Protein AF-A0A9W7D3I7-F1 (afdb_monomer)

Structure (mmCIF, N/CA/C/O backbone):
data_AF-A0A9W7D3I7-F1
#
_entry.id   AF-A0A9W7D3I7-F1
#
loop_
_atom_site.group_PDB
_atom_site.id
_atom_site.type_symbol
_atom_site.label_atom_id
_atom_site.label_alt_id
_atom_site.label_comp_id
_atom_site.label_asym_id
_atom_site.label_entity_id
_atom_site.label_seq_id
_atom_site.pdbx_PDB_ins_code
_atom_site.Cartn_x
_atom_site.Cartn_y
_atom_site.Cartn_z
_atom_site.occupancy
_atom_site.B_iso_or_equiv
_atom_site.auth_seq_id
_atom_site.auth_comp_id
_atom_site.auth_asym_id
_atom_site.auth_atom_id
_atom_site.pdbx_PDB_model_num
ATOM 1 N N . MET A 1 1 ? -36.047 2.254 27.953 1.00 42.09 1 MET A N 1
ATOM 2 C CA . MET A 1 1 ? -36.835 1.547 26.919 1.00 42.09 1 MET A CA 1
ATOM 3 C C . MET A 1 1 ? -38.228 2.148 26.919 1.00 42.09 1 MET A C 1
ATOM 5 O O . MET A 1 1 ? -38.812 2.231 27.993 1.00 42.09 1 MET A O 1
ATOM 9 N N . ALA A 1 2 ? -38.714 2.646 25.781 1.00 47.28 2 ALA A N 1
ATOM 10 C CA . ALA A 1 2 ? -40.079 3.163 25.689 1.00 47.28 2 ALA A CA 1
ATOM 11 C C . ALA A 1 2 ? -41.080 2.031 25.985 1.00 47.28 2 ALA A C 1
ATOM 13 O O . ALA A 1 2 ? -40.887 0.897 25.547 1.00 47.28 2 ALA A O 1
ATOM 14 N N . THR A 1 3 ? -42.111 2.318 26.771 1.00 56.88 3 THR A N 1
ATOM 15 C CA . THR A 1 3 ? -43.180 1.370 27.088 1.00 56.88 3 THR A CA 1
ATOM 16 C C . THR A 1 3 ? -44.027 1.119 25.840 1.00 56.88 3 THR A C 1
ATOM 18 O O . THR A 1 3 ? -44.603 2.051 25.289 1.00 56.88 3 THR A O 1
ATOM 21 N N . VAL A 1 4 ? -44.100 -0.140 25.391 1.00 73.62 4 VAL A N 1
ATOM 22 C CA . VAL A 1 4 ? -44.945 -0.551 24.256 1.00 73.62 4 VAL A CA 1
ATOM 23 C C . VAL A 1 4 ? -46.400 -0.210 24.565 1.00 73.62 4 VAL A C 1
ATOM 25 O O . VAL A 1 4 ? -46.956 -0.707 25.547 1.00 73.62 4 VAL A O 1
ATOM 28 N N . THR A 1 5 ? -47.026 0.632 23.743 1.00 82.56 5 THR A N 1
ATOM 29 C CA . THR A 1 5 ? -48.424 1.019 23.942 1.00 82.56 5 THR A CA 1
ATOM 30 C C . THR A 1 5 ? -49.363 0.100 23.159 1.00 82.56 5 THR A C 1
ATOM 32 O O . THR A 1 5 ? -48.998 -0.483 22.138 1.00 82.56 5 THR A O 1
ATOM 35 N N . ASN A 1 6 ? -50.625 -0.001 23.592 1.00 84.00 6 ASN A N 1
ATOM 36 C CA . ASN A 1 6 ? -51.648 -0.757 22.852 1.00 84.00 6 ASN A CA 1
ATOM 37 C C . ASN A 1 6 ? -51.842 -0.233 21.418 1.00 84.00 6 ASN A C 1
ATOM 39 O O . ASN A 1 6 ? -52.234 -0.990 20.534 1.00 84.00 6 ASN A O 1
ATOM 43 N N . ARG A 1 7 ? -51.552 1.052 21.178 1.00 81.25 7 ARG A N 1
ATOM 44 C CA . ARG A 1 7 ? -51.599 1.663 19.847 1.00 81.25 7 ARG A CA 1
ATOM 45 C C . ARG A 1 7 ? -50.541 1.073 18.914 1.00 81.25 7 ARG A C 1
ATOM 47 O O . ARG A 1 7 ? -50.847 0.833 17.749 1.00 81.25 7 ARG A O 1
ATOM 54 N N . ASP A 1 8 ? -49.337 0.830 19.422 1.00 79.06 8 ASP A N 1
ATOM 55 C CA . ASP A 1 8 ? -48.207 0.325 18.631 1.00 79.06 8 ASP A CA 1
ATOM 56 C C . ASP A 1 8 ? -48.459 -1.122 18.200 1.00 79.06 8 ASP A C 1
ATOM 58 O O . ASP A 1 8 ? -48.308 -1.478 17.033 1.00 79.06 8 ASP A O 1
ATOM 62 N N . LEU A 1 9 ? -48.979 -1.929 19.128 1.00 82.69 9 LEU A N 1
ATOM 63 C CA . LEU A 1 9 ? -49.402 -3.302 18.859 1.00 82.69 9 LEU A CA 1
ATOM 64 C C . LEU A 1 9 ? -50.532 -3.343 17.822 1.00 82.69 9 LEU A C 1
ATOM 66 O O . LEU A 1 9 ? -50.482 -4.131 16.880 1.00 82.69 9 LEU A O 1
ATOM 70 N N . CYS A 1 10 ? -51.528 -2.460 17.941 1.00 85.12 10 CYS A N 1
ATOM 71 C CA . CYS A 1 10 ? -52.631 -2.424 16.982 1.00 85.12 10 CYS A CA 1
ATOM 72 C C . CYS A 1 10 ? -52.186 -2.000 15.576 1.00 85.12 10 CYS A C 1
ATOM 74 O O . CYS A 1 10 ? -52.692 -2.546 14.603 1.00 85.12 10 CYS A O 1
ATOM 76 N N . ARG A 1 11 ? -51.223 -1.077 15.451 1.00 81.25 11 ARG A N 1
ATOM 77 C CA . ARG A 1 11 ? -50.653 -0.691 14.147 1.00 81.25 11 ARG A CA 1
ATOM 78 C C . ARG A 1 11 ? -49.903 -1.826 13.463 1.00 81.25 11 ARG A C 1
ATOM 80 O O . ARG A 1 11 ? -49.938 -1.918 12.244 1.00 81.25 11 ARG A O 1
ATOM 87 N N . TYR A 1 12 ? -49.206 -2.652 14.235 1.00 83.12 12 TYR A N 1
ATOM 88 C CA . TYR A 1 12 ? -48.421 -3.748 13.683 1.00 83.12 12 TYR A CA 1
ATOM 89 C C . TYR A 1 12 ? -49.298 -4.935 13.263 1.00 83.12 12 TYR A C 1
ATOM 91 O O . TYR A 1 12 ? -49.154 -5.471 12.164 1.00 83.12 12 TYR A O 1
ATOM 99 N N . PHE A 1 13 ? -50.239 -5.333 14.122 1.00 84.88 13 PHE A N 1
ATOM 100 C CA . PHE A 1 13 ? -51.017 -6.555 13.911 1.00 84.88 13 PHE A CA 1
ATOM 101 C C . PHE A 1 13 ? -52.305 -6.368 13.104 1.00 84.88 13 PHE A C 1
ATOM 103 O O . PHE A 1 13 ? -52.930 -7.370 12.746 1.00 84.88 13 PHE A O 1
ATOM 110 N N . PHE A 1 14 ? -52.721 -5.132 12.814 1.00 85.75 14 PHE A N 1
ATOM 111 C CA . PHE A 1 14 ? -53.963 -4.871 12.089 1.00 85.75 14 PHE A CA 1
ATOM 112 C C . PHE A 1 14 ? -53.795 -3.864 10.954 1.00 85.75 14 PHE A C 1
ATOM 114 O O . PHE A 1 14 ? -53.172 -2.816 11.117 1.00 85.75 14 PHE A O 1
ATOM 121 N N . ALA A 1 15 ? -54.440 -4.146 9.825 1.00 85.50 15 ALA A N 1
ATOM 122 C CA . ALA A 1 15 ? -54.633 -3.200 8.735 1.00 85.50 15 ALA A CA 1
ATOM 123 C C . ALA A 1 15 ? -55.970 -2.462 8.903 1.00 85.50 15 ALA A C 1
ATOM 125 O O . ALA A 1 15 ? -56.985 -3.076 9.239 1.00 85.50 15 ALA A O 1
ATOM 126 N N . ALA A 1 16 ? -55.976 -1.147 8.674 1.00 85.56 16 ALA A N 1
ATOM 127 C CA . ALA A 1 16 ? -57.212 -0.369 8.642 1.00 85.56 16 ALA A CA 1
ATOM 128 C C . ALA A 1 16 ? -58.012 -0.690 7.370 1.00 85.56 16 ALA A C 1
ATOM 130 O O . ALA A 1 16 ? -57.449 -0.784 6.282 1.00 85.56 16 ALA A O 1
ATOM 131 N N . ASP A 1 17 ? -59.323 -0.822 7.525 1.00 81.50 17 ASP A N 1
ATOM 132 C CA . ASP A 1 17 ? -60.299 -1.080 6.472 1.00 81.50 17 ASP A CA 1
ATOM 133 C C . ASP A 1 17 ? -61.415 -0.013 6.526 1.00 81.50 17 ASP A C 1
ATOM 135 O O . ASP A 1 17 ? -61.519 0.782 7.466 1.00 81.50 17 ASP A O 1
ATOM 139 N N . SER A 1 18 ? -62.240 0.027 5.486 1.00 81.31 18 SER A N 1
ATOM 140 C CA . SER A 1 18 ? -63.425 0.876 5.354 1.00 81.31 18 SER A CA 1
ATOM 141 C C . SER A 1 18 ? -64.378 0.783 6.559 1.00 81.31 18 SER A C 1
ATOM 143 O O . SER A 1 18 ? -64.451 -0.232 7.254 1.00 81.31 18 SER A O 1
ATOM 145 N N . ASP A 1 19 ? -65.115 1.868 6.815 1.00 80.69 19 ASP A N 1
ATOM 146 C CA . ASP A 1 19 ? -66.178 1.957 7.830 1.00 80.69 19 ASP A CA 1
ATOM 147 C C . ASP A 1 19 ? -65.754 1.647 9.274 1.00 80.69 19 ASP A C 1
ATOM 149 O O . ASP A 1 19 ? -66.508 1.071 10.066 1.00 80.69 19 ASP A O 1
ATOM 153 N N . HIS A 1 20 ? -64.544 2.075 9.638 1.00 81.88 20 HIS A N 1
ATOM 154 C CA . HIS A 1 20 ? -63.974 1.896 10.973 1.00 81.88 20 HIS A CA 1
ATOM 155 C C . HIS A 1 20 ? -63.773 0.425 11.368 1.00 81.88 20 HIS A C 1
ATOM 157 O O . HIS A 1 20 ? -63.978 0.030 12.521 1.00 81.88 20 HIS A O 1
ATOM 163 N N . TYR A 1 21 ? -63.370 -0.401 10.406 1.00 84.25 21 TYR A N 1
ATOM 164 C CA . TYR A 1 21 ? -62.956 -1.773 10.655 1.00 84.25 21 TYR A CA 1
ATOM 165 C C . TYR A 1 21 ? -61.436 -1.918 10.598 1.00 84.25 21 TYR A C 1
ATOM 167 O O . TYR A 1 21 ? -60.734 -1.173 9.924 1.00 84.25 21 TYR A O 1
ATOM 175 N N . TYR A 1 22 ? -60.938 -2.906 11.329 1.00 88.56 22 TYR A N 1
ATOM 176 C CA . TYR A 1 22 ? -59.546 -3.324 11.341 1.00 88.56 22 TYR A CA 1
ATOM 177 C C . TYR A 1 22 ? -59.484 -4.824 11.089 1.00 88.56 22 TYR A C 1
ATOM 179 O O . TYR A 1 22 ? -60.244 -5.591 11.684 1.00 88.56 22 TYR A O 1
ATOM 187 N N . VAL A 1 23 ? -58.588 -5.246 10.207 1.00 87.25 23 VAL A N 1
ATOM 188 C CA . VAL A 1 23 ? -58.399 -6.649 9.831 1.00 87.25 23 VAL A CA 1
ATOM 189 C C . VAL A 1 23 ? -57.108 -7.146 10.460 1.00 87.25 23 VAL A C 1
ATOM 191 O O . VAL A 1 23 ? -56.065 -6.522 10.290 1.00 87.25 23 VAL A O 1
ATOM 194 N N . CYS A 1 24 ? -57.169 -8.250 11.205 1.00 87.12 24 CYS A N 1
ATOM 195 C CA . CYS A 1 24 ? -55.966 -8.867 11.759 1.00 87.12 24 CYS A CA 1
A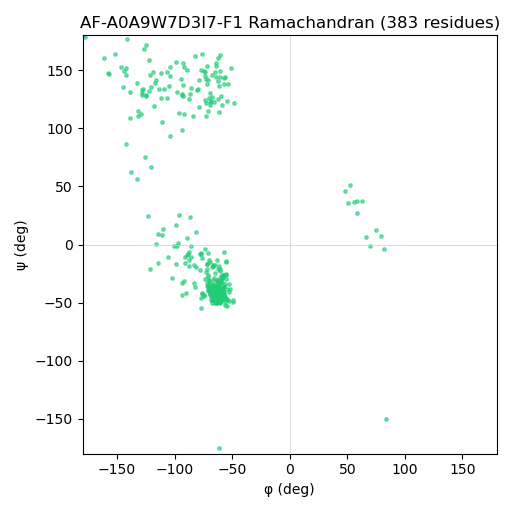TOM 196 C C . CYS A 1 24 ? -55.096 -9.442 10.636 1.00 87.12 24 CYS A C 1
ATOM 198 O O . CYS A 1 24 ? -55.561 -10.270 9.853 1.00 87.12 24 CYS A O 1
ATOM 200 N N . ASN A 1 25 ? -53.820 -9.063 10.613 1.00 81.44 25 ASN A N 1
ATOM 201 C CA . ASN A 1 25 ? -52.865 -9.471 9.583 1.00 81.44 25 ASN A CA 1
ATOM 202 C C . ASN A 1 25 ? -52.541 -10.977 9.613 1.00 81.44 25 ASN A C 1
ATOM 204 O O . ASN A 1 25 ? -52.067 -11.508 8.615 1.00 81.44 25 ASN A O 1
ATOM 208 N N . TYR A 1 26 ? -52.813 -11.678 10.721 1.00 78.12 26 TYR A N 1
ATOM 209 C CA . TYR A 1 26 ? -52.530 -13.113 10.848 1.00 78.12 26 TYR A CA 1
ATOM 210 C C . TYR A 1 26 ? -53.698 -14.021 10.498 1.00 78.12 26 TYR A C 1
ATOM 212 O O . TYR A 1 26 ? -53.509 -15.046 9.853 1.00 78.12 26 TYR A O 1
ATOM 220 N N . CYS A 1 27 ? -54.899 -13.683 10.962 1.00 83.38 27 CYS A N 1
ATOM 221 C CA . CYS A 1 27 ? -56.063 -14.557 10.809 1.00 83.38 27 CYS A CA 1
ATOM 222 C C . CYS A 1 27 ? -57.165 -13.958 9.932 1.00 83.38 27 CYS A C 1
ATOM 224 O O . CYS A 1 27 ? -58.223 -14.566 9.796 1.00 83.38 27 CYS A O 1
ATOM 226 N N . GLY A 1 28 ? -56.971 -12.749 9.393 1.00 82.56 28 GLY A N 1
ATOM 227 C CA . GLY A 1 28 ? -57.956 -12.062 8.555 1.00 82.56 28 GLY A CA 1
ATOM 228 C C . GLY A 1 28 ? -59.239 -11.659 9.289 1.00 82.56 28 GLY A C 1
ATOM 229 O O . GLY A 1 28 ? -60.188 -11.191 8.663 1.00 82.56 28 GLY A O 1
ATOM 230 N N . THR A 1 29 ? -59.305 -11.827 10.615 1.00 87.50 29 THR A N 1
ATOM 231 C CA . THR A 1 29 ? -60.515 -11.515 11.385 1.00 87.50 29 THR A CA 1
ATOM 232 C C . THR A 1 29 ? -60.756 -10.009 11.389 1.00 87.50 29 THR A C 1
ATOM 234 O O . THR A 1 29 ? -59.910 -9.231 11.833 1.00 87.50 29 THR A O 1
ATOM 237 N N . ARG A 1 30 ? -61.943 -9.605 10.933 1.00 88.75 30 ARG A N 1
ATOM 238 C CA . ARG A 1 30 ? -62.380 -8.208 10.865 1.00 88.75 30 ARG A CA 1
ATOM 239 C C . ARG A 1 30 ? -63.014 -7.776 12.193 1.00 88.75 30 ARG A C 1
ATOM 241 O O . ARG A 1 30 ? -63.900 -8.449 12.720 1.00 88.75 30 ARG A O 1
ATOM 248 N N . ARG A 1 31 ? -62.583 -6.643 12.750 1.00 87.12 31 ARG A N 1
ATOM 249 C CA . ARG A 1 31 ? -63.066 -6.075 14.019 1.00 87.12 31 ARG A CA 1
ATOM 250 C C . ARG A 1 31 ? -63.476 -4.621 13.833 1.00 87.12 31 ARG A C 1
ATOM 252 O O . ARG A 1 31 ? -62.712 -3.830 13.298 1.00 87.12 31 ARG A O 1
ATOM 259 N N . LYS A 1 32 ? -64.673 -4.261 14.296 1.00 85.75 32 LYS A N 1
ATOM 260 C CA . LYS A 1 32 ? -65.156 -2.873 14.274 1.00 85.75 32 LYS A CA 1
ATOM 261 C C . LYS A 1 32 ? -64.542 -2.085 15.430 1.00 85.75 32 LYS A C 1
ATOM 263 O O . LYS A 1 32 ? -64.581 -2.568 16.562 1.00 85.75 32 LYS A O 1
ATOM 268 N N . GLN A 1 33 ? -64.037 -0.884 15.171 1.00 81.88 33 GLN A N 1
ATOM 269 C CA . GLN A 1 33 ? -63.507 0.036 16.179 1.00 81.88 33 GLN A CA 1
ATOM 270 C C . GLN A 1 33 ? -64.136 1.420 16.007 1.00 81.88 33 GLN A C 1
ATOM 272 O O . GLN A 1 33 ? -63.872 2.102 15.033 1.00 81.88 33 GLN A O 1
ATOM 277 N N . LEU A 1 34 ? -64.953 1.871 16.956 1.00 75.69 34 LEU A N 1
ATOM 278 C CA . LEU A 1 34 ? -65.577 3.195 16.875 1.00 75.69 34 LEU A CA 1
ATOM 279 C C . LEU A 1 34 ? -64.549 4.316 17.154 1.00 75.69 34 LEU A C 1
ATOM 281 O O . LEU A 1 34 ? -63.659 4.110 17.984 1.00 75.69 34 LEU A O 1
ATOM 285 N N . PRO A 1 35 ? -64.689 5.516 16.554 1.00 66.25 35 PRO A N 1
ATOM 286 C CA . PRO A 1 35 ? -63.722 6.618 16.688 1.00 66.25 35 PRO A CA 1
ATOM 287 C C . PRO A 1 35 ? -63.396 7.059 18.126 1.00 66.25 35 PRO A C 1
ATOM 289 O O . PRO A 1 35 ? -62.317 7.587 18.374 1.00 66.25 35 PRO A O 1
ATOM 292 N N . SER A 1 36 ? -64.310 6.840 19.076 1.00 69.12 36 SER A N 1
ATOM 293 C CA . SER A 1 36 ? -64.157 7.182 20.499 1.00 69.12 36 SER A CA 1
ATOM 294 C C . SER A 1 36 ? -63.783 5.994 21.394 1.00 69.12 36 SER A C 1
ATOM 296 O O . SER A 1 36 ? -63.615 6.155 22.601 1.00 69.12 36 SER A O 1
ATOM 298 N N . SER A 1 37 ? -63.652 4.792 20.827 1.00 65.38 37 SER A N 1
ATOM 299 C CA . SER A 1 37 ? -63.306 3.583 21.575 1.00 65.38 37 SER A CA 1
ATOM 300 C C . SER A 1 37 ? -61.797 3.338 21.544 1.00 65.38 37 SER A C 1
ATOM 302 O O . SER A 1 37 ? -61.172 3.342 20.485 1.00 65.38 37 SER A O 1
ATOM 304 N N . GLY A 1 38 ? -61.190 3.135 22.717 1.00 77.75 38 GLY A N 1
ATOM 305 C CA . GLY A 1 38 ? -59.779 2.751 22.820 1.00 77.75 38 GLY A CA 1
ATOM 306 C C . GLY A 1 38 ? -59.479 1.396 22.154 1.00 77.75 38 GLY A C 1
ATOM 307 O O . GLY A 1 38 ? -60.342 0.753 21.569 1.00 77.75 38 GLY A O 1
ATOM 308 N N . TYR A 1 39 ? -58.245 0.910 22.282 1.00 85.19 39 TYR A N 1
ATOM 309 C CA . TYR A 1 39 ? -57.761 -0.299 21.589 1.00 85.19 39 TYR A CA 1
ATOM 310 C C . TYR A 1 39 ? -58.142 -1.636 22.259 1.00 85.19 39 TYR A C 1
ATOM 312 O O . TYR A 1 39 ? -57.603 -2.686 21.915 1.00 85.19 39 TYR A O 1
ATOM 320 N N . ALA A 1 40 ? -59.032 -1.626 23.254 1.00 84.25 40 ALA A N 1
ATOM 321 C CA . ALA A 1 40 ? -59.297 -2.791 24.104 1.00 84.25 40 ALA A CA 1
ATOM 322 C C . ALA A 1 40 ? -59.861 -3.999 23.330 1.00 84.25 40 ALA A C 1
ATOM 324 O O . ALA A 1 40 ? -59.483 -5.134 23.606 1.00 84.25 40 ALA A O 1
ATOM 325 N N . ASN A 1 41 ? -60.714 -3.760 22.331 1.00 86.50 41 ASN A N 1
ATOM 326 C CA . ASN A 1 41 ? -61.306 -4.798 21.480 1.00 86.50 41 ASN A CA 1
ATOM 327 C C . ASN A 1 41 ? -60.258 -5.529 20.614 1.00 86.50 41 ASN A C 1
ATOM 329 O O . ASN A 1 41 ? -60.280 -6.756 20.522 1.00 86.50 41 ASN A O 1
ATOM 333 N N . LEU A 1 42 ? -59.329 -4.786 20.008 1.00 88.06 42 LEU A N 1
ATOM 334 C CA . LEU A 1 42 ? -58.238 -5.320 19.191 1.00 88.06 42 LEU A CA 1
ATOM 335 C C . LEU A 1 42 ? -57.225 -6.063 20.068 1.00 88.06 42 LEU A C 1
ATOM 337 O O . LEU A 1 42 ? -56.800 -7.166 19.735 1.00 88.06 42 LEU A O 1
ATOM 341 N N . MET A 1 43 ? -56.916 -5.512 21.243 1.00 90.44 43 MET A N 1
ATOM 342 C CA . MET A 1 43 ? -56.026 -6.156 22.209 1.00 90.44 43 MET A CA 1
ATOM 343 C C . MET A 1 43 ? -56.612 -7.441 22.800 1.00 90.44 43 MET A C 1
ATOM 345 O O . MET A 1 43 ? -55.867 -8.397 22.999 1.00 90.44 43 MET A O 1
ATOM 349 N N . SER A 1 44 ? -57.924 -7.493 23.057 1.00 88.38 44 SER A N 1
ATOM 350 C CA . SER A 1 44 ? -58.594 -8.738 23.462 1.00 88.38 44 SER A CA 1
ATOM 351 C C . SER A 1 44 ? -58.446 -9.795 22.375 1.00 88.38 44 SER A C 1
ATOM 353 O O . SER A 1 44 ? -58.038 -10.911 22.660 1.00 88.38 44 SER A O 1
ATOM 355 N N . HIS A 1 45 ? -58.671 -9.425 21.109 1.00 90.62 45 HIS A N 1
ATOM 356 C CA . HIS A 1 45 ? -58.498 -10.359 20.000 1.00 90.62 45 HIS A CA 1
ATOM 357 C C . HIS A 1 45 ? -57.078 -10.938 19.923 1.00 90.62 45 HIS A C 1
ATOM 359 O O . HIS A 1 45 ? -56.943 -12.146 19.738 1.00 90.62 45 HIS A O 1
ATOM 365 N N . LEU A 1 46 ? -56.040 -10.109 20.097 1.00 88.31 46 LEU A N 1
ATOM 366 C CA . LEU A 1 46 ? -54.653 -10.584 20.123 1.00 88.31 46 LEU A CA 1
ATOM 367 C C . LEU A 1 46 ? -54.398 -11.545 21.285 1.00 88.31 46 LEU A C 1
ATOM 369 O O . LEU A 1 46 ? -53.822 -12.604 21.072 1.00 88.31 46 LEU A O 1
ATOM 373 N N . LYS A 1 47 ? -54.875 -11.223 22.491 1.00 88.31 47 LYS A N 1
ATOM 374 C CA . LYS A 1 47 ? -54.725 -12.105 23.659 1.00 88.31 47 LYS A CA 1
ATOM 375 C C . LYS A 1 47 ? -55.421 -13.452 23.468 1.00 88.31 47 LYS A C 1
ATOM 377 O O . LYS A 1 47 ? -54.865 -14.473 23.853 1.00 88.31 47 LYS A O 1
ATOM 382 N N . ASP A 1 48 ? -56.596 -13.451 22.844 1.00 87.56 48 ASP A N 1
ATOM 383 C CA . ASP A 1 48 ? -57.426 -14.651 22.717 1.00 87.56 48 ASP A CA 1
ATOM 384 C C . ASP A 1 48 ? -57.008 -15.554 21.546 1.00 87.56 48 ASP A C 1
ATOM 386 O O . ASP A 1 48 ? -57.198 -16.768 21.601 1.00 87.56 48 ASP A O 1
ATOM 390 N N . LYS A 1 49 ? -56.505 -14.974 20.446 1.00 87.44 49 LYS A N 1
ATOM 391 C CA . LYS A 1 49 ? -56.221 -15.705 19.194 1.00 87.44 49 LYS A CA 1
ATOM 392 C C . LYS A 1 49 ? -54.741 -15.777 18.825 1.00 87.44 49 LYS A C 1
ATOM 394 O O . LYS A 1 49 ? -54.384 -16.616 18.004 1.00 87.44 49 LYS A O 1
ATOM 399 N N . HIS A 1 50 ? -53.898 -14.941 19.425 1.00 85.81 50 HIS A N 1
ATOM 400 C CA . HIS A 1 50 ? -52.474 -14.824 19.109 1.00 85.81 50 HIS A CA 1
ATOM 401 C C . HIS A 1 50 ? -51.637 -14.707 20.395 1.00 85.81 50 HIS A C 1
ATOM 403 O O . HIS A 1 50 ? -51.000 -13.681 20.591 1.00 85.81 50 HIS A O 1
ATOM 409 N N . PRO A 1 51 ? -51.620 -15.713 21.290 1.00 83.44 51 PRO A N 1
ATOM 410 C CA . PRO A 1 51 ? -51.021 -15.603 22.630 1.00 83.44 51 PRO A CA 1
ATOM 411 C C . PRO A 1 51 ? -49.543 -15.163 22.636 1.00 83.44 51 PRO A C 1
ATOM 413 O O . PRO A 1 51 ? -49.111 -14.495 23.576 1.00 83.44 51 PRO A O 1
ATOM 416 N N . ASP A 1 52 ? -48.804 -15.431 21.556 1.00 82.69 52 ASP A N 1
ATOM 417 C CA . ASP A 1 52 ? -47.390 -15.067 21.399 1.00 82.69 52 ASP A CA 1
ATOM 418 C C . ASP A 1 52 ? -47.147 -13.678 20.777 1.00 82.69 52 ASP A C 1
ATOM 420 O O . ASP A 1 52 ? -45.995 -13.290 20.555 1.00 82.69 52 ASP A O 1
ATOM 424 N N . TYR A 1 53 ? -48.197 -12.876 20.546 1.00 82.62 53 TYR A N 1
ATOM 425 C CA . TYR A 1 53 ? -48.098 -11.563 19.887 1.00 82.62 53 TYR A CA 1
ATOM 426 C C . TYR A 1 53 ? -47.050 -10.640 20.542 1.00 82.62 53 TYR A C 1
ATOM 428 O O . TYR A 1 53 ? -46.377 -9.855 19.875 1.00 82.62 53 TYR A O 1
ATOM 436 N N . GLY A 1 54 ? -46.874 -10.730 21.865 1.00 81.44 54 GLY A N 1
ATOM 437 C CA . GLY A 1 54 ? -45.894 -9.924 22.595 1.00 81.44 54 GLY A CA 1
ATOM 438 C C . GLY A 1 54 ? -44.439 -10.308 22.302 1.00 81.44 54 GLY A C 1
ATOM 439 O O . GLY A 1 54 ? -43.569 -9.436 22.295 1.00 81.44 54 GLY A O 1
ATOM 440 N N . LEU A 1 55 ? -44.164 -11.593 22.057 1.00 77.00 55 LEU A N 1
ATOM 441 C CA . LEU A 1 55 ? -42.830 -12.085 21.709 1.00 77.00 55 LEU A CA 1
ATOM 442 C C . LEU A 1 55 ? -42.495 -11.742 20.256 1.00 77.00 55 LEU A C 1
ATOM 444 O O . LEU A 1 55 ? -41.404 -11.249 19.980 1.00 77.00 55 LEU A O 1
ATOM 448 N N . GLU A 1 56 ? -43.450 -11.919 19.346 1.00 74.88 56 GLU A N 1
ATOM 449 C CA . GLU A 1 56 ? -43.283 -11.561 17.936 1.00 74.88 56 GLU A CA 1
ATOM 450 C C . GLU A 1 56 ? -43.045 -10.067 17.740 1.00 74.88 56 GLU A C 1
ATOM 452 O O . GLU A 1 56 ? -42.154 -9.681 16.988 1.00 74.88 56 GLU A O 1
ATOM 457 N N . PHE A 1 57 ? -43.768 -9.217 18.473 1.00 78.69 57 PHE A N 1
ATOM 458 C CA . PHE A 1 57 ? -43.548 -7.775 18.412 1.00 78.69 57 PHE A CA 1
ATOM 459 C C . PHE A 1 57 ? -42.142 -7.392 18.901 1.00 78.69 57 PHE A C 1
ATOM 461 O O . PHE A 1 57 ? -41.478 -6.552 18.295 1.00 78.69 57 PHE A O 1
ATOM 468 N N . LYS A 1 58 ? -41.630 -8.059 19.945 1.00 75.31 58 LYS A N 1
ATOM 469 C CA . LYS A 1 58 ? -40.244 -7.877 20.412 1.00 75.31 58 LYS A CA 1
ATOM 470 C C . LYS A 1 58 ? -39.213 -8.381 19.399 1.00 75.31 58 LYS A C 1
ATOM 472 O O . LYS A 1 58 ? -38.198 -7.720 19.201 1.00 75.31 58 LYS A O 1
ATOM 477 N N . LEU A 1 59 ? -39.467 -9.515 18.743 1.00 70.25 59 LEU A N 1
ATOM 478 C CA . LEU A 1 59 ? -38.610 -10.051 17.678 1.00 70.25 59 LEU A CA 1
ATOM 479 C C . LEU A 1 59 ? -38.615 -9.155 16.433 1.00 70.25 59 LEU A C 1
ATOM 481 O O . LEU A 1 59 ? -37.595 -8.998 15.767 1.00 70.25 59 LEU A O 1
ATOM 485 N N . HIS A 1 60 ? -39.750 -8.536 16.119 1.00 68.25 60 HIS A N 1
ATOM 486 C CA . HIS A 1 60 ? -39.842 -7.538 15.063 1.00 68.25 60 HIS A CA 1
ATOM 487 C C . HIS A 1 60 ? -39.009 -6.295 15.402 1.00 68.25 60 HIS A C 1
ATOM 489 O O . HIS A 1 60 ? -38.215 -5.849 14.574 1.00 68.25 60 HIS A O 1
ATOM 495 N N . GLN A 1 61 ? -39.108 -5.795 16.638 1.00 63.91 61 GLN A N 1
ATOM 496 C CA . GLN A 1 61 ? -38.278 -4.686 17.115 1.00 63.91 61 GLN A CA 1
ATOM 497 C C . GLN A 1 61 ? -36.779 -5.021 17.098 1.00 63.91 61 GLN A C 1
ATOM 499 O O . GLN A 1 61 ? -35.973 -4.184 16.695 1.00 63.91 61 GLN A O 1
ATOM 504 N N . SER A 1 62 ? -36.386 -6.242 17.479 1.00 60.22 62 SER A N 1
ATOM 505 C CA . SER A 1 62 ? -34.975 -6.647 17.477 1.00 60.22 62 SER A CA 1
ATOM 506 C C . SER A 1 62 ? -34.408 -6.810 16.065 1.00 60.22 62 SER A C 1
ATOM 508 O O . SER A 1 62 ? -33.280 -6.394 15.815 1.00 60.22 62 SER A O 1
ATOM 510 N N . ARG A 1 63 ? -35.194 -7.335 15.113 1.00 59.38 63 ARG A N 1
ATOM 511 C CA . ARG A 1 63 ? -34.805 -7.439 13.692 1.00 59.38 63 ARG A CA 1
ATOM 512 C C . ARG A 1 63 ? -34.656 -6.082 13.018 1.00 59.38 63 ARG A C 1
ATOM 514 O O . ARG A 1 63 ? -33.853 -5.933 12.103 1.00 59.38 63 ARG A O 1
ATOM 521 N N . GLN A 1 64 ? -35.421 -5.092 13.462 1.00 53.00 64 GLN A N 1
ATOM 522 C CA . GLN A 1 64 ? -35.327 -3.744 12.933 1.00 53.00 64 GLN A CA 1
ATOM 523 C C . GLN A 1 64 ? -34.115 -2.968 13.494 1.00 53.00 64 GLN A C 1
ATOM 525 O O . GLN A 1 64 ? -33.606 -2.090 12.806 1.00 53.00 64 GLN A O 1
ATOM 530 N N . ALA A 1 65 ? -33.547 -3.334 14.649 1.00 50.72 65 ALA A N 1
ATOM 531 C CA . ALA A 1 65 ? -32.439 -2.608 15.294 1.00 50.72 65 ALA A CA 1
ATOM 532 C C . ALA A 1 65 ? -31.170 -2.376 14.428 1.00 50.72 65 ALA A C 1
ATOM 534 O O . ALA A 1 65 ? -30.352 -1.529 14.780 1.00 50.72 65 ALA A O 1
ATOM 535 N N . GLY A 1 66 ? -31.013 -3.073 13.292 1.00 48.31 66 GLY A N 1
ATOM 536 C CA . GLY A 1 66 ? -29.915 -2.886 12.331 1.00 48.31 66 GLY A CA 1
ATOM 537 C C . GLY A 1 66 ? -30.136 -1.843 11.219 1.00 48.31 66 GLY A C 1
ATOM 538 O O . GLY A 1 66 ? -29.193 -1.530 10.500 1.00 48.31 66 GLY A O 1
ATOM 539 N N . SER A 1 67 ? -31.340 -1.280 11.057 1.00 44.56 67 SER A N 1
ATOM 540 C CA . SER A 1 67 ? -31.623 -0.225 10.069 1.00 44.56 67 SER A CA 1
ATOM 541 C C . SER A 1 67 ? -31.962 1.093 10.767 1.00 44.56 67 SER A C 1
ATOM 543 O O . SER A 1 67 ? -32.815 1.134 11.650 1.00 44.56 67 SER A O 1
ATOM 545 N N . LEU A 1 68 ? -31.382 2.211 10.318 1.00 48.25 68 LEU A N 1
ATOM 546 C CA . LEU A 1 68 ? -31.768 3.568 10.750 1.00 48.25 68 LEU A CA 1
ATOM 547 C C . LEU A 1 68 ? -33.269 3.873 10.535 1.00 48.25 68 LEU A C 1
ATOM 549 O O . LEU A 1 68 ? -33.780 4.833 11.105 1.00 48.25 68 LEU A O 1
ATOM 553 N N . SER A 1 69 ? -33.993 3.061 9.753 1.00 42.31 69 SER A N 1
ATOM 554 C CA . SER A 1 69 ? -35.450 3.161 9.568 1.00 42.31 69 SER A CA 1
ATOM 555 C C . SER A 1 69 ? -36.285 2.585 10.722 1.00 42.31 69 SER A C 1
ATOM 557 O O . SER A 1 69 ? -37.501 2.733 10.715 1.00 42.31 69 SER A O 1
ATOM 559 N N . ALA A 1 70 ? -35.661 1.906 11.685 1.00 41.50 70 ALA A N 1
ATOM 560 C CA . ALA A 1 70 ? -36.322 1.172 12.768 1.00 41.50 70 ALA A CA 1
ATOM 561 C C . ALA A 1 70 ? -36.643 1.979 14.020 1.00 41.50 70 ALA A C 1
ATOM 563 O O . ALA A 1 70 ? -37.330 1.517 14.928 1.00 41.50 70 ALA A O 1
ATOM 564 N N . HIS A 1 71 ? -36.062 3.165 14.118 1.00 43.75 71 HIS A N 1
ATOM 565 C CA . HIS A 1 71 ? -36.282 4.042 15.247 1.00 43.75 71 HIS A CA 1
ATOM 566 C C . HIS A 1 71 ? -37.424 4.959 14.823 1.00 43.75 71 HIS A C 1
ATOM 568 O O . HIS A 1 71 ? -37.198 5.914 14.081 1.00 43.75 71 HIS A O 1
ATOM 574 N N . GLU A 1 72 ? -38.656 4.654 15.246 1.00 42.59 72 GLU A N 1
ATOM 575 C CA . GLU A 1 72 ? -39.878 5.359 14.807 1.00 42.59 72 GLU A CA 1
ATOM 576 C C . GLU A 1 72 ? -39.867 6.880 15.061 1.00 42.59 72 GLU A C 1
ATOM 578 O O . GLU A 1 72 ? -40.727 7.585 14.546 1.00 42.59 72 GLU A O 1
ATOM 583 N N . PHE A 1 73 ? -38.855 7.418 15.749 1.00 46.34 73 PHE A N 1
ATOM 584 C CA . PHE A 1 73 ? -38.461 8.821 15.646 1.00 46.34 73 PHE A CA 1
ATOM 585 C C . PHE A 1 73 ? -36.931 8.968 15.704 1.00 46.34 73 PHE A C 1
ATOM 587 O O . PHE A 1 73 ? -36.366 9.227 16.768 1.00 46.34 73 PHE A O 1
ATOM 594 N N . VAL A 1 74 ? -36.226 8.864 14.569 1.00 54.88 74 VAL A N 1
ATOM 595 C CA . VAL A 1 74 ? -34.875 9.450 14.495 1.00 54.88 74 VAL A CA 1
ATOM 596 C C . VAL A 1 74 ? -35.043 10.962 14.434 1.00 54.88 74 VAL A C 1
ATOM 598 O O . VAL A 1 74 ? -35.708 11.488 13.541 1.00 54.88 74 VAL A O 1
ATOM 601 N N . ASN A 1 75 ? -34.446 11.671 15.394 1.00 76.25 75 ASN A N 1
ATOM 602 C CA . ASN A 1 75 ? -34.446 13.129 15.422 1.00 76.25 75 ASN A CA 1
ATOM 603 C C . ASN A 1 75 ? -34.047 13.669 14.028 1.00 76.25 75 ASN A C 1
ATOM 605 O O . ASN A 1 75 ? -32.946 13.358 13.565 1.00 76.25 75 ASN A O 1
ATOM 609 N N . PRO A 1 76 ? -34.883 14.489 13.357 1.00 79.25 76 PRO A N 1
ATOM 610 C CA . PRO A 1 76 ? -34.569 15.013 12.029 1.00 79.25 76 PRO A CA 1
ATOM 611 C C . PRO A 1 76 ? -33.226 15.750 11.965 1.00 79.25 76 PRO A C 1
ATOM 613 O O . PRO A 1 76 ? -32.568 15.751 10.927 1.00 79.25 76 PRO A O 1
ATOM 616 N N . ALA A 1 77 ? -32.790 16.359 13.072 1.00 83.69 77 ALA A N 1
ATOM 617 C CA . ALA A 1 77 ? -31.470 16.970 13.176 1.00 83.69 77 ALA A CA 1
ATOM 618 C C . ALA A 1 77 ? -30.340 15.926 13.174 1.00 83.69 77 ALA A C 1
ATOM 620 O O . ALA A 1 77 ? -29.320 16.145 12.522 1.00 83.69 77 ALA A O 1
ATOM 621 N N . ALA A 1 78 ? -30.535 14.782 13.837 1.00 84.31 78 ALA A N 1
ATOM 622 C CA . ALA A 1 78 ? -29.579 13.676 13.834 1.00 84.31 78 ALA A CA 1
ATOM 623 C C . ALA A 1 78 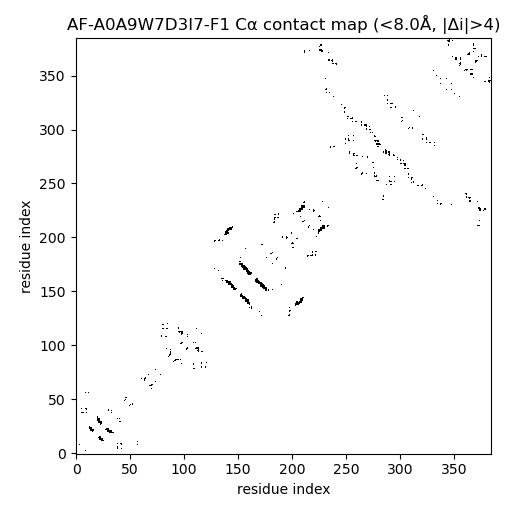? -29.476 13.031 12.445 1.00 84.31 78 ALA A C 1
ATOM 625 O O . ALA A 1 78 ? -28.367 12.842 11.958 1.00 84.31 78 ALA A O 1
ATOM 626 N N . VAL A 1 79 ? -30.605 12.796 11.758 1.00 86.25 79 VAL A N 1
ATOM 627 C CA . VAL A 1 79 ? -30.600 12.315 10.359 1.00 86.25 79 VAL A CA 1
ATOM 628 C C . VAL A 1 79 ? -29.868 13.300 9.454 1.00 86.25 79 VAL A C 1
ATOM 630 O O . VAL A 1 79 ? -29.021 12.904 8.656 1.00 86.25 79 VAL A O 1
ATOM 633 N N . ASN A 1 80 ? -30.166 14.595 9.592 1.00 89.88 80 ASN A N 1
ATOM 634 C CA . ASN A 1 80 ? -29.509 15.630 8.805 1.00 89.88 80 ASN A CA 1
ATOM 635 C C . ASN A 1 80 ? -27.991 15.616 9.010 1.00 89.88 80 ASN A C 1
ATOM 637 O O . ASN A 1 80 ? -27.245 15.705 8.040 1.00 89.88 80 ASN A O 1
ATOM 641 N N . MET A 1 81 ? -27.536 15.497 10.259 1.00 92.44 81 MET A N 1
ATOM 642 C CA . MET A 1 81 ? -26.111 15.461 10.570 1.00 92.44 81 MET A CA 1
ATOM 643 C C . MET A 1 81 ? -25.444 14.172 10.092 1.00 92.44 81 MET A C 1
ATOM 645 O O . MET A 1 81 ? -24.383 14.242 9.484 1.00 92.44 81 MET A O 1
ATOM 649 N N . TYR A 1 82 ? -26.086 13.019 10.282 1.00 91.38 82 TYR A N 1
ATOM 650 C CA . TYR A 1 82 ? -25.601 11.740 9.766 1.00 91.38 82 TYR A CA 1
ATOM 651 C C . TYR A 1 82 ? -25.361 11.806 8.254 1.00 91.38 82 TYR A C 1
ATOM 653 O O . TYR A 1 82 ? -24.270 11.491 7.798 1.00 91.38 82 TYR A O 1
ATOM 661 N N . ARG A 1 83 ? -26.320 12.336 7.480 1.00 92.56 83 ARG A N 1
ATOM 662 C CA . ARG A 1 83 ? -26.160 12.518 6.026 1.00 92.56 83 ARG A CA 1
ATOM 663 C C . ARG A 1 83 ? -25.043 13.494 5.654 1.00 92.56 83 ARG A C 1
ATOM 665 O O . ARG A 1 83 ? -24.422 13.340 4.607 1.00 92.56 83 ARG A O 1
ATOM 672 N N . ARG A 1 84 ? -24.771 14.507 6.485 1.00 92.75 84 ARG A N 1
ATOM 673 C CA . ARG A 1 84 ? -23.622 15.409 6.286 1.00 92.75 84 ARG A CA 1
ATOM 674 C C . ARG A 1 84 ? -22.297 14.698 6.565 1.00 92.75 84 ARG A C 1
ATOM 676 O O . ARG A 1 84 ? -21.352 14.923 5.820 1.00 92.75 84 ARG A O 1
ATOM 683 N N . ILE A 1 85 ? -22.233 13.863 7.602 1.00 93.50 85 ILE A N 1
ATOM 684 C CA . ILE A 1 85 ? -21.052 13.051 7.922 1.00 93.50 85 ILE A CA 1
ATOM 685 C C . ILE A 1 85 ? -20.795 12.036 6.808 1.00 93.50 85 ILE A C 1
ATOM 687 O O . ILE A 1 85 ? -19.693 12.024 6.282 1.00 93.50 85 ILE A O 1
ATOM 691 N N . GLU A 1 86 ? -21.812 11.277 6.397 1.00 92.25 86 GLU A N 1
ATOM 692 C CA . GLU A 1 86 ? -21.760 10.331 5.270 1.00 92.25 86 GLU A CA 1
ATOM 693 C C . GLU A 1 86 ? -21.244 11.026 4.002 1.00 92.25 86 GLU A C 1
ATOM 695 O O . GLU A 1 86 ? -20.279 10.585 3.390 1.00 92.25 86 GLU A O 1
ATOM 700 N N . TRP A 1 87 ? -21.797 12.198 3.661 1.00 91.00 87 TRP A N 1
ATOM 701 C CA . TRP A 1 87 ? -21.309 12.997 2.535 1.00 91.00 87 TRP A CA 1
ATOM 702 C C . TRP A 1 87 ? -19.831 13.370 2.658 1.00 91.00 87 TRP A C 1
ATOM 704 O O . TRP A 1 87 ? -19.106 13.306 1.675 1.00 91.00 87 TRP A O 1
ATOM 714 N N . VAL A 1 88 ? -19.379 13.810 3.829 1.00 93.69 88 VAL A N 1
ATOM 715 C CA . VAL A 1 88 ? -18.006 14.295 3.996 1.00 93.69 88 VAL A CA 1
ATOM 716 C C . VAL A 1 88 ? -17.001 13.148 4.063 1.00 93.69 88 VAL A C 1
ATOM 718 O O . VAL A 1 88 ? -15.945 13.236 3.440 1.00 93.69 88 VAL A O 1
ATOM 721 N N . VAL A 1 89 ? -17.334 12.077 4.778 1.00 91.25 89 VAL A N 1
ATOM 722 C CA . VAL A 1 89 ? -16.461 10.924 5.007 1.00 91.25 89 VAL A CA 1
ATOM 723 C C . VAL A 1 89 ? -16.418 10.028 3.771 1.00 91.25 89 VAL A C 1
ATOM 725 O O . VAL A 1 89 ? -15.344 9.829 3.209 1.00 91.25 89 VAL A O 1
ATOM 728 N N . ASP A 1 90 ? -17.566 9.570 3.270 1.00 91.56 90 ASP A N 1
ATOM 729 C CA . ASP A 1 90 ? -17.617 8.539 2.221 1.00 91.56 90 ASP A CA 1
ATOM 730 C C . ASP A 1 90 ? -17.195 9.078 0.849 1.00 91.56 90 ASP A C 1
ATOM 732 O O . ASP A 1 90 ? -16.749 8.333 -0.023 1.00 91.56 90 ASP A O 1
ATOM 736 N N . ARG A 1 91 ? -17.319 10.394 0.639 1.00 91.75 91 ARG A N 1
ATOM 737 C CA . ARG A 1 91 ? -16.849 11.073 -0.581 1.00 91.75 91 ARG A CA 1
ATOM 738 C C . ARG A 1 91 ? -15.488 11.735 -0.415 1.00 91.75 91 ARG A C 1
ATOM 740 O O . ARG A 1 91 ? -15.009 12.319 -1.385 1.00 91.75 91 ARG A O 1
ATOM 747 N N . ASN A 1 92 ? -14.888 11.668 0.774 1.00 92.75 92 ASN A N 1
ATOM 748 C CA . ASN A 1 92 ? -13.627 12.332 1.095 1.00 92.75 92 ASN A CA 1
ATOM 749 C C . ASN A 1 92 ? -13.638 13.839 0.746 1.00 92.75 92 ASN A C 1
ATOM 751 O O . ASN A 1 92 ? -12.770 14.345 0.031 1.00 92.75 92 ASN A O 1
ATOM 755 N N . MET A 1 93 ? -14.666 14.558 1.205 1.00 94.38 93 MET A N 1
ATOM 756 C CA . MET A 1 93 ? -14.805 15.999 0.968 1.00 94.38 93 MET A CA 1
ATOM 757 C C . MET A 1 93 ? -14.109 16.811 2.071 1.00 94.38 93 MET A C 1
ATOM 759 O O . MET A 1 93 ? -14.087 16.392 3.230 1.00 94.38 93 MET A O 1
ATOM 763 N N . PRO A 1 94 ? -13.606 18.024 1.774 1.00 94.38 94 PRO A N 1
ATOM 764 C CA . PRO A 1 94 ? -13.118 18.927 2.810 1.00 94.38 94 PRO A CA 1
ATOM 765 C C . PRO A 1 94 ? -14.201 19.223 3.854 1.00 94.38 94 PRO A C 1
ATOM 767 O O . PRO A 1 94 ? -15.360 19.441 3.510 1.00 94.38 94 PRO A O 1
ATOM 770 N N . LEU A 1 95 ? -13.834 19.345 5.134 1.00 93.31 95 LEU A N 1
ATOM 771 C CA . LEU A 1 95 ? -14.804 19.693 6.187 1.00 93.31 95 LEU A CA 1
ATOM 772 C C . LEU A 1 95 ? -15.505 21.039 5.931 1.00 93.31 95 LEU A C 1
ATOM 774 O O . LEU A 1 95 ? -16.636 21.228 6.364 1.00 93.31 95 LEU A O 1
ATOM 778 N N . GLY A 1 96 ? -14.842 21.969 5.233 1.00 94.56 96 GLY A N 1
ATOM 779 C CA . GLY A 1 96 ? -15.410 23.261 4.831 1.00 94.56 96 GLY A CA 1
ATOM 780 C C . GLY A 1 96 ? -16.472 23.163 3.730 1.00 94.56 96 GLY A C 1
ATOM 781 O O . GLY A 1 96 ? -17.147 24.145 3.442 1.00 94.56 96 GLY A O 1
ATOM 782 N N . GLU A 1 97 ? -16.679 21.988 3.136 1.00 94.00 97 GLU A N 1
ATOM 783 C CA . GLU A 1 97 ? -17.676 21.778 2.085 1.00 94.00 97 GLU A CA 1
ATOM 784 C C . GLU A 1 97 ? -19.103 22.060 2.576 1.00 94.00 97 GLU A C 1
ATOM 786 O O . GLU A 1 97 ? -19.942 22.567 1.835 1.00 94.00 97 GLU A O 1
ATOM 791 N N . VAL A 1 98 ? -19.384 21.816 3.860 1.00 93.81 98 VAL A N 1
ATOM 792 C CA . VAL A 1 98 ? -20.685 22.162 4.459 1.00 93.81 98 VAL A CA 1
ATOM 793 C C . VAL A 1 98 ? -20.880 23.672 4.645 1.00 93.81 98 VAL A C 1
ATOM 795 O O . VAL A 1 98 ? -22.013 24.131 4.826 1.00 93.81 98 VAL A O 1
ATOM 798 N N . ASP A 1 99 ? -19.794 24.448 4.587 1.00 94.56 99 ASP A N 1
ATOM 799 C CA . ASP A 1 99 ? -19.813 25.911 4.623 1.00 94.56 99 ASP A CA 1
ATOM 800 C C . ASP A 1 99 ? -19.984 26.533 3.231 1.00 94.56 99 ASP A C 1
ATOM 802 O O . ASP A 1 99 ? -20.400 27.690 3.131 1.00 94.56 99 ASP A O 1
ATOM 806 N N . ASN A 1 100 ? -19.721 25.772 2.162 1.00 94.75 100 ASN A N 1
ATOM 807 C CA . ASN A 1 100 ? -19.748 26.261 0.789 1.00 94.75 100 ASN A CA 1
ATOM 808 C C . ASN A 1 100 ? -21.161 26.757 0.386 1.00 94.75 100 ASN A C 1
ATOM 810 O O . ASN A 1 100 ? -22.133 25.996 0.485 1.00 94.75 100 ASN A O 1
ATOM 814 N N . PRO A 1 101 ? -21.308 28.009 -0.099 1.00 94.81 101 PRO A N 1
ATOM 815 C CA . PRO A 1 101 ? -22.607 28.561 -0.488 1.00 94.81 101 PRO A CA 1
ATOM 816 C C . PRO A 1 101 ? -23.326 27.780 -1.594 1.00 94.81 101 PRO A C 1
ATOM 818 O O . PRO A 1 101 ? -24.543 27.617 -1.520 1.00 94.81 101 PRO A O 1
ATOM 821 N N . LEU A 1 102 ? -22.594 27.268 -2.590 1.00 94.81 102 LEU A N 1
ATOM 822 C CA . LEU A 1 102 ? -23.162 26.469 -3.679 1.00 94.81 102 LEU A CA 1
ATOM 823 C C . LEU A 1 102 ? -23.647 25.116 -3.154 1.00 94.81 102 LEU A C 1
ATOM 825 O O . LEU A 1 102 ? -24.765 24.701 -3.439 1.00 94.81 102 LEU A O 1
ATOM 829 N N . THR A 1 103 ? -22.856 24.458 -2.311 1.00 92.38 103 THR A N 1
ATOM 830 C CA . THR A 1 103 ? -23.240 23.181 -1.690 1.00 92.38 103 THR A CA 1
ATOM 831 C C . THR A 1 103 ? -24.472 23.340 -0.806 1.00 92.38 103 THR A C 1
ATOM 833 O O . THR A 1 103 ? -25.329 22.457 -0.755 1.00 92.38 103 THR A O 1
ATOM 836 N N . ARG A 1 104 ? -24.614 24.486 -0.133 1.00 92.62 104 ARG A N 1
ATOM 837 C CA . ARG A 1 104 ? -25.823 24.829 0.626 1.00 92.62 104 ARG A CA 1
ATOM 838 C C . ARG A 1 104 ? -27.026 25.099 -0.273 1.00 92.62 104 ARG A C 1
ATOM 840 O O . ARG A 1 104 ? -28.115 24.668 0.089 1.00 92.62 104 ARG A O 1
ATOM 847 N N . SER A 1 105 ? -26.852 25.774 -1.410 1.00 93.56 105 SER A N 1
ATOM 848 C CA . SER A 1 105 ? -27.969 26.118 -2.299 1.00 93.56 105 SER A CA 1
ATOM 849 C C . SER A 1 105 ? -28.540 24.907 -3.039 1.00 93.56 105 SER A C 1
ATOM 851 O O . SER A 1 105 ? -29.746 24.848 -3.264 1.00 93.56 105 SER A O 1
ATOM 853 N N . ILE A 1 106 ? -27.702 23.922 -3.376 1.00 93.44 106 ILE A N 1
ATOM 854 C CA . ILE A 1 106 ? -28.129 22.717 -4.106 1.00 93.44 106 ILE A CA 1
ATOM 855 C C . ILE A 1 106 ? -28.551 21.560 -3.186 1.00 93.44 106 ILE A C 1
ATOM 857 O O . ILE A 1 106 ? -29.182 20.604 -3.638 1.00 93.44 106 ILE A O 1
ATOM 861 N N . SER A 1 107 ? -28.198 21.604 -1.898 1.00 89.88 107 SER A N 1
ATOM 862 C CA . SER A 1 107 ? -28.499 20.530 -0.949 1.00 89.88 107 SER A CA 1
ATOM 863 C C . SER A 1 107 ? -29.889 20.680 -0.333 1.00 89.88 107 SER A C 1
ATOM 865 O O . SER A 1 107 ? -30.254 21.735 0.172 1.00 89.88 107 SER A O 1
ATOM 867 N N . LYS A 1 108 ? -30.639 19.574 -0.267 1.00 90.44 108 LYS A N 1
ATOM 868 C CA . LYS A 1 108 ? -31.906 19.494 0.486 1.00 90.44 108 LYS A CA 1
ATOM 869 C C . LYS A 1 108 ? -31.704 19.362 2.004 1.00 90.44 108 LYS A C 1
ATOM 871 O O . LYS A 1 108 ? -32.675 19.379 2.755 1.00 90.44 108 LYS A O 1
ATOM 876 N N . LEU A 1 109 ? -30.463 19.181 2.462 1.00 91.25 109 LEU A N 1
ATOM 877 C CA . LEU A 1 109 ? -30.137 19.055 3.881 1.00 91.25 109 LEU A CA 1
ATOM 878 C C . LEU A 1 109 ? -30.122 20.437 4.537 1.00 91.25 109 LEU A C 1
ATOM 880 O O . LEU A 1 109 ? -29.585 21.395 3.979 1.00 91.25 109 LEU A O 1
ATOM 884 N N . LYS A 1 110 ? -30.619 20.527 5.773 1.00 91.00 110 LYS A N 1
ATOM 885 C CA . LYS A 1 110 ? -30.557 21.757 6.567 1.00 91.00 110 LYS A CA 1
ATOM 886 C C . LYS A 1 110 ? -29.106 22.260 6.653 1.00 91.00 110 LYS A C 1
ATOM 888 O O . LYS A 1 110 ? -28.192 21.432 6.814 1.00 91.00 110 LYS A O 1
ATOM 893 N N . PRO A 1 111 ? -28.878 23.582 6.533 1.00 91.19 111 PRO A N 1
ATOM 894 C CA . PRO A 1 111 ? -27.547 24.159 6.655 1.00 91.19 111 PRO A CA 1
ATOM 895 C C . PRO A 1 111 ? -26.892 23.810 7.994 1.00 91.19 111 PRO A C 1
ATOM 897 O O . PRO A 1 111 ? -27.550 23.740 9.031 1.00 91.19 111 PRO A O 1
ATOM 900 N N . THR A 1 112 ? -25.581 23.598 7.964 1.00 93.06 112 THR A N 1
ATOM 901 C CA . THR A 1 112 ? -24.733 23.437 9.149 1.00 93.06 112 THR A CA 1
ATOM 902 C C . THR A 1 112 ? -23.401 24.139 8.897 1.00 93.06 112 THR A C 1
ATOM 904 O O . THR A 1 112 ? -23.191 24.674 7.806 1.00 93.06 112 THR A O 1
ATOM 907 N N . CYS A 1 113 ? -22.511 24.156 9.885 1.00 93.12 113 CYS A N 1
ATOM 908 C CA . CYS A 1 113 ? -21.160 24.666 9.709 1.00 93.12 113 CYS A CA 1
ATOM 909 C C . CYS A 1 113 ? -20.101 23.622 10.049 1.00 93.12 113 CYS A C 1
ATOM 911 O O . CYS A 1 113 ? -20.362 22.678 10.803 1.00 93.12 113 CYS A O 1
ATOM 913 N N . SER A 1 114 ? -18.891 23.808 9.523 1.00 95.69 114 SER A N 1
ATOM 914 C CA . SER A 1 114 ? -17.771 22.893 9.774 1.00 95.69 114 SER A CA 1
ATOM 915 C C . SER A 1 114 ? -17.466 22.723 11.264 1.00 95.69 114 SER A C 1
ATOM 917 O O . SER A 1 114 ? -17.132 21.622 11.694 1.00 95.69 114 SER A O 1
ATOM 919 N N . LYS A 1 115 ? -17.637 23.771 12.085 1.00 95.62 115 LYS A N 1
ATOM 920 C CA . LYS A 1 115 ? -17.466 23.690 13.548 1.00 95.62 115 LYS A CA 1
ATOM 921 C C . LYS A 1 115 ? -18.453 22.709 14.184 1.00 95.62 115 LYS A C 1
ATOM 923 O O . LYS A 1 115 ? -18.048 21.876 14.992 1.00 95.62 115 LYS A O 1
ATOM 928 N N . THR A 1 116 ? -19.731 22.785 13.814 1.00 94.25 116 THR A N 1
ATOM 929 C CA . THR A 1 116 ? -20.751 21.854 14.310 1.00 94.25 116 THR A CA 1
ATOM 930 C C . THR A 1 116 ? -20.489 20.446 13.790 1.00 94.25 116 THR A C 1
ATOM 932 O O . THR A 1 116 ? -20.503 19.509 14.580 1.00 94.25 116 THR A O 1
ATOM 935 N N . LEU A 1 117 ? -20.176 20.292 12.500 1.00 94.88 117 LEU A N 1
ATOM 936 C CA . LEU A 1 117 ? -19.834 18.993 11.919 1.00 94.88 117 LEU A CA 1
ATOM 937 C C . LEU A 1 117 ? -18.664 18.328 12.664 1.00 94.88 117 LEU A C 1
ATOM 939 O O . LEU A 1 117 ? -18.768 17.166 13.038 1.00 94.88 117 LEU A O 1
ATOM 943 N N . LYS A 1 118 ? -17.589 19.075 12.949 1.00 95.38 118 LYS A N 1
ATOM 944 C CA . LYS A 1 118 ? -16.433 18.591 13.726 1.00 95.38 118 LYS A CA 1
ATOM 945 C C . LYS A 1 118 ? -16.827 18.078 15.111 1.00 95.38 118 LYS A C 1
ATOM 947 O O . LYS A 1 118 ? -16.344 17.029 15.520 1.00 95.38 118 LYS A O 1
ATOM 952 N N . ALA A 1 119 ? -17.711 18.784 15.817 1.00 94.75 119 ALA A N 1
ATOM 953 C CA . ALA A 1 119 ? -18.184 18.343 17.130 1.00 94.75 119 ALA A CA 1
ATOM 954 C C . ALA A 1 119 ? -18.948 17.009 17.047 1.00 94.75 119 ALA A C 1
ATOM 956 O O . ALA A 1 119 ? -18.742 16.128 17.878 1.00 94.75 119 ALA A O 1
ATOM 957 N N . TYR A 1 120 ? -19.782 16.832 16.018 1.00 94.00 120 TYR A N 1
ATOM 958 C CA . TYR A 1 120 ? -20.484 15.568 15.796 1.00 94.00 120 TYR A CA 1
ATOM 959 C C . TYR A 1 120 ? -19.555 14.443 15.331 1.00 94.00 120 TYR A C 1
ATOM 961 O O . TYR A 1 120 ? -19.746 13.308 15.757 1.00 94.00 120 TYR A O 1
ATOM 969 N N . LEU A 1 121 ? -18.537 14.733 14.515 1.00 94.38 121 LEU A N 1
ATOM 970 C CA . LEU A 1 121 ? -17.498 13.759 14.163 1.00 94.38 121 LEU A CA 1
ATOM 971 C C . LEU A 1 121 ? -16.761 13.274 15.417 1.00 94.38 121 LEU A C 1
ATOM 973 O O . LEU A 1 121 ? -16.642 12.071 15.615 1.00 94.38 121 LEU A O 1
ATOM 977 N N . ALA A 1 122 ? -16.357 14.185 16.309 1.00 93.50 122 ALA A N 1
ATOM 978 C CA . ALA A 1 122 ? -15.716 13.825 17.575 1.00 93.50 122 ALA A CA 1
ATOM 979 C C . ALA A 1 122 ? -16.630 12.969 18.471 1.00 93.50 122 ALA A C 1
ATOM 981 O O . ALA A 1 122 ? -16.193 11.957 19.010 1.00 93.50 122 ALA A O 1
ATOM 982 N N . ALA A 1 123 ? -17.916 13.320 18.584 1.00 93.69 123 ALA A N 1
ATOM 983 C CA . ALA A 1 123 ? -18.886 12.502 19.314 1.00 93.69 123 ALA A CA 1
ATOM 984 C C . ALA A 1 123 ? -19.088 11.118 18.668 1.00 93.69 123 ALA A C 1
ATOM 986 O O . ALA A 1 123 ? -19.221 10.121 19.370 1.00 93.69 123 ALA A O 1
ATOM 987 N N . THR A 1 124 ? -19.069 11.047 17.334 1.00 92.50 124 THR A N 1
ATOM 988 C CA . THR A 1 124 ? -19.182 9.785 16.588 1.00 92.50 124 THR A CA 1
ATOM 989 C C . THR A 1 124 ? -17.977 8.887 16.850 1.00 92.50 124 THR A C 1
ATOM 991 O O . THR A 1 124 ? -18.163 7.698 17.080 1.00 92.50 124 THR A O 1
ATOM 994 N N . VAL A 1 125 ? -16.761 9.446 16.888 1.00 92.62 125 VAL A N 1
ATOM 995 C CA . VAL A 1 125 ? -15.540 8.703 17.241 1.00 92.62 125 VAL A CA 1
ATOM 996 C C . VAL A 1 125 ? -15.683 8.049 18.615 1.00 92.62 125 VAL A C 1
ATOM 998 O O . VAL A 1 125 ? -15.453 6.853 18.724 1.00 92.62 125 VAL A O 1
ATOM 1001 N N . VAL A 1 126 ? -16.170 8.774 19.629 1.00 93.62 126 VAL A N 1
ATOM 1002 C CA . VAL A 1 126 ? -16.389 8.213 20.977 1.00 93.62 126 VAL A CA 1
ATOM 1003 C C . VAL A 1 126 ? -17.354 7.018 20.960 1.00 93.62 126 VAL A C 1
ATOM 1005 O O . VAL A 1 126 ? -17.129 6.029 21.657 1.00 93.62 126 VAL A O 1
ATOM 1008 N N . GLU A 1 127 ? -18.432 7.075 20.175 1.00 94.00 127 GLU A N 1
ATOM 1009 C CA . GLU A 1 127 ? -19.376 5.952 20.060 1.00 94.00 127 GLU A CA 1
ATOM 1010 C C . GLU A 1 127 ? -18.793 4.768 19.270 1.00 94.00 127 GLU A C 1
ATOM 1012 O O . GLU A 1 127 ? -19.019 3.612 19.635 1.00 94.00 127 GLU A O 1
ATOM 1017 N N . VAL A 1 128 ? -17.991 5.031 18.233 1.00 92.88 128 VAL A N 1
ATOM 1018 C CA . VAL A 1 128 ? -17.255 3.992 17.492 1.00 92.88 128 VAL A CA 1
ATOM 1019 C C . VAL A 1 128 ? -16.224 3.311 18.395 1.00 92.88 128 VAL A C 1
ATOM 1021 O O . VAL A 1 128 ? -16.172 2.083 18.437 1.00 92.88 128 VAL A O 1
ATOM 1024 N N . GLU A 1 129 ? -15.469 4.077 19.184 1.00 94.19 129 GLU A N 1
ATOM 1025 C CA . GLU A 1 129 ? -14.508 3.558 20.161 1.00 94.19 129 GLU A CA 1
ATOM 1026 C C . GLU A 1 129 ? -15.181 2.655 21.197 1.00 94.19 129 GLU A C 1
ATOM 1028 O O . GLU A 1 129 ? -14.680 1.570 21.493 1.00 94.19 129 GLU A O 1
ATOM 1033 N N . LYS A 1 130 ? -16.345 3.063 21.725 1.00 94.62 130 LYS A N 1
ATOM 1034 C CA . LYS A 1 130 ? -17.143 2.233 22.644 1.00 94.62 130 LYS A CA 1
ATOM 1035 C C . LYS A 1 130 ? -17.573 0.922 21.997 1.00 94.62 130 LYS A C 1
ATOM 1037 O O . LYS A 1 130 ? -17.497 -0.114 22.654 1.00 94.62 130 LYS A O 1
ATOM 1042 N N . LYS A 1 131 ? -18.014 0.960 20.736 1.00 93.81 131 LYS A N 1
ATOM 1043 C CA . LYS A 1 131 ? -18.425 -0.241 20.002 1.00 93.81 131 LYS A CA 1
ATOM 1044 C C . LYS A 1 131 ? -17.251 -1.200 19.818 1.00 93.81 131 LYS A C 1
ATOM 1046 O O . LYS A 1 131 ? -17.372 -2.361 20.185 1.00 93.81 131 LYS A O 1
ATOM 1051 N N . ILE A 1 132 ? -16.113 -0.704 19.330 1.00 93.81 132 ILE A N 1
ATOM 1052 C CA . ILE A 1 132 ? -14.897 -1.512 19.154 1.00 93.81 132 ILE A CA 1
ATOM 1053 C C . ILE A 1 132 ? -14.449 -2.094 20.501 1.00 93.81 132 ILE A C 1
ATOM 1055 O O . ILE A 1 132 ? -14.171 -3.283 20.599 1.00 93.81 132 ILE A O 1
ATOM 1059 N N . ARG A 1 133 ? -14.435 -1.286 21.568 1.00 93.25 133 ARG A N 1
ATOM 1060 C CA . ARG A 1 133 ? -14.080 -1.734 22.924 1.00 93.25 133 ARG A CA 1
ATOM 1061 C C . ARG A 1 133 ? -14.975 -2.869 23.423 1.00 93.25 133 ARG A C 1
ATOM 1063 O O . ARG A 1 133 ? -14.483 -3.767 24.093 1.00 93.25 133 ARG A O 1
ATOM 1070 N N . ALA A 1 134 ? -16.274 -2.804 23.144 1.00 92.31 134 ALA A N 1
ATOM 1071 C CA . ALA A 1 134 ? -17.214 -3.847 23.540 1.00 92.31 134 ALA A CA 1
ATOM 1072 C C . ALA A 1 134 ? -17.055 -5.138 22.720 1.00 92.31 134 ALA A C 1
ATOM 1074 O O . ALA A 1 134 ? -17.499 -6.178 23.183 1.00 92.31 134 ALA A O 1
ATOM 1075 N N . GLU A 1 135 ? -16.448 -5.065 21.533 1.00 92.44 135 GLU A N 1
ATOM 1076 C CA . GLU A 1 135 ? -16.278 -6.189 20.604 1.00 92.44 135 GLU A CA 1
ATOM 1077 C C . GLU A 1 135 ? -14.929 -6.908 20.779 1.00 92.44 135 GLU A C 1
ATOM 1079 O O . GLU A 1 135 ? -14.843 -8.121 20.595 1.00 92.44 135 GLU A O 1
ATOM 1084 N N . ILE A 1 136 ? -13.864 -6.183 21.148 1.00 91.25 136 ILE A N 1
ATOM 1085 C CA . ILE A 1 136 ? -12.532 -6.775 21.327 1.00 91.25 136 ILE A CA 1
ATOM 10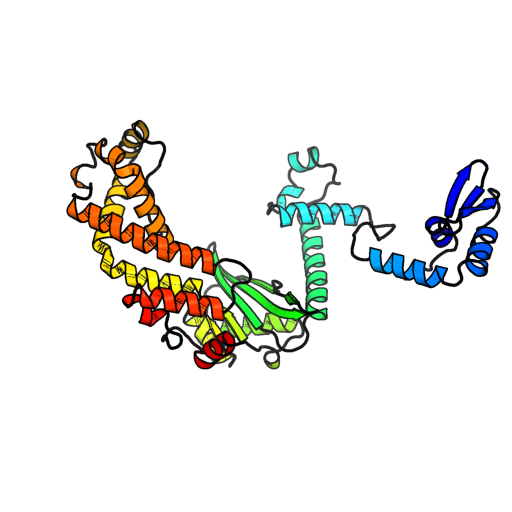86 C C . ILE A 1 136 ? -12.496 -7.613 22.610 1.00 91.25 136 ILE A C 1
ATOM 1088 O O . ILE A 1 136 ? -12.482 -7.092 23.731 1.00 91.25 136 ILE A O 1
ATOM 1092 N N . HIS A 1 137 ? -12.399 -8.930 22.439 1.00 83.50 137 HIS A N 1
ATOM 1093 C CA . HIS A 1 137 ? -12.216 -9.893 23.518 1.00 83.50 137 HIS A CA 1
ATOM 1094 C C . HIS A 1 137 ? -11.035 -10.822 23.228 1.00 83.50 137 HIS A C 1
ATOM 1096 O O . HIS A 1 137 ? -10.935 -11.403 22.150 1.00 83.50 137 HIS A O 1
ATOM 1102 N N . GLY A 1 138 ? -10.165 -11.014 24.221 1.00 83.38 138 GLY A N 1
ATOM 1103 C CA . GLY A 1 138 ? -9.083 -11.991 24.143 1.00 83.38 138 GLY A CA 1
ATOM 1104 C C . GLY A 1 138 ? -7.826 -11.492 23.415 1.00 83.38 138 GLY A C 1
ATOM 1105 O O . GLY A 1 138 ? -7.486 -10.312 23.514 1.00 83.38 138 GLY A O 1
ATOM 1106 N N . PRO A 1 139 ? -7.077 -12.396 22.759 1.00 90.81 139 PRO A N 1
ATOM 1107 C CA . PRO A 1 139 ? -5.820 -12.058 22.104 1.00 90.81 139 PRO A CA 1
ATOM 1108 C C . PRO A 1 139 ? -6.047 -11.166 20.870 1.00 90.81 139 PRO A C 1
ATOM 1110 O O . PRO A 1 139 ? -6.865 -11.484 20.008 1.00 90.81 139 PRO A O 1
ATOM 1113 N N . VAL A 1 140 ? -5.301 -10.062 20.768 1.00 95.06 140 VAL A N 1
ATOM 1114 C CA . VAL A 1 140 ? -5.402 -9.075 19.683 1.00 95.06 140 VAL A CA 1
ATOM 1115 C C . VAL A 1 140 ? -4.074 -8.943 18.940 1.00 95.06 140 VAL A C 1
ATOM 1117 O O . VAL A 1 140 ? -3.004 -8.880 19.545 1.00 95.06 140 VAL A O 1
ATOM 1120 N N . GLY A 1 141 ? -4.122 -8.908 17.613 1.00 96.19 141 GLY A N 1
ATOM 1121 C CA . GLY A 1 141 ? -3.012 -8.476 16.770 1.00 96.19 141 GLY A CA 1
ATOM 1122 C C . GLY A 1 141 ? -3.099 -6.981 16.476 1.00 96.19 141 GLY A C 1
ATOM 1123 O O . GLY A 1 141 ? -4.189 -6.415 16.454 1.00 96.19 141 GLY A O 1
ATOM 1124 N N . VAL A 1 142 ? -1.966 -6.332 16.218 1.00 96.81 142 VAL A N 1
ATOM 1125 C CA . VAL A 1 142 ? -1.947 -4.943 15.732 1.00 96.81 142 VAL A CA 1
ATOM 1126 C C . VAL A 1 142 ? -1.301 -4.894 14.358 1.00 96.81 142 VAL A C 1
ATOM 1128 O O . VAL A 1 142 ? -0.136 -5.251 14.202 1.00 96.81 142 VAL A O 1
ATOM 1131 N N . LEU A 1 143 ? -2.066 -4.436 13.369 1.00 95.69 143 LEU A N 1
ATOM 1132 C CA . LEU A 1 143 ? -1.559 -4.065 12.053 1.00 95.69 143 LEU A CA 1
ATOM 1133 C C . LEU A 1 143 ? -1.241 -2.573 12.071 1.00 95.69 143 LEU A C 1
ATOM 1135 O O . LEU A 1 143 ? -2.097 -1.774 12.442 1.00 95.69 143 LEU A O 1
ATOM 1139 N N . PHE A 1 144 ? -0.036 -2.187 11.672 1.00 94.12 144 PHE A N 1
ATOM 1140 C CA . PHE A 1 144 ? 0.355 -0.786 11.672 1.00 94.12 144 PHE A CA 1
ATOM 1141 C C . PHE A 1 144 ? 1.248 -0.434 10.488 1.00 94.12 144 PHE A C 1
ATOM 1143 O O . PHE A 1 144 ? 2.000 -1.268 9.980 1.00 94.12 144 PHE A O 1
ATOM 1150 N N . ASP A 1 145 ? 1.130 0.814 10.045 1.00 90.69 145 ASP A N 1
ATOM 1151 C CA . ASP A 1 145 ? 1.931 1.374 8.962 1.00 90.69 145 ASP A CA 1
ATOM 1152 C C . ASP A 1 145 ? 2.287 2.828 9.269 1.00 90.69 145 ASP A C 1
ATOM 1154 O O 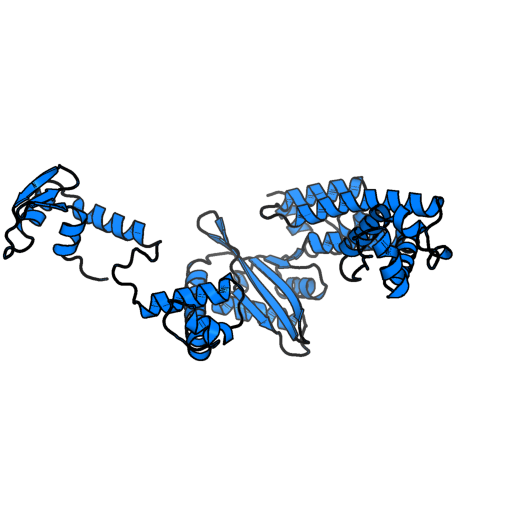. ASP A 1 145 ? 1.501 3.551 9.891 1.00 90.69 145 ASP A O 1
ATOM 1158 N N . GLY A 1 146 ? 3.480 3.232 8.839 1.00 88.69 146 GLY A N 1
ATOM 1159 C CA . GLY A 1 146 ? 4.045 4.551 9.083 1.00 88.69 146 GLY A CA 1
ATOM 1160 C C . GLY A 1 146 ? 4.445 5.225 7.776 1.00 88.69 146 GLY A C 1
ATOM 1161 O O . GLY A 1 146 ? 5.194 4.658 6.982 1.00 88.69 146 GLY A O 1
ATOM 1162 N N . TRP A 1 147 ? 3.990 6.456 7.543 1.00 88.00 147 TRP A N 1
ATOM 1163 C CA . TRP A 1 147 ? 4.356 7.217 6.346 1.00 88.00 147 TRP A CA 1
ATOM 1164 C C . TRP A 1 147 ? 4.540 8.699 6.644 1.00 88.00 147 TRP A C 1
ATOM 1166 O O . TRP A 1 147 ? 3.914 9.272 7.531 1.00 88.00 147 TRP A O 1
ATOM 1176 N N . THR A 1 148 ? 5.391 9.356 5.861 1.00 86.00 148 THR A N 1
ATOM 1177 C CA . THR A 1 148 ? 5.590 10.803 5.962 1.00 86.00 148 THR A CA 1
ATOM 1178 C C . THR A 1 148 ? 4.682 11.537 4.981 1.00 86.00 148 THR A C 1
ATOM 1180 O O . THR A 1 148 ? 4.659 11.228 3.789 1.00 86.00 148 THR A O 1
ATOM 1183 N N . CYS A 1 149 ? 3.953 12.535 5.476 1.00 83.31 149 CYS A N 1
ATOM 1184 C CA . CYS A 1 149 ? 3.108 13.428 4.691 1.00 83.31 149 CYS A CA 1
ATOM 1185 C C . CYS A 1 149 ? 3.272 14.858 5.216 1.00 83.31 149 CYS A C 1
ATOM 1187 O O . CYS A 1 149 ? 3.182 15.076 6.417 1.00 83.31 149 CYS A O 1
ATOM 1189 N N . ASN A 1 150 ? 3.510 15.832 4.331 1.00 82.12 150 ASN A N 1
ATOM 1190 C CA . ASN A 1 150 ? 3.633 17.254 4.693 1.00 82.12 150 ASN A CA 1
ATOM 1191 C C . ASN A 1 150 ? 4.571 17.527 5.888 1.00 82.12 150 ASN A C 1
ATOM 1193 O O . ASN A 1 150 ? 4.225 18.295 6.775 1.00 82.12 150 ASN A O 1
ATOM 1197 N N . PHE A 1 151 ? 5.758 16.909 5.883 1.00 83.19 151 PHE A N 1
ATOM 1198 C CA . PHE A 1 151 ? 6.786 17.011 6.937 1.00 83.19 151 PHE A CA 1
ATOM 1199 C C . PHE A 1 151 ? 6.451 16.337 8.277 1.00 83.19 151 PHE A C 1
ATOM 1201 O O . PHE A 1 151 ? 7.315 16.275 9.144 1.00 83.19 151 PHE A O 1
ATOM 1208 N N . GLU A 1 152 ? 5.272 15.736 8.421 1.00 85.81 152 GLU A N 1
ATOM 1209 C CA . GLU A 1 152 ? 4.885 14.968 9.605 1.00 85.81 152 GLU A CA 1
ATOM 1210 C C . GLU A 1 152 ? 4.949 13.462 9.322 1.00 85.81 152 GLU A C 1
ATOM 1212 O O . GLU A 1 152 ? 4.655 13.001 8.214 1.00 85.81 152 GLU A O 1
ATOM 1217 N N . HIS A 1 153 ? 5.340 12.676 10.325 1.00 88.00 153 HIS A N 1
ATOM 1218 C CA . HIS A 1 153 ? 5.308 11.218 10.256 1.00 88.00 153 HIS A CA 1
ATOM 1219 C C . HIS A 1 153 ? 4.019 10.706 10.893 1.00 88.00 153 HIS A C 1
ATOM 1221 O O . HIS A 1 153 ? 3.827 10.853 12.094 1.00 88.00 153 HIS A O 1
ATOM 1227 N N . TYR A 1 154 ? 3.139 10.122 10.089 1.00 90.88 154 TYR A N 1
ATOM 1228 C CA . TYR A 1 154 ? 1.880 9.537 10.525 1.00 90.88 154 TYR A CA 1
ATOM 1229 C C . TYR A 1 154 ? 2.049 8.052 10.782 1.00 90.88 154 TYR A C 1
ATOM 1231 O O . TYR A 1 154 ? 2.719 7.368 10.012 1.00 90.88 154 TYR A O 1
ATOM 1239 N N . VAL A 1 155 ? 1.370 7.558 11.813 1.00 91.94 155 VAL A N 1
ATOM 1240 C CA . VAL A 1 155 ? 1.239 6.129 12.080 1.00 91.94 155 VAL A CA 1
ATOM 1241 C C . VAL A 1 155 ? -0.245 5.788 12.172 1.00 91.94 155 VAL A C 1
ATOM 1243 O O . VAL A 1 155 ? -1.004 6.437 12.897 1.00 91.94 155 VAL A O 1
ATOM 1246 N N . ALA A 1 156 ? -0.663 4.772 11.420 1.00 95.38 156 ALA A N 1
ATOM 1247 C CA . ALA A 1 156 ? -1.988 4.176 11.529 1.00 95.38 156 ALA A CA 1
ATOM 1248 C C . ALA A 1 156 ? -1.903 2.833 12.251 1.00 95.38 156 ALA A C 1
ATOM 1250 O O . ALA A 1 156 ? -1.013 2.035 11.963 1.00 95.38 156 ALA A O 1
ATOM 1251 N N . LEU A 1 157 ? -2.835 2.580 13.170 1.00 96.12 157 LEU A N 1
ATOM 1252 C CA . LEU A 1 157 ? -2.972 1.315 13.889 1.00 96.12 157 LEU A CA 1
ATOM 1253 C C . LEU A 1 157 ? -4.358 0.745 13.650 1.00 96.12 157 LEU A C 1
ATOM 1255 O O . LEU A 1 157 ? -5.361 1.418 13.877 1.00 96.12 157 LEU A O 1
ATOM 1259 N N . PHE A 1 158 ? -4.399 -0.529 13.306 1.00 96.69 158 PHE A N 1
ATOM 1260 C CA . PHE A 1 158 ? -5.590 -1.350 13.209 1.00 96.69 158 PHE A CA 1
ATOM 1261 C C . PHE A 1 158 ? -5.494 -2.480 14.234 1.00 96.69 158 PHE A C 1
ATOM 1263 O O . PHE A 1 158 ? -4.432 -3.084 14.400 1.00 96.69 158 PHE A O 1
ATOM 1270 N N . ALA A 1 159 ? -6.601 -2.792 14.905 1.00 96.00 159 ALA A N 1
ATOM 1271 C CA . ALA A 1 159 ? -6.706 -4.049 15.642 1.00 96.00 159 ALA A CA 1
ATOM 1272 C C . ALA A 1 159 ? -6.964 -5.180 14.651 1.00 96.00 159 ALA A C 1
ATOM 1274 O O . ALA A 1 159 ? -7.610 -4.966 13.634 1.00 96.00 159 ALA A O 1
ATOM 1275 N N . VAL A 1 160 ? -6.505 -6.384 14.964 1.00 95.06 160 VAL A N 1
ATOM 1276 C CA . VAL A 1 160 ? -6.777 -7.603 14.204 1.00 95.06 160 VAL A CA 1
ATOM 1277 C C . VAL A 1 160 ? -7.215 -8.667 15.195 1.00 95.06 160 VAL A C 1
ATOM 1279 O O . VAL A 1 160 ? -6.420 -9.113 16.020 1.00 95.06 160 VAL A O 1
ATOM 1282 N N . TYR A 1 161 ? -8.485 -9.047 15.156 1.00 93.69 161 TYR A N 1
ATOM 1283 C CA . TYR A 1 161 ? -9.060 -10.012 16.092 1.00 93.69 161 TYR A CA 1
ATOM 1284 C C . TYR A 1 161 ? -10.224 -10.758 15.449 1.00 93.69 161 TYR A C 1
ATOM 1286 O O . TYR A 1 161 ? -10.754 -10.340 14.422 1.00 93.69 161 TYR A O 1
ATOM 1294 N N . TRP A 1 162 ? -10.611 -11.876 16.054 1.00 91.19 162 TRP A N 1
ATOM 1295 C CA . TRP A 1 162 ? -11.783 -12.637 15.643 1.00 91.19 162 TRP A CA 1
ATOM 1296 C C . TRP A 1 162 ? -12.972 -12.273 16.524 1.00 91.19 162 TRP A C 1
ATOM 1298 O O . TRP A 1 162 ? -12.855 -12.279 17.747 1.00 91.19 162 TRP A O 1
ATOM 1308 N N . SER A 1 163 ? -14.111 -11.986 15.902 1.00 90.56 163 SER A N 1
ATOM 1309 C CA . SER A 1 163 ? -15.385 -11.775 16.590 1.00 90.56 163 SER A CA 1
ATOM 1310 C C . SER A 1 163 ? -16.522 -12.324 15.738 1.00 90.56 163 SER A C 1
ATOM 1312 O O . SER A 1 163 ? -16.523 -12.140 14.521 1.00 90.56 163 SER A O 1
ATOM 1314 N N . ASP A 1 164 ? -17.455 -13.046 16.362 1.00 89.06 164 ASP A N 1
ATOM 1315 C CA . ASP A 1 164 ? -18.611 -13.673 15.704 1.00 89.06 164 ASP A CA 1
ATOM 1316 C C . ASP A 1 164 ? -18.262 -14.521 14.462 1.00 89.06 164 ASP A C 1
ATOM 1318 O O . ASP A 1 164 ? -19.005 -14.571 13.486 1.00 89.06 164 ASP A O 1
ATOM 1322 N N . GLY A 1 165 ? -17.113 -15.206 14.491 1.00 87.50 165 GLY A N 1
ATOM 1323 C CA . GLY A 1 165 ? -16.655 -16.046 13.378 1.00 87.50 165 GLY A CA 1
ATOM 1324 C C . GLY A 1 165 ? -16.117 -15.269 12.173 1.00 87.50 165 GLY A C 1
ATOM 1325 O O . GLY A 1 165 ? -15.888 -15.869 11.126 1.00 87.50 165 GLY A O 1
ATOM 1326 N N . GLU A 1 166 ? -15.876 -13.965 12.315 1.00 90.38 166 GLU A N 1
ATOM 1327 C CA . GLU A 1 166 ? -15.285 -13.115 11.284 1.00 90.38 166 GLU A CA 1
ATOM 1328 C C . GLU A 1 166 ? -13.993 -12.453 11.772 1.00 90.38 166 GLU A C 1
ATOM 1330 O O . GLU A 1 166 ? -13.859 -12.066 12.937 1.00 90.38 166 GLU A O 1
ATOM 1335 N N . LEU A 1 167 ? -13.044 -12.275 10.851 1.00 90.44 167 LEU A N 1
ATOM 1336 C CA . LEU A 1 167 ? -11.868 -11.449 11.087 1.00 90.44 167 LEU A CA 1
ATOM 1337 C C . LEU A 1 167 ? -12.276 -9.972 11.066 1.00 90.44 167 LEU A C 1
ATOM 1339 O O . LEU A 1 167 ? -12.829 -9.480 10.082 1.00 90.44 167 LEU A O 1
ATOM 1343 N N . LYS A 1 168 ? -11.966 -9.251 12.139 1.00 93.25 168 LYS A N 1
ATOM 1344 C CA . LYS A 1 168 ? -12.236 -7.821 12.288 1.00 93.25 168 LYS A CA 1
ATOM 1345 C C . LYS A 1 168 ? -10.933 -7.040 12.234 1.00 93.25 168 LYS A C 1
ATOM 1347 O O . LYS A 1 168 ? -9.954 -7.403 12.889 1.00 93.25 168 LYS A O 1
ATOM 1352 N N . GLN A 1 169 ? -10.939 -5.961 11.450 1.00 94.94 169 GLN A N 1
ATOM 1353 C CA . GLN A 1 169 ? -9.777 -5.094 11.242 1.00 94.94 169 GLN A CA 1
ATOM 1354 C C . GLN A 1 169 ? -10.108 -3.595 11.385 1.00 94.94 169 GLN A C 1
ATOM 1356 O O . GLN A 1 169 ? -9.924 -2.835 10.434 1.00 94.94 169 GLN A O 1
ATOM 1361 N N . PRO A 1 170 ? -10.661 -3.130 12.523 1.00 95.62 170 PRO A N 1
ATOM 1362 C CA . PRO A 1 170 ? -11.008 -1.723 12.679 1.00 95.62 170 PRO A CA 1
ATOM 1363 C C . PRO A 1 170 ? -9.761 -0.848 12.859 1.00 95.62 170 PRO A C 1
ATOM 1365 O O . PRO A 1 170 ? -8.821 -1.218 13.569 1.00 95.62 170 PRO A O 1
ATOM 1368 N N . LEU A 1 171 ? -9.790 0.350 12.267 1.00 96.00 171 LEU A N 1
ATOM 1369 C CA . LEU A 1 171 ? -8.819 1.407 12.548 1.00 96.00 171 LEU A CA 1
ATOM 1370 C C . LEU A 1 171 ? -8.996 1.877 13.999 1.00 96.00 171 LEU A C 1
ATOM 1372 O O . LEU A 1 171 ? -10.079 2.317 14.378 1.00 96.00 171 LEU A O 1
ATOM 1376 N N . LEU A 1 172 ? -7.931 1.800 14.793 1.00 95.62 172 LEU A N 1
ATOM 1377 C CA . LEU A 1 172 ? -7.905 2.267 16.179 1.00 95.62 172 LEU A CA 1
ATOM 1378 C C . LEU A 1 172 ? -7.464 3.722 16.289 1.00 95.62 172 LEU A C 1
ATOM 1380 O O . LEU A 1 172 ? -8.001 4.470 17.104 1.00 95.62 172 LEU A O 1
ATOM 1384 N N . ALA A 1 173 ? -6.448 4.097 15.514 1.00 94.94 173 ALA A N 1
ATOM 1385 C CA . ALA A 1 173 ? -5.879 5.433 15.528 1.00 94.94 173 ALA A CA 1
ATOM 1386 C C . ALA A 1 173 ? -5.139 5.723 14.222 1.00 94.94 173 ALA A C 1
ATOM 1388 O O . ALA A 1 173 ? -4.532 4.835 13.628 1.00 94.94 173 ALA A O 1
ATOM 1389 N N . LEU A 1 174 ? -5.171 6.987 13.812 1.00 93.62 174 LEU A N 1
ATOM 1390 C CA . LEU A 1 174 ? -4.324 7.553 12.770 1.00 93.62 174 LEU A CA 1
ATOM 1391 C C . LEU A 1 174 ? -3.902 8.928 13.272 1.00 93.62 174 LEU A C 1
ATOM 1393 O O . LEU A 1 174 ? -4.737 9.826 13.386 1.00 93.62 174 LEU A O 1
ATOM 1397 N N . ALA A 1 175 ? -2.631 9.076 13.628 1.00 90.12 175 ALA A N 1
ATOM 1398 C CA . ALA A 1 175 ? -2.119 10.326 14.175 1.00 90.12 175 ALA A CA 1
ATOM 1399 C C . ALA A 1 175 ? -0.668 10.564 13.745 1.00 90.12 175 ALA A C 1
ATOM 1401 O O . ALA A 1 175 ? 0.059 9.597 13.492 1.00 90.12 175 ALA A O 1
ATOM 1402 N N . PRO A 1 176 ? -0.236 11.834 13.672 1.00 90.12 176 PRO A N 1
ATOM 1403 C CA . PRO A 1 176 ? 1.177 12.143 13.572 1.00 90.12 176 PRO A CA 1
ATOM 1404 C C . PRO A 1 176 ? 1.892 11.757 14.874 1.00 90.12 176 PRO A C 1
ATOM 1406 O O . PRO A 1 176 ? 1.332 11.867 15.969 1.00 90.12 176 PRO A O 1
ATOM 1409 N N . MET A 1 177 ? 3.134 11.309 14.744 1.00 87.06 177 MET A N 1
ATOM 1410 C CA . MET A 1 177 ? 4.080 11.215 15.848 1.00 87.06 177 MET A CA 1
ATOM 1411 C C . MET A 1 177 ? 4.634 12.593 16.207 1.00 87.06 177 MET A C 1
ATOM 1413 O O . MET A 1 177 ? 4.523 13.543 15.430 1.00 87.06 177 MET A O 1
ATOM 1417 N N . GLU A 1 178 ? 5.237 12.692 17.392 1.00 82.44 178 GLU A N 1
ATOM 1418 C CA . GLU A 1 178 ? 5.949 13.901 17.801 1.00 82.44 178 GLU A CA 1
ATOM 1419 C C . GLU A 1 178 ? 7.054 14.244 16.790 1.00 82.44 178 GLU A C 1
ATOM 1421 O O . GLU A 1 178 ? 7.750 13.370 16.265 1.00 82.44 178 GLU A O 1
ATOM 1426 N N . GLU A 1 179 ? 7.183 15.533 16.475 1.00 76.06 179 GLU A N 1
ATOM 1427 C CA . GLU A 1 179 ? 8.118 16.001 15.457 1.00 76.06 179 GLU A CA 1
ATOM 1428 C C . GLU A 1 179 ? 9.558 15.616 15.827 1.00 76.06 179 GLU A C 1
ATOM 1430 O O . GLU A 1 179 ? 10.038 15.889 16.925 1.00 76.06 179 GLU A O 1
ATOM 1435 N N . GLY A 1 180 ? 10.255 14.967 14.892 1.00 74.38 180 GLY A N 1
ATOM 1436 C CA . GLY A 1 180 ? 11.629 14.503 15.096 1.00 74.38 180 GLY A CA 1
ATOM 1437 C C . GLY A 1 180 ? 11.768 13.178 15.854 1.00 74.38 180 GLY A C 1
ATOM 1438 O O . GLY A 1 180 ? 12.885 12.667 15.933 1.00 74.38 180 GLY A O 1
ATOM 1439 N N . ASP A 1 181 ? 10.677 12.576 16.338 1.00 79.88 181 ASP A N 1
ATOM 1440 C CA . ASP A 1 181 ? 10.713 11.286 17.028 1.00 79.88 181 ASP A CA 1
ATOM 1441 C C . ASP A 1 181 ? 10.049 10.175 16.206 1.00 79.88 181 ASP A C 1
ATOM 1443 O O . ASP A 1 181 ? 8.832 10.077 16.082 1.00 79.88 181 ASP A O 1
ATOM 1447 N N . GLN A 1 182 ? 10.883 9.306 15.639 1.00 84.06 182 GLN A N 1
ATOM 1448 C CA . GLN A 1 182 ? 10.467 8.096 14.918 1.00 84.06 182 GLN A CA 1
ATOM 1449 C C . GLN A 1 182 ? 11.110 6.851 15.535 1.00 84.06 182 GLN A C 1
ATOM 1451 O O . GLN A 1 182 ? 11.339 5.841 14.865 1.00 84.06 182 GLN A O 1
ATOM 1456 N N . THR A 1 183 ? 11.476 6.923 16.817 1.00 90.69 183 THR A N 1
ATOM 1457 C CA . THR A 1 183 ? 12.173 5.819 17.465 1.00 90.69 183 THR A CA 1
ATOM 1458 C C . THR A 1 183 ? 11.234 4.639 17.695 1.00 90.69 183 THR A C 1
ATOM 1460 O O . THR A 1 183 ? 10.020 4.782 17.866 1.00 90.69 183 THR A O 1
ATOM 1463 N N . ALA A 1 184 ? 11.807 3.437 17.763 1.00 92.25 184 ALA A N 1
ATOM 1464 C CA . ALA A 1 184 ? 11.049 2.248 18.139 1.00 92.25 184 ALA A CA 1
ATOM 1465 C C . ALA A 1 184 ? 10.434 2.368 19.547 1.00 92.25 184 ALA A C 1
ATOM 1467 O O . ALA A 1 184 ? 9.410 1.745 19.810 1.00 92.25 184 ALA A O 1
ATOM 1468 N N . GLN A 1 185 ? 11.030 3.163 20.449 1.00 94.19 185 GLN A N 1
ATOM 1469 C CA . GLN A 1 185 ? 10.466 3.404 21.781 1.00 94.19 185 GLN A CA 1
ATOM 1470 C C . GLN A 1 185 ? 9.124 4.120 21.684 1.00 94.19 185 GLN A C 1
ATOM 1472 O O . GLN A 1 185 ? 8.133 3.650 22.234 1.00 94.19 185 GLN A O 1
ATOM 1477 N N . SER A 1 186 ? 9.091 5.208 20.930 1.00 93.25 186 SER A N 1
ATOM 1478 C CA . SER A 1 186 ? 7.921 6.072 20.823 1.00 93.25 186 SER A CA 1
ATOM 1479 C C . SER A 1 186 ? 6.793 5.387 20.061 1.00 93.25 186 SER A C 1
ATOM 1481 O O . SER A 1 186 ? 5.629 5.521 20.425 1.00 93.25 186 SER A O 1
ATOM 1483 N N . HIS A 1 187 ? 7.128 4.520 19.100 1.00 93.19 187 HIS A N 1
ATOM 1484 C CA . HIS A 1 187 ? 6.161 3.594 18.508 1.00 93.19 187 HIS A CA 1
ATOM 1485 C C . HIS A 1 187 ? 5.581 2.612 19.542 1.00 93.19 187 HIS A C 1
ATOM 1487 O O . HIS A 1 187 ? 4.370 2.398 19.563 1.00 93.19 187 HIS A O 1
ATOM 1493 N N . CYS A 1 188 ? 6.405 2.029 20.424 1.00 94.81 188 CYS A N 1
ATOM 1494 C CA . CYS A 1 188 ? 5.911 1.144 21.488 1.00 94.81 188 CYS A CA 1
ATOM 1495 C C . CYS A 1 188 ? 4.965 1.887 22.439 1.00 94.81 188 CYS A C 1
ATOM 1497 O O . CYS A 1 188 ? 3.906 1.368 22.786 1.00 94.81 188 CYS A O 1
ATOM 1499 N N . GLU A 1 189 ? 5.335 3.095 22.861 1.00 94.25 189 GLU A N 1
ATOM 1500 C CA . GLU A 1 189 ? 4.518 3.931 23.745 1.00 94.25 189 GLU A CA 1
ATOM 1501 C C . GLU A 1 189 ? 3.207 4.339 23.078 1.00 94.25 189 GLU A C 1
ATOM 1503 O O . GLU A 1 189 ? 2.147 4.244 23.699 1.00 94.25 189 GLU A O 1
ATOM 1508 N N . TYR A 1 190 ? 3.255 4.696 21.793 1.00 94.06 190 TYR A N 1
ATOM 1509 C CA . TYR A 1 190 ? 2.071 4.993 21.001 1.00 94.06 190 TYR A CA 1
ATOM 1510 C C . TYR A 1 190 ? 1.130 3.784 20.917 1.00 94.06 190 TYR A C 1
ATOM 1512 O O . TYR A 1 190 ? -0.041 3.907 21.275 1.00 94.06 190 TYR A O 1
ATOM 1520 N N . ILE A 1 191 ? 1.638 2.595 20.566 1.00 95.00 191 ILE A N 1
ATOM 1521 C CA . ILE A 1 191 ? 0.846 1.352 20.539 1.00 95.00 191 ILE A CA 1
ATOM 1522 C C . ILE A 1 191 ? 0.200 1.085 21.906 1.00 95.00 191 ILE A C 1
ATOM 1524 O O . ILE A 1 191 ? -1.012 0.881 21.981 1.00 95.00 191 ILE A O 1
ATOM 1528 N N . LYS A 1 192 ? 0.966 1.147 23.004 1.00 94.94 192 LYS A N 1
ATOM 1529 C CA . LYS A 1 192 ? 0.446 0.918 24.367 1.00 94.94 192 LYS A CA 1
ATOM 1530 C C . LYS A 1 192 ? -0.634 1.932 24.755 1.00 94.94 192 LYS A C 1
ATOM 1532 O O . LYS A 1 192 ? -1.665 1.556 25.320 1.00 94.94 192 LYS A O 1
ATOM 1537 N N . LYS A 1 193 ? -0.423 3.209 24.426 1.00 94.56 193 LYS A N 1
ATOM 1538 C CA . LYS A 1 193 ? -1.380 4.291 24.683 1.00 94.56 193 LYS A CA 1
ATOM 1539 C C . LYS A 1 193 ? -2.691 4.059 23.937 1.00 94.56 193 LYS A C 1
ATOM 1541 O O . LYS A 1 193 ? -3.751 4.161 24.550 1.00 94.56 193 LYS A O 1
ATOM 1546 N N . ILE A 1 194 ? -2.627 3.711 22.651 1.00 94.75 194 ILE A N 1
ATOM 1547 C CA . ILE A 1 194 ? -3.821 3.433 21.847 1.00 94.75 194 ILE A CA 1
ATOM 1548 C C . ILE A 1 194 ? -4.552 2.194 22.369 1.00 94.75 194 ILE A C 1
ATOM 1550 O O . ILE A 1 194 ? -5.754 2.268 22.599 1.00 94.75 194 ILE A O 1
ATOM 1554 N N . LEU A 1 195 ? -3.853 1.091 22.656 1.00 94.31 195 LEU A N 1
ATOM 1555 C CA . LEU A 1 195 ? -4.478 -0.119 23.211 1.00 94.31 195 LEU A CA 1
ATOM 1556 C C . LEU A 1 195 ? -5.233 0.152 24.526 1.00 94.31 195 LEU A C 1
ATOM 1558 O O . LEU A 1 195 ? -6.334 -0.366 24.720 1.00 94.31 195 LEU A O 1
ATOM 1562 N N . THR A 1 196 ? -4.707 1.037 25.380 1.00 94.19 196 THR A N 1
ATOM 1563 C CA . THR A 1 196 ? -5.352 1.419 26.651 1.00 94.19 196 THR A CA 1
ATOM 1564 C C . THR A 1 196 ? -6.727 2.069 26.440 1.00 94.19 196 THR A C 1
ATOM 1566 O O . THR A 1 196 ? -7.654 1.813 27.211 1.00 94.19 196 THR A O 1
ATOM 1569 N N . ILE A 1 197 ? -6.913 2.856 25.371 1.00 93.06 197 ILE A N 1
ATOM 1570 C CA . ILE A 1 197 ? -8.212 3.472 25.021 1.00 93.06 197 ILE A CA 1
ATOM 1571 C C . ILE A 1 197 ? -9.286 2.396 24.787 1.00 93.06 197 ILE A C 1
ATOM 1573 O O . ILE A 1 197 ? -10.458 2.585 25.128 1.00 93.06 197 ILE A O 1
ATOM 1577 N N . TYR A 1 198 ? -8.884 1.236 24.271 1.00 94.25 198 TYR A N 1
ATOM 1578 C CA . TYR A 1 198 ? -9.757 0.102 23.966 1.00 94.25 198 TYR A CA 1
ATOM 1579 C C . TYR A 1 198 ? -9.753 -0.978 25.060 1.00 94.25 198 TYR A C 1
ATOM 1581 O O . TYR A 1 198 ? -10.221 -2.089 24.822 1.00 94.25 198 TYR A O 1
ATOM 1589 N N . HIS A 1 199 ? -9.270 -0.647 26.267 1.00 93.00 199 HIS A N 1
ATOM 1590 C CA . HIS A 1 199 ? -9.194 -1.556 27.427 1.00 93.00 199 HIS A CA 1
ATOM 1591 C C . HIS A 1 199 ? -8.364 -2.815 27.150 1.00 93.00 199 HIS A C 1
ATOM 1593 O O . HIS A 1 199 ? -8.556 -3.853 27.776 1.00 93.00 199 HIS A O 1
ATOM 1599 N N . GLN A 1 200 ? -7.417 -2.702 26.220 1.00 93.62 200 GLN A N 1
ATOM 1600 C CA . GLN A 1 200 ? -6.432 -3.729 25.926 1.00 93.62 200 GLN A CA 1
ATOM 1601 C C . GLN A 1 200 ? -5.116 -3.404 26.632 1.00 93.62 200 GLN A C 1
ATOM 1603 O O . GLN A 1 200 ? -4.821 -2.254 26.962 1.00 93.62 200 GLN A O 1
ATOM 1608 N N . SER A 1 201 ? -4.312 -4.435 26.858 1.00 90.44 201 SER A N 1
ATOM 1609 C CA . SER A 1 201 ? -2.994 -4.320 27.478 1.00 90.44 201 SER A CA 1
ATOM 1610 C C . SER A 1 201 ? -1.916 -4.945 26.597 1.00 90.44 201 SER A C 1
ATOM 1612 O O . SER A 1 201 ? -2.194 -5.620 25.606 1.00 90.44 201 SER A O 1
ATOM 1614 N N . GLU A 1 202 ? -0.657 -4.761 26.975 1.00 88.44 202 GLU A N 1
ATOM 1615 C CA . GLU A 1 202 ? 0.459 -5.463 26.333 1.00 88.44 202 GLU A CA 1
ATOM 1616 C C . GLU A 1 202 ? 0.308 -6.992 26.437 1.00 88.44 202 GLU A C 1
ATOM 1618 O O . GLU A 1 202 ? 0.696 -7.702 25.521 1.00 88.44 202 GLU A O 1
ATOM 1623 N N . MET A 1 203 ? -0.352 -7.498 27.486 1.00 90.12 203 MET A N 1
ATOM 1624 C CA . MET A 1 203 ? -0.598 -8.935 27.671 1.00 90.12 203 MET A CA 1
ATOM 1625 C C . MET A 1 203 ? -1.618 -9.517 26.686 1.00 90.12 203 MET A C 1
ATOM 1627 O O . MET A 1 203 ? -1.583 -10.713 26.412 1.00 90.12 203 MET A O 1
ATOM 1631 N N . SER A 1 204 ? -2.538 -8.699 26.168 1.00 92.31 204 SER A N 1
ATOM 1632 C CA . SER A 1 204 ? -3.473 -9.123 25.115 1.00 92.31 204 SER A CA 1
ATOM 1633 C C . SER A 1 204 ? -2.840 -9.076 23.722 1.00 92.31 204 SER A C 1
ATOM 1635 O O . SER A 1 204 ? -3.340 -9.726 22.805 1.00 92.31 204 SER A O 1
ATOM 1637 N N . LEU A 1 205 ? -1.743 -8.328 23.545 1.00 95.06 205 LEU A N 1
ATOM 1638 C CA . LEU A 1 205 ? -1.079 -8.193 22.254 1.00 95.06 205 LEU A CA 1
ATOM 1639 C C . LEU A 1 205 ? -0.369 -9.500 21.885 1.00 95.06 205 LEU A C 1
ATOM 1641 O O . LEU A 1 205 ? 0.581 -9.920 22.536 1.00 95.06 205 LEU A O 1
ATOM 1645 N N . SER A 1 206 ? -0.832 -10.139 20.817 1.00 95.00 206 SER A N 1
ATOM 1646 C CA . SER A 1 206 ? -0.366 -11.473 20.415 1.00 95.00 206 SER A CA 1
ATOM 1647 C C . SER A 1 206 ? 0.609 -11.451 19.254 1.00 95.00 206 SER A C 1
ATOM 1649 O O . SER A 1 206 ? 1.429 -12.356 19.119 1.00 95.00 206 SER A O 1
ATOM 1651 N N . LEU A 1 207 ? 0.501 -10.443 18.390 1.00 95.81 207 LEU A N 1
ATOM 1652 C CA . LEU A 1 207 ? 1.358 -10.280 17.226 1.00 95.81 207 LEU A CA 1
ATOM 1653 C C . LEU A 1 207 ? 1.296 -8.848 16.706 1.00 95.81 207 LEU A C 1
ATOM 1655 O O . LEU A 1 207 ? 0.331 -8.115 16.936 1.00 95.81 207 LEU A O 1
ATOM 1659 N N . LEU A 1 208 ? 2.314 -8.497 15.935 1.00 96.88 208 LEU A N 1
ATOM 1660 C CA . LEU A 1 208 ? 2.350 -7.308 15.106 1.00 96.88 208 LEU A CA 1
ATOM 1661 C C . LEU A 1 208 ? 2.317 -7.692 13.629 1.00 96.88 208 LEU A C 1
ATOM 1663 O O . LEU A 1 208 ? 2.867 -8.718 13.232 1.00 96.88 208 LEU A O 1
ATOM 1667 N N . ILE A 1 209 ? 1.707 -6.840 12.815 1.00 95.31 209 ILE A N 1
ATOM 1668 C CA . ILE A 1 209 ? 1.727 -6.917 11.357 1.00 95.31 209 ILE A CA 1
ATOM 1669 C C . ILE A 1 209 ? 2.161 -5.550 10.844 1.00 95.31 209 ILE A C 1
ATOM 1671 O O . ILE A 1 209 ? 1.601 -4.532 11.238 1.00 95.31 209 ILE A O 1
ATOM 1675 N N . GLY A 1 210 ? 3.160 -5.515 9.978 1.00 93.56 210 GLY A N 1
ATOM 1676 C CA . GLY A 1 210 ? 3.686 -4.258 9.461 1.00 93.56 210 GLY A CA 1
ATOM 1677 C C . GLY A 1 210 ? 4.793 -4.501 8.456 1.00 93.56 210 GLY A C 1
ATOM 1678 O O . GLY A 1 210 ? 5.158 -5.647 8.173 1.00 93.56 210 GLY A O 1
ATOM 1679 N N . ASP A 1 211 ? 5.333 -3.432 7.881 1.00 90.44 211 ASP A N 1
ATOM 1680 C CA . ASP A 1 211 ? 6.514 -3.575 7.041 1.00 90.44 211 ASP A CA 1
ATOM 1681 C C . ASP A 1 211 ? 7.720 -4.113 7.839 1.00 90.44 211 ASP A C 1
ATOM 1683 O O . ASP A 1 211 ? 7.774 -4.083 9.070 1.00 90.44 211 ASP A O 1
ATOM 1687 N N . ASN A 1 212 ? 8.699 -4.660 7.123 1.00 87.62 212 ASN A N 1
ATOM 1688 C CA . ASN A 1 212 ? 9.882 -5.252 7.740 1.00 87.62 212 ASN A CA 1
ATOM 1689 C C . ASN A 1 212 ? 10.983 -4.214 8.008 1.00 87.62 212 ASN A C 1
ATOM 1691 O O . ASN A 1 212 ? 12.159 -4.586 8.057 1.00 87.62 212 ASN A O 1
ATOM 1695 N N . CYS A 1 213 ? 10.659 -2.924 8.136 1.00 88.19 213 CYS A N 1
ATOM 1696 C CA . CYS A 1 213 ? 11.686 -1.923 8.396 1.00 88.19 213 CYS A CA 1
ATOM 1697 C C . CYS A 1 213 ? 12.350 -2.156 9.765 1.00 88.19 213 CYS A C 1
ATOM 1699 O O . CYS A 1 213 ? 11.783 -2.775 10.670 1.00 88.19 213 CYS A O 1
ATOM 1701 N N . ALA A 1 214 ? 13.579 -1.662 9.927 1.00 90.94 214 ALA A N 1
ATOM 1702 C CA . ALA A 1 214 ? 14.351 -1.866 11.153 1.00 90.94 214 ALA A CA 1
ATOM 1703 C C . ALA A 1 214 ? 13.621 -1.339 12.403 1.00 90.94 214 ALA A C 1
ATOM 1705 O O . ALA A 1 214 ? 13.676 -1.974 13.456 1.00 90.94 214 ALA A O 1
ATOM 1706 N N . THR A 1 215 ? 12.894 -0.223 12.279 1.00 90.88 215 THR A N 1
ATOM 1707 C CA . THR A 1 215 ? 12.089 0.348 13.367 1.00 90.88 215 THR A CA 1
ATOM 1708 C C . THR A 1 215 ? 10.991 -0.616 13.807 1.00 90.88 215 THR A C 1
ATOM 1710 O O . THR A 1 215 ? 10.900 -0.919 14.994 1.00 90.88 215 THR A O 1
ATOM 1713 N N . ASN A 1 216 ? 10.225 -1.182 12.873 1.00 92.56 216 ASN A N 1
ATOM 1714 C CA . ASN A 1 216 ? 9.122 -2.100 13.177 1.00 92.56 216 ASN A CA 1
ATOM 1715 C C . ASN A 1 216 ? 9.610 -3.430 13.761 1.00 92.56 216 ASN A C 1
ATOM 1717 O O . ASN A 1 216 ? 9.015 -3.958 14.701 1.00 92.56 216 ASN A O 1
ATOM 1721 N N . GLN A 1 217 ? 10.747 -3.936 13.279 1.00 94.06 217 GLN A N 1
ATOM 1722 C CA . GLN A 1 217 ? 11.413 -5.088 13.892 1.00 94.06 217 GLN A CA 1
ATOM 1723 C C . GLN A 1 217 ? 11.850 -4.788 15.334 1.00 94.06 217 GLN A C 1
ATOM 1725 O O . GLN A 1 217 ? 11.630 -5.595 16.238 1.00 94.06 217 GLN A O 1
ATOM 1730 N N . ALA A 1 218 ? 12.418 -3.605 15.578 1.00 95.50 218 ALA A N 1
ATOM 1731 C CA . ALA A 1 218 ? 12.809 -3.185 16.918 1.00 95.50 218 ALA A CA 1
ATOM 1732 C C . ALA A 1 218 ? 11.598 -2.989 17.849 1.00 95.50 218 ALA A C 1
ATOM 1734 O O . ALA A 1 218 ? 11.692 -3.319 19.031 1.00 95.50 218 ALA A O 1
ATOM 1735 N N . VAL A 1 219 ? 10.459 -2.509 17.337 1.00 95.31 219 VAL A N 1
ATOM 1736 C CA . VAL A 1 219 ? 9.186 -2.434 18.079 1.00 95.31 219 VAL A CA 1
ATOM 1737 C C . VAL A 1 219 ? 8.738 -3.829 18.512 1.00 95.31 219 VAL A C 1
ATOM 1739 O O . VAL A 1 219 ? 8.484 -4.048 19.695 1.00 95.31 219 VAL A O 1
ATOM 1742 N N . ALA A 1 220 ? 8.718 -4.794 17.590 1.00 96.06 220 ALA A N 1
ATOM 1743 C CA . ALA A 1 220 ? 8.348 -6.176 17.889 1.00 96.06 220 ALA A CA 1
ATOM 1744 C C . ALA A 1 220 ? 9.265 -6.811 18.945 1.00 96.06 220 ALA A C 1
ATOM 1746 O O . ALA A 1 220 ? 8.790 -7.416 19.907 1.00 96.06 220 ALA A O 1
ATOM 1747 N N . THR A 1 221 ? 10.581 -6.599 18.821 1.00 96.62 221 THR A N 1
ATOM 1748 C CA . THR A 1 221 ? 11.569 -7.041 19.817 1.00 96.62 221 THR A CA 1
ATOM 1749 C C . THR A 1 221 ? 11.300 -6.429 21.197 1.00 96.62 221 THR A C 1
ATOM 1751 O O . THR A 1 221 ? 11.326 -7.141 22.201 1.00 96.62 221 THR A O 1
ATOM 1754 N N . ARG A 1 222 ? 11.027 -5.118 21.269 1.00 96.62 222 ARG A N 1
ATOM 1755 C CA . ARG A 1 222 ? 10.780 -4.401 22.534 1.00 96.62 222 ARG A CA 1
ATOM 1756 C C . ARG A 1 222 ? 9.485 -4.835 23.213 1.00 96.62 222 ARG A C 1
ATOM 1758 O O . ARG A 1 222 ? 9.489 -5.031 24.424 1.00 96.62 222 ARG A O 1
ATOM 1765 N N . LEU A 1 223 ? 8.417 -5.013 22.437 1.00 95.69 223 LEU A N 1
ATOM 1766 C CA . LEU A 1 223 ? 7.120 -5.505 22.913 1.00 95.69 223 LEU A CA 1
ATOM 1767 C C . LEU A 1 223 ? 7.108 -7.023 23.147 1.00 95.69 223 LEU A C 1
ATOM 1769 O O . LEU A 1 223 ? 6.151 -7.547 23.704 1.00 95.69 223 LEU A O 1
ATOM 1773 N N . ARG A 1 224 ? 8.175 -7.733 22.752 1.00 95.69 224 ARG A N 1
ATOM 1774 C CA . ARG A 1 224 ? 8.336 -9.190 22.894 1.00 95.69 224 ARG A CA 1
ATOM 1775 C C . ARG A 1 224 ? 7.202 -9.989 22.248 1.00 95.69 224 ARG A C 1
ATOM 1777 O O . ARG A 1 224 ? 6.815 -11.044 22.746 1.00 95.69 224 ARG A O 1
ATOM 1784 N N . VAL A 1 225 ? 6.710 -9.504 21.113 1.00 95.94 225 VAL A N 1
ATOM 1785 C CA . VAL A 1 225 ? 5.658 -10.148 20.319 1.00 95.94 225 VAL A CA 1
ATOM 1786 C C . VAL A 1 225 ? 6.185 -10.484 18.925 1.00 95.94 225 VAL A C 1
ATOM 1788 O O . VAL A 1 225 ? 7.064 -9.784 18.409 1.00 95.94 225 VAL A O 1
ATOM 1791 N N . PRO A 1 226 ? 5.698 -11.563 18.293 1.00 96.50 226 PRO A N 1
ATOM 1792 C CA . PRO A 1 226 ? 6.101 -11.896 16.937 1.00 96.50 226 PRO A CA 1
ATOM 1793 C C . PRO A 1 226 ? 5.637 -10.828 15.939 1.00 96.50 226 PRO A C 1
ATOM 1795 O O . PRO A 1 226 ? 4.577 -10.225 16.101 1.00 96.50 226 PRO A O 1
ATOM 1798 N N . LEU A 1 227 ? 6.423 -10.634 14.879 1.00 96.12 227 LEU A N 1
ATOM 1799 C CA . LEU A 1 227 ? 6.091 -9.756 13.756 1.00 96.12 227 LEU A CA 1
ATOM 1800 C C . LEU A 1 227 ? 5.848 -10.599 12.507 1.00 96.12 227 LEU A C 1
ATOM 1802 O O . LEU A 1 227 ? 6.725 -11.367 12.109 1.00 96.12 227 LEU A O 1
ATOM 1806 N N . ILE A 1 228 ? 4.688 -10.409 11.885 1.00 94.88 228 ILE A N 1
ATOM 1807 C CA . ILE A 1 228 ? 4.399 -10.852 10.523 1.00 94.88 228 ILE A CA 1
ATOM 1808 C C . ILE A 1 228 ? 4.758 -9.705 9.582 1.00 94.88 228 ILE A C 1
ATOM 1810 O O . ILE A 1 228 ? 4.121 -8.651 9.581 1.00 94.88 228 ILE A O 1
ATOM 1814 N N . GLY A 1 229 ? 5.796 -9.918 8.780 1.00 93.56 229 GLY A N 1
ATOM 1815 C CA . GLY A 1 229 ? 6.258 -8.928 7.820 1.00 93.56 229 GLY A CA 1
ATOM 1816 C C . GLY A 1 229 ? 5.347 -8.767 6.602 1.00 93.56 229 GLY A C 1
ATOM 1817 O O . GLY A 1 229 ? 4.823 -9.742 6.063 1.00 93.56 229 GLY A O 1
ATOM 1818 N N . CYS A 1 230 ? 5.229 -7.540 6.099 1.00 92.69 230 CYS A N 1
ATOM 1819 C CA . CYS A 1 230 ? 4.486 -7.235 4.882 1.00 92.69 230 CYS A CA 1
ATOM 1820 C C . CYS A 1 230 ? 5.076 -7.960 3.659 1.00 92.69 230 CYS A C 1
ATOM 1822 O O . CYS A 1 230 ? 6.176 -7.655 3.182 1.00 92.69 230 CYS A O 1
ATOM 1824 N N . ALA A 1 231 ? 4.299 -8.887 3.092 1.00 93.56 231 ALA A N 1
ATOM 1825 C CA . ALA A 1 231 ? 4.679 -9.643 1.902 1.00 93.56 231 ALA A CA 1
ATOM 1826 C C . ALA A 1 231 ? 4.964 -8.727 0.701 1.00 93.56 231 ALA A C 1
ATOM 1828 O O . ALA A 1 231 ? 5.972 -8.903 0.017 1.00 93.56 231 ALA A O 1
ATOM 1829 N N . SER A 1 232 ? 4.134 -7.702 0.485 1.00 92.44 232 SER A N 1
ATOM 1830 C CA . SER A 1 232 ? 4.316 -6.719 -0.592 1.00 92.44 232 SER A CA 1
ATOM 1831 C C . SER A 1 232 ? 5.621 -5.933 -0.445 1.00 92.44 232 SER A C 1
ATOM 1833 O O . SER A 1 232 ? 6.330 -5.724 -1.430 1.00 92.44 232 SER A O 1
ATOM 1835 N N . HIS A 1 233 ? 5.987 -5.549 0.782 1.00 90.56 233 HIS A N 1
ATOM 1836 C CA . HIS A 1 233 ? 7.247 -4.859 1.053 1.00 90.56 233 HIS A CA 1
ATOM 1837 C C . HIS A 1 233 ? 8.453 -5.770 0.782 1.00 90.56 233 HIS A C 1
ATOM 1839 O O . HIS A 1 233 ? 9.376 -5.390 0.057 1.00 90.56 233 HIS A O 1
ATOM 1845 N N . ARG A 1 234 ? 8.419 -7.009 1.291 1.00 93.06 234 ARG A N 1
ATOM 1846 C CA . ARG A 1 234 ? 9.464 -8.016 1.039 1.00 93.06 234 ARG A CA 1
ATOM 1847 C C . ARG A 1 234 ? 9.626 -8.311 -0.449 1.00 93.06 234 ARG A C 1
ATOM 1849 O O . ARG A 1 234 ? 10.751 -8.388 -0.942 1.00 93.06 234 ARG A O 1
ATOM 1856 N N . PHE A 1 235 ? 8.514 -8.439 -1.167 1.00 95.19 235 PHE A N 1
ATOM 1857 C CA . PHE A 1 235 ? 8.520 -8.667 -2.604 1.00 95.19 235 PHE A CA 1
ATOM 1858 C C . PHE A 1 235 ? 9.111 -7.474 -3.360 1.00 95.19 235 PHE A C 1
ATOM 1860 O O . PHE A 1 235 ? 9.987 -7.661 -4.198 1.00 95.19 235 PHE A O 1
ATOM 1867 N N . ASN A 1 236 ? 8.732 -6.243 -3.003 1.00 92.69 236 ASN A N 1
ATOM 1868 C CA . ASN A 1 236 ? 9.319 -5.026 -3.569 1.00 92.69 236 ASN A CA 1
ATOM 1869 C C . ASN A 1 236 ? 10.850 -4.986 -3.398 1.00 92.69 236 ASN A C 1
ATOM 1871 O O . ASN A 1 236 ? 11.563 -4.698 -4.357 1.00 92.69 236 ASN A O 1
ATOM 1875 N N . LEU A 1 237 ? 11.378 -5.335 -2.221 1.00 92.19 237 LEU A N 1
ATOM 1876 C CA . LEU A 1 237 ? 12.828 -5.406 -1.989 1.00 92.19 237 LEU A CA 1
ATOM 1877 C C . LEU A 1 237 ? 13.516 -6.492 -2.827 1.00 92.19 237 LEU A C 1
ATOM 1879 O O . LEU A 1 237 ? 14.614 -6.277 -3.347 1.00 92.19 237 LEU A O 1
ATOM 1883 N N . ALA A 1 238 ? 12.869 -7.647 -2.989 1.00 95.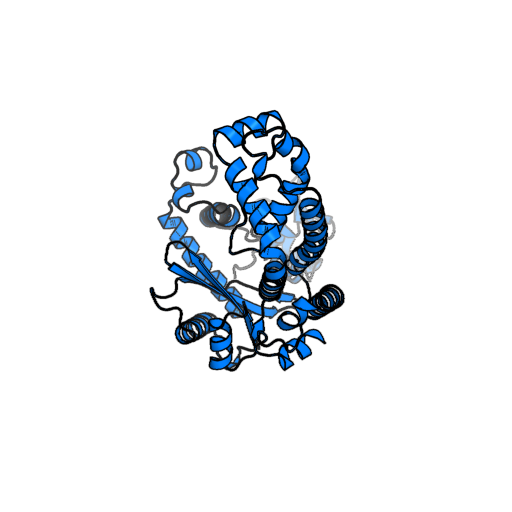00 238 ALA A N 1
ATOM 1884 C CA . ALA A 1 238 ? 13.378 -8.724 -3.828 1.00 95.00 238 ALA A CA 1
ATOM 1885 C C . ALA A 1 238 ? 13.457 -8.298 -5.303 1.00 95.00 238 ALA A C 1
ATOM 1887 O O . ALA A 1 238 ? 14.481 -8.515 -5.951 1.00 95.00 238 ALA A O 1
ATOM 1888 N N . VAL A 1 239 ? 12.413 -7.639 -5.821 1.00 95.75 239 VAL A N 1
ATOM 1889 C CA . VAL A 1 239 ? 12.382 -7.170 -7.215 1.00 95.75 239 VAL A CA 1
ATOM 1890 C C . VAL A 1 239 ? 13.384 -6.042 -7.449 1.00 95.75 239 VAL A C 1
ATOM 1892 O O . VAL A 1 239 ? 14.078 -6.051 -8.460 1.00 95.75 239 VAL A O 1
ATOM 1895 N N . ASN A 1 240 ? 13.535 -5.107 -6.508 1.00 93.12 240 ASN A N 1
ATOM 1896 C CA . ASN A 1 240 ? 14.569 -4.074 -6.610 1.00 93.12 240 ASN A CA 1
ATOM 1897 C C . ASN A 1 240 ? 15.975 -4.687 -6.670 1.00 93.12 240 ASN A C 1
ATOM 1899 O O . ASN A 1 240 ? 16.781 -4.290 -7.505 1.00 93.12 240 ASN A O 1
ATOM 1903 N N . THR A 1 241 ? 16.244 -5.714 -5.858 1.00 93.25 241 THR A N 1
ATOM 1904 C CA . THR A 1 241 ? 17.524 -6.440 -5.915 1.00 93.25 241 THR A CA 1
ATOM 1905 C C . THR A 1 241 ? 17.727 -7.127 -7.267 1.00 93.25 241 THR A C 1
ATOM 1907 O O . THR A 1 241 ? 18.813 -7.063 -7.837 1.00 93.25 241 THR A O 1
ATOM 1910 N N . PHE A 1 242 ? 16.679 -7.757 -7.808 1.00 95.38 242 PHE A N 1
ATOM 1911 C CA . PHE A 1 242 ? 16.699 -8.343 -9.149 1.00 95.38 242 PHE A CA 1
ATOM 1912 C C . PHE A 1 242 ? 17.012 -7.287 -10.225 1.00 95.38 242 PHE A C 1
ATOM 1914 O O . PHE A 1 242 ? 17.853 -7.518 -11.093 1.00 95.38 242 PHE A O 1
ATOM 1921 N N . LEU A 1 243 ? 16.399 -6.104 -10.134 1.00 95.19 243 LEU A N 1
ATOM 1922 C CA . LEU A 1 243 ? 16.580 -5.007 -11.086 1.00 95.19 243 LEU A CA 1
ATOM 1923 C C . LEU A 1 243 ? 18.000 -4.424 -11.107 1.00 95.19 243 LEU A C 1
ATOM 1925 O O . LEU A 1 243 ? 18.400 -3.907 -12.151 1.00 95.19 243 LEU A O 1
ATOM 1929 N N . GLU A 1 244 ? 18.794 -4.540 -10.036 1.00 93.81 244 GLU A N 1
ATOM 1930 C CA . GLU A 1 244 ? 20.189 -4.067 -10.049 1.00 93.81 244 GLU A CA 1
ATOM 1931 C C . GLU A 1 244 ? 21.039 -4.788 -11.111 1.00 93.81 244 GLU A C 1
ATOM 1933 O O . GLU A 1 244 ? 21.870 -4.159 -11.768 1.00 93.81 244 GLU A O 1
ATOM 1938 N N . ALA A 1 245 ? 20.766 -6.067 -11.402 1.00 94.81 245 ALA A N 1
ATOM 1939 C CA . ALA A 1 245 ? 21.424 -6.788 -12.501 1.00 94.81 245 ALA A CA 1
ATOM 1940 C C . ALA A 1 245 ? 21.050 -6.239 -13.897 1.00 94.81 245 ALA A C 1
ATOM 1942 O O . ALA A 1 245 ? 21.751 -6.469 -14.886 1.00 94.81 245 ALA A O 1
ATOM 1943 N N . HIS A 1 246 ? 19.959 -5.477 -13.982 1.00 95.31 246 HIS A N 1
ATOM 1944 C CA . HIS A 1 246 ? 19.420 -4.894 -15.208 1.00 95.31 246 HIS A CA 1
ATOM 1945 C C . HIS A 1 246 ? 19.558 -3.368 -15.264 1.00 95.31 246 HIS A C 1
ATOM 1947 O O . HIS A 1 246 ? 19.048 -2.745 -16.199 1.00 95.31 246 HIS A O 1
ATOM 1953 N N . LYS A 1 247 ? 20.285 -2.761 -14.318 1.00 94.25 247 LYS A N 1
ATOM 1954 C CA . LYS A 1 247 ? 20.409 -1.306 -14.155 1.00 94.25 247 LYS A CA 1
ATOM 1955 C C . LYS A 1 247 ? 20.742 -0.576 -15.457 1.00 94.25 247 LYS A C 1
ATOM 1957 O O . LYS A 1 247 ? 20.013 0.314 -15.869 1.00 94.25 247 LYS A O 1
ATOM 1962 N N . THR A 1 248 ? 21.752 -1.048 -16.188 1.00 95.75 248 THR A N 1
ATOM 1963 C CA . THR A 1 248 ? 22.158 -0.478 -17.491 1.00 95.75 248 THR A CA 1
ATOM 1964 C C . THR A 1 248 ? 21.035 -0.460 -18.533 1.00 95.75 248 THR A C 1
ATOM 1966 O O . THR A 1 248 ? 20.935 0.464 -19.335 1.00 95.75 248 THR A O 1
ATOM 1969 N N . THR A 1 249 ? 20.183 -1.486 -18.529 1.00 96.12 249 THR A N 1
ATOM 1970 C CA . THR A 1 249 ? 19.044 -1.612 -19.448 1.00 96.12 249 THR A CA 1
ATOM 1971 C C . THR A 1 249 ? 17.925 -0.651 -19.051 1.00 96.12 249 THR A C 1
ATOM 1973 O O . THR A 1 249 ? 17.372 0.042 -19.906 1.00 96.12 249 THR A O 1
ATOM 1976 N N . VAL A 1 250 ? 17.628 -0.567 -17.751 1.00 95.62 250 VAL A N 1
ATOM 1977 C CA . VAL A 1 250 ? 16.625 0.355 -17.204 1.00 95.62 250 VAL A CA 1
ATOM 1978 C C . VAL A 1 250 ? 17.045 1.811 -17.408 1.00 95.62 250 VAL A C 1
ATOM 1980 O O . VAL A 1 250 ? 16.237 2.616 -17.871 1.00 95.62 250 VAL A O 1
ATOM 1983 N N . ASP A 1 251 ? 18.308 2.142 -17.143 1.00 95.44 251 ASP A N 1
ATOM 1984 C CA . ASP A 1 251 ? 18.848 3.497 -17.262 1.00 95.44 251 ASP A CA 1
ATOM 1985 C C . ASP A 1 251 ? 18.816 4.005 -18.705 1.00 95.44 251 ASP A C 1
ATOM 1987 O O . ASP A 1 251 ? 18.455 5.159 -18.939 1.00 95.44 251 ASP A O 1
ATOM 1991 N N . ALA A 1 252 ? 19.094 3.141 -19.687 1.00 96.25 252 ALA A N 1
ATOM 1992 C CA . ALA A 1 252 ? 18.996 3.499 -21.101 1.00 96.25 252 ALA A CA 1
ATOM 1993 C C . ALA A 1 252 ? 17.567 3.924 -21.489 1.00 96.25 252 ALA A C 1
ATOM 1995 O O . ALA A 1 252 ? 17.368 4.969 -22.112 1.00 96.25 252 ALA A O 1
ATOM 1996 N N . VAL A 1 253 ? 16.553 3.153 -21.077 1.00 97.00 253 VAL A N 1
ATOM 1997 C CA . VAL A 1 253 ? 15.146 3.511 -21.330 1.00 97.00 253 VAL A CA 1
ATOM 1998 C C . VAL A 1 253 ? 14.750 4.753 -20.536 1.00 97.00 253 VAL A C 1
ATOM 2000 O O . VAL A 1 253 ? 14.068 5.629 -21.061 1.00 97.00 253 VAL A O 1
ATOM 2003 N N . SER A 1 254 ? 15.213 4.865 -19.293 1.00 95.75 254 SER A N 1
ATOM 2004 C CA . SER A 1 254 ? 14.975 6.015 -18.421 1.00 95.75 254 SER A CA 1
ATOM 2005 C C . SER A 1 254 ? 15.497 7.316 -19.042 1.00 95.75 254 SER A C 1
ATOM 2007 O O . SER A 1 254 ? 14.768 8.314 -19.067 1.00 95.75 254 SER A O 1
ATOM 2009 N N . ALA A 1 255 ? 16.713 7.305 -19.595 1.00 95.94 255 ALA A N 1
ATOM 2010 C CA . ALA A 1 255 ? 17.322 8.440 -20.285 1.00 95.94 255 ALA A CA 1
ATOM 2011 C C . ALA A 1 255 ? 16.547 8.824 -21.556 1.00 95.94 255 ALA A C 1
ATOM 2013 O O . ALA A 1 255 ? 16.208 9.995 -21.740 1.00 95.94 255 ALA A O 1
ATOM 2014 N N . LEU A 1 256 ? 16.172 7.843 -22.383 1.00 97.25 256 LEU A N 1
ATOM 2015 C CA . LEU A 1 256 ? 15.325 8.072 -23.557 1.00 97.25 256 LEU A CA 1
ATOM 2016 C C . LEU A 1 256 ? 13.971 8.688 -23.168 1.00 97.25 256 LEU A C 1
ATOM 2018 O O . LEU A 1 256 ? 13.541 9.689 -23.741 1.00 97.25 256 LEU A O 1
ATOM 2022 N N . MET A 1 257 ? 13.305 8.125 -22.159 1.00 97.00 257 MET A N 1
ATOM 2023 C CA . MET A 1 257 ? 12.016 8.617 -21.668 1.00 97.00 257 MET A CA 1
ATOM 2024 C C . MET A 1 257 ? 12.111 10.029 -21.091 1.00 97.00 257 MET A C 1
ATOM 2026 O O . MET A 1 257 ? 11.158 10.800 -21.195 1.00 97.00 257 MET A O 1
ATOM 2030 N N . LEU A 1 258 ? 13.250 10.394 -20.498 1.00 95.81 258 LEU A N 1
ATOM 2031 C CA . LEU A 1 258 ? 13.516 11.761 -20.055 1.00 95.81 258 LEU A CA 1
ATOM 2032 C C . LEU A 1 258 ? 13.640 12.716 -21.246 1.00 95.81 258 LEU A C 1
ATOM 2034 O O . LEU A 1 258 ? 12.980 13.754 -21.260 1.00 95.81 258 LEU A O 1
ATOM 2038 N N . ALA A 1 259 ? 14.420 12.346 -22.264 1.00 96.44 259 ALA A N 1
ATOM 2039 C CA . ALA A 1 259 ? 14.603 13.159 -23.463 1.00 96.44 259 ALA A CA 1
ATOM 2040 C C . ALA A 1 259 ? 13.290 13.369 -24.237 1.00 96.44 259 ALA A C 1
ATOM 2042 O O . ALA A 1 259 ? 13.035 14.462 -24.740 1.00 96.44 259 ALA A O 1
ATOM 2043 N N . LEU A 1 260 ? 12.413 12.363 -24.277 1.00 96.38 260 LEU A N 1
ATOM 2044 C CA . LEU A 1 260 ? 11.089 12.456 -24.902 1.00 96.38 260 LEU A CA 1
ATOM 2045 C C . LEU A 1 260 ? 10.104 13.363 -24.147 1.00 96.38 260 LEU A C 1
ATOM 2047 O O . LEU A 1 260 ? 9.065 13.730 -24.694 1.00 96.38 260 LEU A O 1
ATOM 2051 N N . ARG A 1 261 ? 10.387 13.725 -22.889 1.00 94.88 261 ARG A N 1
ATOM 2052 C CA . ARG A 1 261 ? 9.521 14.606 -22.085 1.00 94.88 261 ARG A CA 1
ATOM 2053 C C . ARG A 1 261 ? 9.787 16.090 -22.293 1.00 94.88 261 ARG A C 1
ATOM 2055 O O . ARG A 1 261 ? 8.982 16.892 -21.816 1.00 94.88 261 ARG A O 1
ATOM 2062 N N . THR A 1 262 ? 10.867 16.463 -22.979 1.00 94.50 262 THR A N 1
ATOM 2063 C CA . THR A 1 262 ? 11.107 17.866 -23.345 1.00 94.50 262 THR A CA 1
ATOM 2064 C C . THR A 1 262 ? 9.970 18.373 -24.235 1.00 94.50 262 THR A C 1
ATOM 2066 O O . THR A 1 262 ? 9.348 17.596 -24.960 1.00 94.50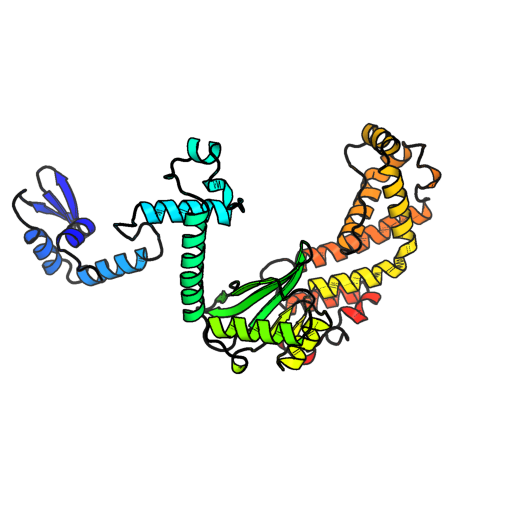 262 THR A O 1
ATOM 2069 N N . LEU A 1 263 ? 9.658 19.672 -24.167 1.00 92.69 263 LEU A N 1
ATOM 2070 C CA . LEU A 1 263 ? 8.486 20.245 -24.848 1.00 92.69 263 LEU A CA 1
ATOM 2071 C C . LEU A 1 263 ? 8.468 19.927 -26.350 1.00 92.69 263 LEU A C 1
ATOM 2073 O O . LEU A 1 263 ? 7.454 19.454 -26.868 1.00 92.69 263 LEU A O 1
ATOM 2077 N N . ASN A 1 264 ? 9.605 20.116 -27.020 1.00 95.12 264 ASN A N 1
ATOM 2078 C CA . ASN A 1 264 ? 9.731 19.905 -28.460 1.00 95.12 264 ASN A CA 1
ATOM 2079 C C . ASN A 1 264 ? 9.604 18.421 -28.829 1.00 95.12 264 ASN A C 1
ATOM 2081 O O . ASN A 1 264 ? 8.795 18.073 -29.688 1.00 95.12 264 ASN A O 1
ATOM 2085 N N . ASN A 1 265 ? 10.316 17.532 -28.128 1.00 95.25 265 ASN A N 1
ATOM 2086 C CA . ASN A 1 265 ? 10.286 16.095 -28.422 1.00 95.25 265 ASN A CA 1
ATOM 2087 C C . ASN A 1 265 ? 8.925 15.480 -28.090 1.00 95.25 265 ASN A C 1
ATOM 2089 O O . ASN A 1 265 ? 8.422 14.647 -28.839 1.00 95.25 265 ASN A O 1
ATOM 2093 N N . ARG A 1 266 ? 8.283 15.933 -27.008 1.00 93.94 266 ARG A N 1
ATOM 2094 C CA . ARG A 1 266 ? 6.930 15.505 -26.645 1.00 93.94 266 ARG A CA 1
ATOM 2095 C C . ARG A 1 266 ? 5.905 15.956 -27.680 1.00 93.94 266 ARG A C 1
ATOM 2097 O O . ARG A 1 266 ? 4.992 15.198 -27.989 1.00 93.94 266 ARG A O 1
ATOM 2104 N N . SER A 1 267 ? 6.042 17.175 -28.202 1.00 95.19 267 SER A N 1
ATOM 2105 C CA . SER A 1 267 ? 5.196 17.682 -29.287 1.00 95.19 267 SER A CA 1
ATOM 2106 C C . SER A 1 267 ? 5.380 16.861 -30.567 1.00 95.19 267 SER A C 1
ATOM 2108 O O . SER A 1 267 ? 4.396 16.461 -31.181 1.00 95.19 267 SER A O 1
ATOM 2110 N N . ALA A 1 268 ? 6.625 16.527 -30.924 1.00 96.44 268 ALA A N 1
ATOM 2111 C CA . ALA A 1 268 ? 6.923 15.663 -32.064 1.00 96.44 268 ALA A CA 1
ATOM 2112 C C . ALA A 1 268 ? 6.336 14.252 -31.891 1.00 96.44 268 ALA A C 1
ATOM 2114 O O . ALA A 1 268 ? 5.623 13.778 -32.770 1.00 96.44 268 ALA A O 1
ATOM 2115 N N . LEU A 1 269 ? 6.543 13.617 -30.732 1.00 97.06 269 LEU A N 1
ATOM 2116 C CA . LEU A 1 269 ? 6.008 12.285 -30.431 1.00 97.06 269 LEU A CA 1
ATOM 2117 C C . LEU A 1 269 ? 4.472 12.243 -30.495 1.00 97.06 269 LEU A C 1
ATOM 2119 O O . LEU A 1 269 ? 3.903 11.284 -31.012 1.00 97.06 269 LEU A O 1
ATOM 2123 N N . ARG A 1 270 ? 3.797 13.303 -30.028 1.00 96.56 270 ARG A N 1
ATOM 2124 C CA . ARG A 1 270 ? 2.327 13.422 -30.061 1.00 96.56 270 ARG A CA 1
ATOM 2125 C C . ARG A 1 270 ? 1.729 13.386 -31.466 1.00 96.56 270 ARG A C 1
ATOM 2127 O O . ARG A 1 270 ? 0.563 13.049 -31.607 1.00 96.56 270 ARG A O 1
ATOM 2134 N N . LYS A 1 271 ? 2.512 13.687 -32.507 1.00 97.00 271 LYS A N 1
ATOM 2135 C CA . LYS A 1 271 ? 2.069 13.541 -33.905 1.00 97.00 271 LYS A CA 1
ATOM 2136 C C . LYS A 1 271 ? 1.925 12.076 -34.330 1.00 97.00 271 LYS A C 1
ATOM 2138 O O . LYS A 1 271 ? 1.370 11.804 -35.390 1.00 97.00 271 LYS A O 1
ATOM 2143 N N . HIS A 1 272 ? 2.458 11.144 -33.541 1.00 96.88 272 HIS A N 1
ATOM 2144 C CA . HIS A 1 272 ? 2.515 9.722 -33.868 1.00 96.88 272 HIS A CA 1
ATOM 2145 C C . HIS A 1 272 ? 1.814 8.831 -32.837 1.00 96.88 272 HIS A C 1
ATOM 2147 O O . HIS A 1 272 ? 1.446 7.713 -33.179 1.00 96.88 272 HIS A O 1
ATOM 2153 N N . THR A 1 273 ? 1.610 9.302 -31.602 1.00 96.62 273 THR A N 1
ATOM 2154 C CA . THR A 1 273 ? 0.849 8.589 -30.566 1.00 96.62 273 THR A CA 1
ATOM 2155 C C . THR A 1 273 ? 0.301 9.536 -29.500 1.00 96.62 273 THR A C 1
ATOM 2157 O O . THR A 1 273 ? 0.966 10.491 -29.102 1.00 96.62 273 THR A O 1
ATOM 2160 N N . ASP A 1 274 ? -0.869 9.217 -28.947 1.00 95.06 274 ASP A N 1
ATOM 2161 C CA . ASP A 1 274 ? -1.432 9.920 -27.785 1.00 95.06 274 ASP A CA 1
ATOM 2162 C C . ASP A 1 274 ? -0.755 9.524 -26.459 1.00 95.06 274 ASP A C 1
ATOM 2164 O O . ASP A 1 274 ? -0.948 10.150 -25.411 1.00 95.06 274 ASP A O 1
ATOM 2168 N N . LEU A 1 275 ? 0.060 8.467 -26.475 1.00 96.12 275 LEU A N 1
ATOM 2169 C CA . LEU A 1 275 ? 0.698 7.926 -25.285 1.00 96.12 275 LEU A CA 1
ATOM 2170 C C . LEU A 1 275 ? 1.917 8.759 -24.871 1.00 96.12 275 LEU A C 1
ATOM 2172 O O . LEU A 1 275 ? 2.933 8.826 -25.555 1.00 96.12 275 LEU A O 1
ATOM 2176 N N . ALA A 1 276 ? 1.856 9.339 -23.672 1.00 93.88 276 ALA A N 1
ATOM 2177 C CA . ALA A 1 276 ? 2.980 10.079 -23.103 1.00 93.88 276 ALA A CA 1
ATOM 2178 C C . ALA A 1 276 ? 4.124 9.159 -22.604 1.00 93.88 276 ALA A C 1
ATOM 2180 O O . ALA A 1 276 ? 3.851 8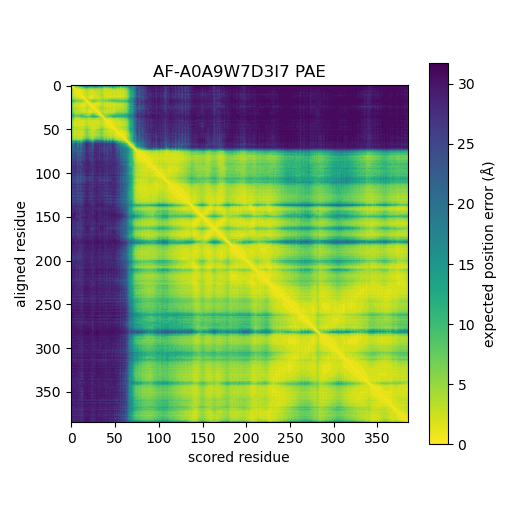.061 -22.108 1.00 93.88 276 ALA A O 1
ATOM 2181 N N . PRO A 1 277 ? 5.388 9.619 -22.642 1.00 94.12 277 PRO A N 1
ATOM 2182 C CA . PRO A 1 277 ? 6.509 8.947 -21.982 1.00 94.12 277 PRO A CA 1
ATOM 2183 C C . PRO A 1 277 ? 6.319 8.885 -20.460 1.00 94.12 277 PRO A C 1
ATOM 2185 O O . PRO A 1 277 ? 5.892 9.865 -19.837 1.00 94.12 277 PRO A O 1
ATOM 2188 N N . LEU A 1 278 ? 6.691 7.759 -19.850 1.00 94.31 278 LEU A N 1
ATOM 2189 C CA . LEU A 1 278 ? 6.626 7.552 -18.401 1.00 94.31 278 LEU A CA 1
ATOM 2190 C C . LEU A 1 278 ? 8.025 7.597 -17.786 1.00 94.31 278 LEU A C 1
ATOM 2192 O O . LEU A 1 278 ? 9.006 7.233 -18.424 1.00 94.31 278 LEU A O 1
ATOM 2196 N N . ARG A 1 279 ? 8.114 8.069 -16.541 1.00 89.44 279 ARG A N 1
ATOM 2197 C CA . ARG A 1 279 ? 9.351 8.064 -15.753 1.00 89.44 279 ARG A CA 1
ATOM 2198 C C . ARG A 1 279 ? 9.153 7.161 -14.541 1.00 89.44 279 ARG A C 1
ATOM 2200 O O . ARG A 1 279 ? 8.068 7.207 -13.960 1.00 89.44 279 ARG A O 1
ATOM 2207 N N . PRO A 1 280 ? 10.176 6.390 -14.152 1.00 83.19 280 PRO A N 1
ATOM 2208 C CA . PRO A 1 280 ? 10.090 5.582 -12.957 1.00 83.19 280 PRO A CA 1
ATOM 2209 C C . PRO A 1 280 ? 10.133 6.506 -11.734 1.00 83.19 280 PRO A C 1
ATOM 2211 O O . PRO A 1 280 ? 10.855 7.506 -11.712 1.00 83.19 280 PRO A O 1
ATOM 2214 N N . ASN A 1 281 ? 9.338 6.171 -10.727 1.00 76.31 281 ASN A N 1
ATOM 2215 C CA . ASN A 1 281 ? 9.456 6.676 -9.372 1.00 76.31 281 ASN A CA 1
ATOM 2216 C C . ASN A 1 281 ? 10.430 5.764 -8.614 1.00 76.31 281 ASN A C 1
ATOM 2218 O O . ASN A 1 281 ? 10.218 4.555 -8.546 1.00 76.31 281 ASN A O 1
ATOM 2222 N N . ALA A 1 282 ? 11.480 6.340 -8.031 1.00 65.00 282 ALA A N 1
ATOM 2223 C CA . ALA A 1 282 ? 12.549 5.589 -7.375 1.00 65.00 282 ALA A CA 1
ATOM 2224 C C . ALA A 1 282 ? 12.058 4.662 -6.246 1.00 65.00 282 ALA A C 1
ATOM 2226 O O . ALA A 1 282 ? 12.696 3.654 -5.968 1.00 65.00 282 ALA A O 1
ATOM 2227 N N . THR A 1 283 ? 10.928 4.971 -5.604 1.00 63.50 283 THR A N 1
ATOM 2228 C CA . THR A 1 283 ? 10.433 4.214 -4.442 1.00 63.50 283 THR A CA 1
ATOM 2229 C C . THR A 1 283 ? 9.637 2.959 -4.792 1.00 63.50 283 THR A C 1
ATOM 2231 O O . THR A 1 283 ? 9.449 2.108 -3.924 1.00 63.50 283 THR A O 1
ATOM 2234 N N . ARG A 1 284 ? 9.147 2.818 -6.032 1.00 75.31 284 ARG A N 1
ATOM 2235 C CA . ARG A 1 284 ? 8.272 1.700 -6.428 1.00 75.31 284 ARG A CA 1
ATOM 2236 C C . ARG A 1 284 ? 8.754 1.065 -7.721 1.00 75.31 284 ARG A C 1
ATOM 2238 O O . ARG A 1 284 ? 8.664 1.679 -8.786 1.00 75.31 284 ARG A O 1
ATOM 2245 N N . TRP A 1 285 ? 9.174 -0.196 -7.644 1.00 90.38 285 TRP A N 1
ATOM 2246 C CA . TRP A 1 285 ? 9.652 -0.955 -8.803 1.00 90.38 285 TRP A CA 1
ATOM 2247 C C . TRP A 1 285 ? 8.590 -1.071 -9.917 1.00 90.38 285 TRP A C 1
ATOM 2249 O O . TRP A 1 285 ? 8.936 -1.111 -11.096 1.00 90.38 285 TRP A O 1
ATOM 2259 N N . SER A 1 286 ? 7.294 -1.040 -9.574 1.00 89.62 286 SER A N 1
ATOM 2260 C CA . SER A 1 286 ? 6.188 -1.080 -10.545 1.00 89.62 286 SER A CA 1
ATOM 2261 C C . SER A 1 286 ? 6.240 0.073 -11.551 1.00 89.62 286 SER A C 1
ATOM 2263 O O . SER A 1 286 ? 5.857 -0.082 -12.704 1.00 89.62 286 SER A O 1
ATOM 2265 N N . SER A 1 287 ? 6.807 1.217 -11.167 1.00 91.81 287 SER A N 1
ATOM 2266 C CA . SER A 1 287 ? 6.990 2.338 -12.088 1.00 91.81 287 SER A CA 1
ATOM 2267 C C . SER A 1 287 ? 8.078 2.078 -13.143 1.00 91.81 287 SER A C 1
ATOM 2269 O O . SER A 1 287 ? 8.008 2.614 -14.251 1.00 91.81 287 SER A O 1
ATOM 2271 N N . VAL A 1 288 ? 9.076 1.238 -12.828 1.00 94.31 288 VAL A N 1
ATOM 2272 C CA . VAL A 1 288 ? 10.051 0.735 -13.808 1.00 94.31 288 VAL A CA 1
ATOM 2273 C C . VAL A 1 288 ? 9.341 -0.182 -14.794 1.00 94.31 288 VAL A C 1
ATOM 2275 O O . VAL A 1 288 ? 9.522 -0.025 -16.000 1.00 94.31 288 VAL A O 1
ATOM 2278 N N . PHE A 1 289 ? 8.485 -1.079 -14.297 1.00 95.75 289 PHE A N 1
ATOM 2279 C CA . PHE A 1 289 ? 7.645 -1.924 -15.143 1.00 95.75 289 PHE A CA 1
ATOM 2280 C C . PHE A 1 289 ? 6.778 -1.091 -16.099 1.00 95.75 289 PHE A C 1
ATOM 2282 O O . PHE A 1 289 ? 6.869 -1.285 -17.310 1.00 95.75 289 PHE A O 1
ATOM 2289 N N . ASP A 1 290 ? 6.036 -0.102 -15.592 1.00 95.88 290 ASP A N 1
ATOM 2290 C CA . ASP A 1 290 ? 5.191 0.777 -16.411 1.00 95.88 290 ASP A CA 1
ATOM 2291 C C . ASP A 1 290 ? 5.995 1.538 -17.473 1.00 95.88 290 ASP A C 1
ATOM 2293 O O . ASP A 1 290 ? 5.548 1.699 -18.613 1.00 95.88 290 ASP A O 1
ATOM 2297 N N . MET A 1 291 ? 7.201 2.002 -17.127 1.00 97.12 291 MET A N 1
ATOM 2298 C CA . MET A 1 291 ? 8.099 2.670 -18.068 1.00 97.12 291 MET A CA 1
ATOM 2299 C C . MET A 1 291 ? 8.544 1.730 -19.193 1.00 97.12 291 MET A C 1
ATOM 2301 O O . MET A 1 291 ? 8.491 2.117 -20.362 1.00 97.12 291 MET A O 1
ATOM 2305 N N . LEU A 1 292 ? 8.991 0.516 -18.862 1.00 97.19 292 LEU A N 1
ATOM 2306 C CA . LEU A 1 292 ? 9.431 -0.458 -19.862 1.00 97.19 292 LEU A CA 1
ATOM 2307 C C . LEU A 1 292 ? 8.259 -0.912 -20.740 1.00 97.19 292 LEU A C 1
ATOM 2309 O O . LEU A 1 292 ? 8.391 -0.931 -21.963 1.00 97.19 292 LEU A O 1
ATOM 2313 N N . ALA A 1 293 ? 7.094 -1.165 -20.142 1.00 97.50 293 ALA A N 1
ATOM 2314 C CA . ALA A 1 293 ? 5.865 -1.474 -20.863 1.00 97.50 293 ALA A CA 1
ATOM 2315 C C . ALA A 1 293 ? 5.481 -0.344 -21.827 1.00 97.50 293 ALA A C 1
ATOM 2317 O O . ALA A 1 293 ? 5.156 -0.588 -22.993 1.00 97.50 293 ALA A O 1
ATOM 2318 N N . ARG A 1 294 ? 5.573 0.916 -21.371 1.00 97.62 294 ARG A N 1
ATOM 2319 C CA . ARG A 1 294 ? 5.348 2.092 -22.219 1.00 97.62 294 ARG A CA 1
ATOM 2320 C C . ARG A 1 294 ? 6.339 2.130 -23.370 1.00 97.62 294 ARG A C 1
ATOM 2322 O O . ARG A 1 294 ? 5.894 2.286 -24.497 1.00 97.62 294 ARG A O 1
ATOM 2329 N N . TYR A 1 295 ? 7.635 1.975 -23.097 1.00 97.88 295 TYR A N 1
ATOM 2330 C CA . TYR A 1 295 ? 8.687 1.974 -24.117 1.00 97.88 295 TYR A CA 1
ATOM 2331 C C . TYR A 1 295 ? 8.418 0.946 -25.210 1.00 97.88 295 TYR A C 1
ATOM 2333 O O . TYR A 1 295 ? 8.401 1.314 -26.380 1.00 97.88 295 TYR A O 1
ATOM 2341 N N . VAL A 1 296 ? 8.180 -0.313 -24.828 1.00 97.56 296 VAL A N 1
ATOM 2342 C CA . VAL A 1 296 ? 7.923 -1.399 -25.782 1.00 97.56 296 VAL A CA 1
ATOM 2343 C C . VAL A 1 296 ? 6.714 -1.060 -26.653 1.00 97.56 296 VAL A C 1
ATOM 2345 O O . VAL A 1 296 ? 6.774 -1.221 -27.867 1.00 97.56 296 VAL A O 1
ATOM 2348 N N . ARG A 1 297 ? 5.652 -0.508 -26.053 1.00 97.88 297 ARG A N 1
ATOM 2349 C CA . ARG A 1 297 ? 4.413 -0.160 -26.757 1.00 97.88 297 ARG A CA 1
ATOM 2350 C C . ARG A 1 297 ? 4.553 0.979 -27.769 1.00 97.88 297 ARG A C 1
ATOM 2352 O O . ARG A 1 297 ? 3.830 0.953 -28.754 1.00 97.88 297 ARG A O 1
ATOM 2359 N N . ILE A 1 298 ? 5.404 1.975 -27.514 1.00 97.19 298 ILE A N 1
ATOM 2360 C CA . ILE A 1 298 ? 5.524 3.177 -28.370 1.00 97.19 298 ILE A CA 1
ATOM 2361 C C . ILE A 1 298 ? 6.837 3.237 -29.159 1.00 97.19 298 ILE A C 1
ATOM 2363 O O . ILE A 1 298 ? 7.247 4.295 -29.642 1.00 97.19 298 ILE A O 1
ATOM 2367 N N . ARG A 1 299 ? 7.575 2.125 -29.214 1.00 96.44 299 ARG A N 1
ATOM 2368 C CA . ARG A 1 299 ? 8.937 2.111 -29.748 1.00 96.44 299 ARG A CA 1
ATOM 2369 C C . ARG A 1 299 ? 8.998 2.574 -31.201 1.00 96.44 299 ARG A C 1
ATOM 2371 O O . ARG A 1 299 ? 9.938 3.280 -31.566 1.00 96.44 299 ARG A O 1
ATOM 2378 N N . ASP A 1 300 ? 8.051 2.152 -32.029 1.00 97.00 300 ASP A N 1
ATOM 2379 C CA . ASP A 1 300 ? 8.066 2.476 -33.456 1.00 97.00 300 ASP A CA 1
ATOM 2380 C C . ASP A 1 300 ? 7.698 3.937 -33.718 1.00 97.00 300 ASP A C 1
ATOM 2382 O O . ASP A 1 300 ? 8.230 4.553 -34.640 1.00 97.00 300 ASP A O 1
ATOM 2386 N N . GLU A 1 301 ? 6.874 4.536 -32.865 1.00 97.69 301 GLU A N 1
ATOM 2387 C CA . GLU A 1 301 ? 6.581 5.964 -32.883 1.00 97.69 301 GLU A CA 1
ATOM 2388 C C . GLU A 1 301 ? 7.771 6.793 -32.408 1.00 97.69 301 GLU A C 1
ATOM 2390 O O . GLU A 1 301 ? 8.058 7.831 -33.001 1.00 97.69 301 GLU A O 1
ATOM 2395 N N . ILE A 1 302 ? 8.517 6.319 -31.402 1.00 97.12 302 ILE A N 1
ATOM 2396 C CA . ILE A 1 302 ? 9.750 6.979 -30.944 1.00 97.12 302 ILE A CA 1
ATOM 2397 C C . ILE A 1 302 ? 10.770 7.100 -32.084 1.00 97.12 302 ILE A C 1
ATOM 2399 O O . ILE A 1 302 ? 11.431 8.129 -32.192 1.00 97.12 302 ILE A O 1
ATOM 2403 N N . LYS A 1 303 ? 10.880 6.097 -32.968 1.00 96.31 303 LYS A N 1
ATOM 2404 C CA . LYS A 1 303 ? 11.805 6.138 -34.120 1.00 96.31 303 LYS A CA 1
ATOM 2405 C C . LYS A 1 303 ? 11.519 7.267 -35.111 1.00 96.31 303 LYS A C 1
ATOM 2407 O O . LYS A 1 303 ? 12.396 7.588 -35.900 1.00 96.31 303 LYS A O 1
ATOM 2412 N N . LYS A 1 304 ? 10.316 7.849 -35.084 1.00 96.44 304 LYS A N 1
ATOM 2413 C CA . LYS A 1 304 ? 9.916 8.975 -35.943 1.00 96.44 304 LYS A CA 1
ATOM 2414 C C . LYS A 1 304 ? 10.318 10.336 -35.355 1.00 96.44 304 LYS A C 1
ATOM 2416 O O . LYS A 1 304 ? 10.029 11.368 -35.948 1.00 96.44 304 LYS A O 1
ATOM 2421 N N . VAL A 1 305 ? 10.934 10.353 -34.170 1.00 96.12 305 VAL A N 1
ATOM 2422 C CA . VAL A 1 305 ? 11.396 11.567 -33.490 1.00 96.12 305 VAL A CA 1
ATOM 2423 C C . VAL A 1 305 ? 12.914 11.681 -33.642 1.00 96.12 305 VAL A C 1
ATOM 2425 O O . VAL A 1 305 ? 13.669 11.157 -32.824 1.00 96.12 305 VAL A O 1
ATOM 2428 N N . ASP A 1 306 ? 13.361 12.404 -34.669 1.00 94.12 306 ASP A N 1
ATOM 2429 C CA . ASP A 1 306 ? 14.784 12.512 -35.042 1.00 94.12 306 ASP A CA 1
ATOM 2430 C C . ASP A 1 306 ? 15.683 12.970 -33.883 1.00 94.12 306 ASP A C 1
ATOM 2432 O O . ASP A 1 306 ? 16.773 12.444 -33.674 1.00 94.12 306 ASP A O 1
ATOM 2436 N N . ALA A 1 307 ? 15.192 13.903 -33.062 1.00 95.50 307 ALA A N 1
ATOM 2437 C CA . ALA A 1 307 ? 15.944 14.504 -31.961 1.00 95.50 307 ALA A CA 1
ATOM 2438 C C . ALA A 1 307 ? 16.357 13.523 -30.844 1.00 95.50 307 ALA A C 1
ATOM 2440 O O . ALA A 1 307 ? 17.160 13.890 -29.988 1.00 95.50 307 ALA A O 1
ATOM 2441 N N . VAL A 1 308 ? 15.804 12.305 -30.805 1.00 96.00 308 VAL A N 1
ATOM 2442 C CA . VAL A 1 308 ? 16.181 11.276 -29.817 1.00 96.00 308 VAL A CA 1
ATOM 2443 C C . VAL A 1 308 ? 16.853 10.056 -30.443 1.00 96.00 308 VAL A C 1
ATOM 2445 O O . VAL A 1 308 ? 17.064 9.074 -29.735 1.00 96.00 308 VAL A O 1
ATOM 2448 N N . PHE A 1 309 ? 17.195 10.103 -31.735 1.00 94.50 309 PHE A N 1
ATOM 2449 C CA . PHE A 1 309 ? 17.718 8.967 -32.499 1.00 94.50 309 PHE A CA 1
ATOM 2450 C C . PHE A 1 309 ? 18.874 8.239 -31.791 1.00 94.50 309 PHE A C 1
ATOM 2452 O O . PHE A 1 309 ? 18.811 7.022 -31.605 1.00 94.50 309 PHE A O 1
ATOM 2459 N N . ASP A 1 310 ? 19.867 8.984 -31.298 1.00 95.19 310 ASP A N 1
ATOM 2460 C CA . ASP A 1 310 ? 21.052 8.426 -30.627 1.00 95.19 310 ASP A CA 1
ATOM 2461 C C . ASP A 1 310 ? 20.745 7.753 -29.280 1.00 95.19 310 ASP A C 1
ATOM 2463 O O . ASP A 1 310 ? 21.522 6.929 -28.793 1.00 95.19 310 ASP A O 1
ATOM 2467 N N . LEU A 1 311 ? 19.599 8.076 -28.675 1.00 96.31 311 LEU A N 1
ATOM 2468 C CA . LEU A 1 311 ? 19.151 7.511 -27.403 1.00 96.31 311 LEU A CA 1
ATOM 2469 C C . LEU A 1 311 ? 18.291 6.256 -27.583 1.00 96.31 311 LEU A C 1
ATOM 2471 O O . LEU A 1 311 ? 17.994 5.580 -26.597 1.00 96.31 311 LEU A O 1
ATOM 2475 N N . ILE A 1 312 ? 17.863 5.930 -28.808 1.00 96.62 312 ILE A N 1
ATOM 2476 C CA . ILE A 1 312 ? 17.018 4.761 -29.064 1.00 96.62 312 ILE A CA 1
ATOM 2477 C C . ILE A 1 312 ? 17.846 3.485 -28.833 1.00 96.62 312 ILE A C 1
ATOM 2479 O O . ILE A 1 312 ? 18.850 3.262 -29.516 1.00 96.62 312 ILE A O 1
ATOM 2483 N N . PRO A 1 313 ? 17.414 2.578 -27.930 1.00 96.81 313 PRO A N 1
ATOM 2484 C CA . PRO A 1 313 ? 18.090 1.304 -27.733 1.00 96.81 313 PRO A CA 1
ATOM 2485 C C . PRO A 1 313 ? 18.243 0.513 -29.041 1.00 96.81 313 PRO A C 1
ATOM 2487 O O . PRO A 1 313 ? 17.262 0.176 -29.717 1.00 96.81 313 PRO A O 1
ATOM 2490 N N . LYS A 1 314 ? 19.497 0.175 -29.367 1.00 95.62 314 LYS A N 1
ATOM 2491 C CA . LYS A 1 314 ? 19.860 -0.675 -30.514 1.00 95.62 314 LYS A CA 1
ATOM 2492 C C . LYS A 1 314 ? 19.242 -2.071 -30.387 1.00 95.62 314 LYS A C 1
ATOM 2494 O O . LYS A 1 314 ? 18.887 -2.507 -29.295 1.00 95.62 314 LYS A O 1
ATOM 2499 N N . ALA A 1 315 ? 19.186 -2.817 -31.492 1.00 96.00 315 ALA A N 1
ATOM 2500 C CA . ALA A 1 315 ? 18.493 -4.109 -31.578 1.00 96.00 315 ALA A CA 1
ATOM 2501 C C . ALA A 1 315 ? 18.872 -5.128 -30.481 1.00 96.00 315 ALA A C 1
ATOM 2503 O O . ALA A 1 315 ? 18.007 -5.845 -29.986 1.00 96.00 315 ALA A O 1
ATOM 2504 N N . ALA A 1 316 ? 20.145 -5.203 -30.080 1.00 97.12 316 ALA A N 1
ATOM 2505 C CA . ALA A 1 316 ? 20.573 -6.093 -28.995 1.00 97.12 316 ALA A CA 1
ATOM 2506 C C . ALA A 1 316 ? 20.040 -5.647 -27.619 1.00 97.12 316 ALA A C 1
ATOM 2508 O O . ALA A 1 316 ? 19.547 -6.471 -26.854 1.00 97.12 316 ALA A O 1
ATOM 2509 N N . MET A 1 317 ? 20.091 -4.345 -27.319 1.00 97.38 317 MET A N 1
ATOM 2510 C CA . MET A 1 317 ? 19.544 -3.789 -26.076 1.00 97.38 317 MET A CA 1
ATOM 2511 C C . MET A 1 317 ? 18.017 -3.889 -26.053 1.00 97.38 317 MET A C 1
ATOM 2513 O O . MET A 1 317 ? 17.444 -4.242 -25.032 1.00 97.38 317 MET A O 1
ATOM 2517 N N . HIS A 1 318 ? 17.357 -3.642 -27.184 1.00 97.56 318 HIS A N 1
ATOM 2518 C CA . HIS A 1 318 ? 15.908 -3.771 -27.295 1.00 97.56 318 HIS A CA 1
ATOM 2519 C C . HIS A 1 318 ? 15.423 -5.182 -26.943 1.00 97.56 318 HIS A C 1
ATOM 2521 O O . HIS A 1 318 ? 14.531 -5.306 -26.113 1.00 97.56 318 HIS A O 1
ATOM 2527 N N . ARG A 1 319 ? 16.083 -6.230 -27.456 1.00 97.94 319 ARG A N 1
ATOM 2528 C CA . ARG A 1 319 ? 15.775 -7.621 -27.085 1.00 97.94 319 ARG A CA 1
ATOM 2529 C C . ARG A 1 319 ? 15.942 -7.885 -25.584 1.00 97.94 319 ARG A C 1
ATOM 2531 O O . ARG A 1 319 ? 15.141 -8.599 -24.994 1.00 97.94 319 ARG A O 1
ATOM 2538 N N . ARG A 1 320 ? 16.953 -7.279 -24.943 1.00 98.00 320 ARG A N 1
ATOM 2539 C CA . ARG A 1 320 ? 17.128 -7.348 -23.477 1.00 98.00 320 ARG A CA 1
ATOM 2540 C C . ARG A 1 320 ? 16.002 -6.633 -22.728 1.00 98.00 320 ARG A C 1
ATOM 2542 O O . ARG A 1 320 ? 15.575 -7.126 -21.691 1.00 98.00 320 ARG A O 1
ATOM 2549 N N . ILE A 1 321 ? 15.530 -5.495 -23.242 1.00 98.12 321 ILE A N 1
ATOM 2550 C CA . ILE A 1 321 ? 14.397 -4.752 -22.672 1.00 98.12 321 ILE A CA 1
ATOM 2551 C C . ILE A 1 321 ? 13.108 -5.571 -22.775 1.00 98.12 321 ILE A C 1
ATOM 2553 O O . ILE A 1 321 ? 12.370 -5.641 -21.800 1.00 98.12 321 ILE A O 1
ATOM 2557 N N . GLU A 1 322 ? 12.844 -6.198 -23.923 1.00 98.12 322 GLU A N 1
ATOM 2558 C CA . GLU A 1 322 ? 11.667 -7.053 -24.117 1.00 98.12 322 GLU A CA 1
ATOM 2559 C C . GLU A 1 322 ? 11.690 -8.259 -23.178 1.00 98.12 322 GLU A C 1
ATOM 2561 O O . GLU A 1 322 ? 10.716 -8.488 -22.470 1.00 98.12 322 GLU A O 1
ATOM 2566 N N . ALA A 1 323 ? 12.821 -8.968 -23.095 1.00 97.88 323 ALA A N 1
ATOM 2567 C CA . ALA A 1 323 ? 12.978 -10.091 -22.173 1.00 97.88 323 ALA A CA 1
ATOM 2568 C C . ALA A 1 323 ? 12.754 -9.669 -20.709 1.00 97.88 323 ALA A C 1
ATOM 2570 O O . ALA A 1 323 ? 11.968 -10.293 -20.000 1.00 97.88 323 ALA A O 1
ATOM 2571 N N . LEU A 1 324 ? 13.372 -8.560 -20.282 1.00 97.81 324 LEU A N 1
ATOM 2572 C CA . LEU A 1 324 ? 13.166 -8.007 -18.942 1.00 97.81 324 LEU A CA 1
ATOM 2573 C C . LEU A 1 324 ? 11.702 -7.620 -18.705 1.00 97.81 324 LEU A C 1
ATOM 2575 O O . LEU A 1 324 ? 11.165 -7.873 -17.634 1.00 97.81 324 LEU A O 1
ATOM 2579 N N . HIS A 1 325 ? 11.046 -7.002 -19.686 1.00 97.69 325 HIS A N 1
ATOM 2580 C CA . HIS A 1 325 ? 9.642 -6.630 -19.573 1.00 97.69 325 HIS A CA 1
ATOM 2581 C C . HIS A 1 325 ? 8.745 -7.860 -19.383 1.00 97.69 325 HIS A C 1
ATOM 2583 O O . HIS A 1 325 ? 7.863 -7.813 -18.527 1.00 97.69 325 HIS A O 1
ATOM 2589 N N . GLU A 1 326 ? 8.986 -8.961 -20.102 1.00 97.94 326 GLU A N 1
ATOM 2590 C CA . GLU A 1 326 ? 8.242 -10.208 -19.887 1.00 97.94 326 GLU A CA 1
ATOM 2591 C C . GLU A 1 326 ? 8.456 -10.771 -18.477 1.00 97.94 326 GLU A C 1
ATOM 2593 O O . GLU A 1 326 ? 7.477 -11.111 -17.814 1.00 97.94 326 GLU A O 1
ATOM 2598 N N . ASP A 1 327 ? 9.692 -10.787 -17.969 1.00 97.38 327 ASP A N 1
ATOM 2599 C CA . ASP A 1 327 ? 9.972 -11.209 -16.590 1.00 97.38 327 ASP A CA 1
ATOM 2600 C C . ASP A 1 327 ? 9.250 -10.323 -15.562 1.00 97.38 327 ASP A C 1
ATOM 2602 O O . ASP A 1 327 ? 8.595 -10.822 -14.641 1.00 97.38 327 ASP A O 1
ATOM 2606 N N . LEU A 1 328 ? 9.284 -8.999 -15.751 1.00 97.00 328 LEU A N 1
ATOM 2607 C CA . LEU A 1 328 ? 8.594 -8.059 -14.870 1.00 97.00 328 LEU A CA 1
ATOM 2608 C C . LEU A 1 328 ? 7.065 -8.191 -14.929 1.00 97.00 328 LEU A C 1
ATOM 2610 O O . LEU A 1 328 ? 6.423 -7.938 -13.912 1.00 97.00 328 LEU A O 1
ATOM 2614 N N . LYS A 1 329 ? 6.460 -8.623 -16.048 1.00 97.38 329 LYS A N 1
ATOM 2615 C CA . LYS A 1 329 ? 5.009 -8.908 -16.093 1.00 97.38 329 LYS A CA 1
ATOM 2616 C C . LYS A 1 329 ? 4.621 -9.997 -15.100 1.00 97.38 329 LYS A C 1
ATOM 2618 O O . LYS A 1 329 ? 3.608 -9.866 -14.414 1.00 97.38 329 LYS A O 1
ATOM 2623 N N . ILE A 1 330 ? 5.427 -11.054 -14.999 1.00 96.75 330 ILE A N 1
ATOM 2624 C CA . ILE A 1 330 ? 5.183 -12.143 -14.046 1.00 96.75 330 ILE A CA 1
ATOM 2625 C C . ILE A 1 330 ? 5.311 -11.620 -12.623 1.00 96.75 330 ILE A C 1
ATOM 2627 O O . ILE A 1 330 ? 4.410 -11.826 -11.812 1.00 96.75 330 ILE A O 1
ATOM 2631 N N . LEU A 1 331 ? 6.376 -10.876 -12.327 1.00 96.75 331 LEU A N 1
ATOM 2632 C CA . LEU A 1 331 ? 6.565 -10.283 -11.002 1.00 96.75 331 LEU A CA 1
ATOM 2633 C C . LEU A 1 331 ? 5.433 -9.299 -10.654 1.00 96.75 331 LEU A C 1
ATOM 2635 O O . LEU A 1 331 ? 4.976 -9.252 -9.510 1.00 96.75 331 LEU A O 1
ATOM 2639 N N . ASN A 1 332 ? 4.906 -8.573 -11.644 1.00 95.81 332 ASN A N 1
ATOM 2640 C CA . ASN A 1 332 ? 3.798 -7.641 -11.449 1.00 95.81 332 ASN A CA 1
ATOM 2641 C C . ASN A 1 332 ? 2.504 -8.391 -11.134 1.00 95.81 332 ASN A C 1
ATOM 2643 O O . ASN A 1 332 ? 1.774 -7.990 -10.233 1.00 95.81 332 ASN A O 1
ATOM 2647 N N . SER A 1 333 ? 2.255 -9.520 -11.805 1.00 95.69 333 SER A N 1
ATOM 2648 C CA . SER A 1 333 ? 1.100 -10.373 -11.504 1.00 95.69 333 SER A CA 1
ATOM 2649 C C . SER A 1 333 ? 1.110 -10.870 -10.054 1.00 95.69 333 SER A C 1
ATOM 2651 O O . SER A 1 333 ? 0.072 -10.856 -9.394 1.00 95.69 333 SER A O 1
ATOM 2653 N N . VAL A 1 334 ? 2.289 -11.210 -9.520 1.00 95.81 334 VAL A N 1
ATOM 2654 C CA . VAL A 1 334 ? 2.447 -11.592 -8.111 1.00 95.81 334 VAL A CA 1
ATOM 2655 C C . VAL A 1 334 ? 2.184 -10.400 -7.197 1.00 95.81 334 VAL A C 1
ATOM 2657 O O . VAL A 1 334 ? 1.446 -10.543 -6.233 1.00 95.81 334 VAL A O 1
ATOM 2660 N N . THR A 1 335 ? 2.706 -9.210 -7.510 1.00 94.25 335 THR A N 1
ATOM 2661 C CA . THR A 1 335 ? 2.435 -7.998 -6.709 1.00 94.25 335 THR A CA 1
ATOM 2662 C C . THR A 1 335 ? 0.951 -7.667 -6.644 1.00 94.25 335 THR A C 1
ATOM 2664 O O . THR A 1 335 ? 0.443 -7.406 -5.560 1.00 94.25 335 THR A O 1
ATOM 2667 N N . VAL A 1 336 ? 0.247 -7.735 -7.776 1.00 93.06 336 VAL A N 1
ATOM 2668 C CA . VAL A 1 336 ? -1.209 -7.549 -7.812 1.00 93.06 336 VAL A CA 1
ATOM 2669 C C . VAL A 1 336 ? -1.895 -8.611 -6.957 1.00 93.06 336 VAL A C 1
ATOM 2671 O O . VAL A 1 336 ? -2.767 -8.279 -6.163 1.00 93.06 336 VAL A O 1
ATOM 2674 N N . LYS A 1 337 ? -1.475 -9.880 -7.054 1.00 95.00 337 LYS A N 1
ATOM 2675 C CA . LYS A 1 337 ? -2.062 -10.971 -6.267 1.00 95.00 337 LYS A CA 1
ATOM 2676 C C . LYS A 1 337 ? -1.845 -10.801 -4.760 1.00 95.00 337 LYS A C 1
ATOM 2678 O O . LYS A 1 337 ? -2.771 -11.075 -4.007 1.00 95.00 337 LYS A O 1
ATOM 2683 N N . LEU A 1 338 ? -0.674 -10.324 -4.330 1.00 93.62 338 LEU A N 1
ATOM 2684 C CA . LEU A 1 338 ? -0.351 -10.043 -2.921 1.00 93.62 338 LEU A CA 1
ATOM 2685 C C . LEU A 1 338 ? -1.201 -8.920 -2.308 1.00 93.62 338 LEU A C 1
ATOM 2687 O O . LEU A 1 338 ? -1.246 -8.798 -1.089 1.00 93.62 338 LEU A O 1
ATOM 2691 N N . GLN A 1 339 ? -1.842 -8.095 -3.137 1.00 88.69 339 GLN A N 1
ATOM 2692 C CA . GLN A 1 339 ? -2.705 -6.990 -2.713 1.00 88.69 339 GLN A CA 1
ATOM 2693 C C . GLN A 1 339 ? -4.194 -7.363 -2.708 1.00 88.69 339 GLN A C 1
ATOM 2695 O O . GLN A 1 339 ? -5.027 -6.507 -2.431 1.00 88.69 339 GLN A O 1
ATOM 2700 N N . VAL A 1 340 ? -4.540 -8.608 -3.051 1.00 90.19 340 VAL A N 1
ATOM 2701 C CA . VAL A 1 340 ? -5.928 -9.079 -3.044 1.00 90.19 340 VAL A CA 1
ATOM 2702 C C . VAL A 1 340 ? -6.347 -9.442 -1.621 1.00 90.19 340 VAL A C 1
ATOM 2704 O O . VAL A 1 340 ? -5.641 -10.181 -0.933 1.00 90.19 340 VAL A O 1
ATOM 2707 N N . ASP A 1 341 ? -7.525 -8.971 -1.218 1.00 84.88 341 ASP A N 1
ATOM 2708 C CA . ASP A 1 341 ? -8.133 -9.312 0.068 1.00 84.88 341 ASP A CA 1
ATOM 2709 C C . ASP A 1 341 ? -8.382 -10.823 0.197 1.00 84.88 341 ASP A C 1
ATOM 2711 O O . ASP A 1 341 ? -8.729 -11.511 -0.766 1.00 84.88 341 ASP A O 1
ATOM 2715 N N . GLY A 1 342 ? -8.212 -11.350 1.411 1.00 84.94 342 GLY A N 1
ATOM 2716 C CA . GLY A 1 342 ? -8.432 -12.768 1.712 1.00 84.94 342 GLY A CA 1
ATOM 2717 C C . GLY A 1 342 ? -7.291 -13.708 1.306 1.00 84.94 342 GLY A C 1
ATOM 2718 O O . GLY A 1 342 ? -7.449 -14.921 1.409 1.00 84.94 342 GLY A O 1
ATOM 2719 N N . LEU A 1 343 ? -6.142 -13.187 0.862 1.00 90.94 343 LEU A N 1
ATOM 2720 C CA . LEU A 1 343 ? -4.954 -14.005 0.612 1.00 90.94 343 LEU A CA 1
ATOM 2721 C C . LEU A 1 343 ? -4.350 -14.516 1.933 1.00 90.94 343 LEU A C 1
ATOM 2723 O O . LEU A 1 343 ? -4.019 -13.723 2.816 1.00 90.94 343 LEU A O 1
ATOM 2727 N N . SER A 1 344 ? -4.163 -15.832 2.060 1.00 92.31 344 SER A N 1
ATOM 2728 C CA . SER A 1 344 ? -3.583 -16.435 3.267 1.00 92.31 344 SER A CA 1
ATOM 2729 C C . SER A 1 344 ? -2.048 -16.380 3.277 1.00 92.31 344 SER A C 1
ATOM 2731 O O . SER A 1 344 ? -1.393 -16.241 2.240 1.00 92.31 344 SER A O 1
ATOM 2733 N N . LEU A 1 345 ? -1.436 -16.562 4.453 1.00 92.69 345 LEU A N 1
ATOM 2734 C CA . LEU A 1 345 ? 0.024 -16.696 4.567 1.00 92.69 345 LEU A CA 1
ATOM 2735 C C . LEU A 1 345 ? 0.558 -17.941 3.833 1.00 92.69 345 LEU A C 1
ATOM 2737 O O . LEU A 1 345 ? 1.673 -17.909 3.305 1.00 92.69 345 LEU A O 1
ATOM 2741 N N . ALA A 1 346 ? -0.238 -19.012 3.757 1.00 94.56 346 ALA A N 1
ATOM 2742 C CA . ALA A 1 346 ? 0.085 -20.216 2.994 1.00 94.56 346 ALA A CA 1
ATOM 2743 C C . ALA A 1 346 ? 0.145 -19.930 1.481 1.00 94.56 346 ALA A C 1
ATOM 2745 O O . ALA A 1 346 ? 1.083 -20.353 0.793 1.00 94.56 346 ALA A O 1
ATOM 2746 N N . ASP A 1 347 ? -0.802 -19.139 0.968 1.00 95.44 347 ASP A N 1
ATOM 2747 C CA . ASP A 1 347 ? -0.805 -18.703 -0.432 1.00 95.44 347 ASP A CA 1
ATOM 2748 C C . ASP A 1 347 ? 0.419 -17.835 -0.736 1.00 95.44 347 ASP A C 1
ATOM 2750 O O . ASP A 1 347 ? 1.106 -18.050 -1.736 1.00 95.44 347 ASP A O 1
ATOM 2754 N N . VAL A 1 348 ? 0.744 -16.887 0.153 1.00 95.44 348 VAL A N 1
ATOM 2755 C CA . VAL A 1 348 ? 1.943 -16.041 0.027 1.00 95.44 348 VAL A CA 1
ATOM 2756 C C . VAL A 1 348 ? 3.210 -16.895 -0.045 1.00 95.44 348 VAL A C 1
ATOM 2758 O O . VAL A 1 348 ? 4.063 -16.657 -0.904 1.00 95.44 348 VAL A O 1
ATOM 2761 N N . ARG A 1 349 ? 3.341 -17.910 0.820 1.00 95.44 349 ARG A N 1
ATOM 2762 C CA . ARG A 1 349 ? 4.484 -18.836 0.804 1.00 95.44 349 ARG A CA 1
ATOM 2763 C C . ARG A 1 349 ? 4.586 -19.566 -0.535 1.00 95.44 349 ARG A C 1
ATOM 2765 O O . ARG A 1 349 ? 5.658 -19.557 -1.137 1.00 95.44 349 ARG A O 1
ATOM 2772 N N . THR A 1 350 ? 3.470 -2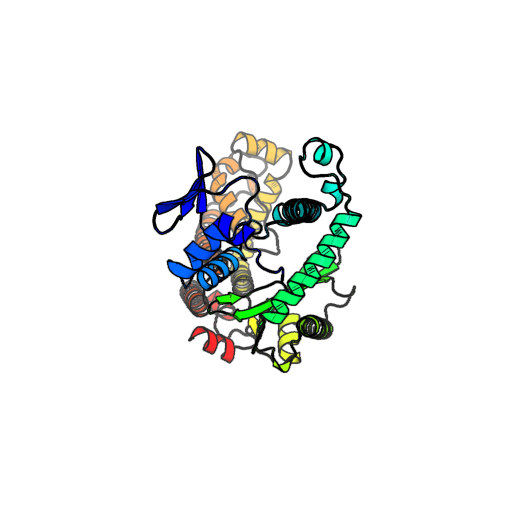0.094 -1.032 1.00 95.75 350 THR A N 1
ATOM 2773 C CA . THR A 1 350 ? 3.388 -20.796 -2.324 1.00 95.75 350 THR A CA 1
ATOM 2774 C C . THR A 1 350 ? 3.779 -19.892 -3.497 1.00 95.75 350 THR A C 1
ATOM 2776 O O . THR A 1 350 ? 4.551 -20.293 -4.376 1.00 95.75 350 THR A O 1
ATOM 2779 N N . LEU A 1 351 ? 3.306 -18.640 -3.497 1.00 96.81 351 LEU A N 1
ATOM 2780 C CA . LEU A 1 351 ? 3.685 -17.635 -4.492 1.00 96.81 351 LEU A CA 1
ATOM 2781 C C . LEU A 1 351 ? 5.188 -17.343 -4.440 1.00 96.81 351 LEU A C 1
ATOM 2783 O O . LEU A 1 351 ? 5.854 -17.334 -5.475 1.00 96.81 351 LEU A O 1
ATOM 2787 N N . PHE A 1 352 ? 5.744 -17.139 -3.245 1.00 96.94 352 PHE A N 1
ATOM 2788 C CA . PHE A 1 352 ? 7.173 -16.878 -3.074 1.00 96.94 352 PHE A CA 1
ATOM 2789 C C . PHE A 1 352 ? 8.039 -18.066 -3.491 1.00 96.94 352 PHE A C 1
ATOM 2791 O O . PHE A 1 352 ? 9.063 -17.852 -4.134 1.00 96.94 352 PHE A O 1
ATOM 2798 N N . ASP A 1 353 ? 7.642 -19.299 -3.181 1.00 95.56 353 ASP A N 1
ATOM 2799 C CA . ASP A 1 353 ? 8.366 -20.500 -3.614 1.00 95.56 353 ASP A CA 1
ATOM 2800 C C . ASP A 1 353 ? 8.369 -20.643 -5.140 1.00 95.56 353 ASP A C 1
ATOM 2802 O O . ASP A 1 353 ? 9.423 -20.884 -5.733 1.00 95.56 353 ASP A O 1
ATOM 2806 N N . SER A 1 354 ? 7.232 -20.375 -5.785 1.00 96.88 354 SER A N 1
ATOM 2807 C CA . SER A 1 354 ? 7.115 -20.371 -7.250 1.00 96.88 354 SER A CA 1
ATOM 2808 C C . SER A 1 354 ? 8.005 -19.299 -7.894 1.00 96.88 354 SER A C 1
ATOM 2810 O O . SER A 1 354 ? 8.692 -19.553 -8.886 1.00 96.88 354 SER A O 1
ATOM 2812 N N . VAL A 1 355 ? 8.047 -18.098 -7.306 1.00 97.62 355 VAL A N 1
ATOM 2813 C CA . VAL A 1 355 ? 8.936 -17.017 -7.760 1.00 97.62 355 VAL A CA 1
ATOM 2814 C C . VAL A 1 355 ? 10.395 -17.406 -7.578 1.00 97.62 355 VAL A C 1
ATOM 2816 O O . VAL A 1 355 ? 11.178 -17.199 -8.493 1.00 97.62 355 VAL A O 1
ATOM 2819 N N . VAL A 1 356 ? 10.776 -17.996 -6.445 1.00 97.19 356 VAL A N 1
ATOM 2820 C CA . VAL A 1 356 ? 12.161 -18.421 -6.188 1.00 97.19 356 VAL A CA 1
ATOM 2821 C C . VAL A 1 356 ? 12.603 -19.534 -7.137 1.00 97.19 356 VAL A C 1
ATOM 2823 O O . VAL A 1 356 ? 13.757 -19.537 -7.561 1.00 97.19 356 VAL A O 1
ATOM 2826 N N . GLN A 1 357 ? 11.706 -20.454 -7.500 1.00 96.75 357 GLN A N 1
ATOM 2827 C CA . GLN A 1 357 ? 11.996 -21.491 -8.490 1.00 96.75 357 GLN A CA 1
ATOM 2828 C C . GLN A 1 357 ? 12.336 -20.881 -9.856 1.00 96.75 357 GLN A C 1
ATOM 2830 O O . GLN A 1 357 ? 13.266 -21.336 -10.520 1.00 96.75 357 GLN A O 1
ATOM 2835 N N . ARG A 1 358 ? 11.602 -19.840 -10.265 1.00 96.88 358 ARG A N 1
ATOM 2836 C CA . ARG A 1 358 ? 11.802 -19.165 -11.554 1.00 96.88 358 ARG A CA 1
ATOM 2837 C C . ARG A 1 358 ? 12.925 -18.125 -11.536 1.00 96.88 358 ARG A C 1
ATOM 2839 O O . ARG A 1 358 ? 13.647 -17.990 -12.518 1.00 96.88 358 ARG A O 1
ATOM 2846 N N . PHE A 1 359 ? 13.082 -17.411 -10.427 1.00 96.62 359 PHE A N 1
ATOM 2847 C CA . PHE A 1 359 ? 14.034 -16.320 -10.225 1.00 96.62 359 PHE A CA 1
ATOM 2848 C C . PHE A 1 359 ? 14.894 -16.594 -8.977 1.00 96.62 359 PHE A C 1
ATOM 2850 O O . PHE A 1 359 ? 14.698 -15.971 -7.926 1.00 96.62 359 PHE A O 1
ATOM 2857 N N . PRO A 1 360 ? 15.882 -17.511 -9.058 1.00 95.88 360 PRO A N 1
ATOM 2858 C CA . PRO A 1 360 ? 16.671 -17.927 -7.895 1.00 95.88 360 PRO A CA 1
ATOM 2859 C C . PRO A 1 360 ? 17.411 -16.786 -7.184 1.00 95.88 360 PRO A C 1
ATOM 2861 O O . PRO A 1 360 ? 17.653 -16.867 -5.979 1.00 95.88 360 PRO A O 1
ATOM 2864 N N . SER A 1 361 ? 17.733 -15.702 -7.898 1.00 94.88 361 SER A N 1
ATOM 2865 C CA . SER A 1 361 ? 18.374 -14.504 -7.339 1.00 94.88 361 SER A CA 1
ATOM 2866 C C . SER A 1 361 ? 17.528 -13.789 -6.277 1.00 94.88 361 SER A C 1
ATOM 2868 O O . SER A 1 361 ? 18.090 -13.089 -5.441 1.00 94.88 361 SER A O 1
ATOM 2870 N N . MET A 1 362 ? 16.207 -14.002 -6.250 1.00 96.19 362 MET A N 1
ATOM 2871 C CA . MET A 1 362 ? 15.283 -13.413 -5.266 1.00 96.19 362 MET A CA 1
ATOM 2872 C C . MET A 1 362 ? 15.149 -14.251 -3.978 1.00 96.19 362 MET A C 1
ATOM 2874 O O . MET A 1 362 ? 14.514 -13.828 -3.007 1.00 96.19 362 MET A O 1
ATOM 2878 N N . LYS A 1 363 ? 15.753 -15.449 -3.933 1.00 95.38 363 LYS A N 1
ATOM 2879 C CA . LYS A 1 363 ? 15.727 -16.353 -2.768 1.00 95.38 363 LYS A CA 1
ATOM 2880 C C . LYS A 1 363 ? 16.168 -15.701 -1.451 1.00 95.38 363 LYS A C 1
ATOM 2882 O O . LYS A 1 363 ? 15.526 -15.999 -0.439 1.00 95.38 363 LYS A O 1
ATOM 2887 N N . PRO A 1 364 ? 17.217 -14.853 -1.400 1.00 94.56 364 PRO A N 1
ATOM 2888 C CA . PRO A 1 364 ? 17.685 -14.272 -0.143 1.00 94.56 364 PRO A CA 1
ATOM 2889 C C . PRO A 1 364 ? 16.619 -13.456 0.596 1.00 94.56 364 PRO A C 1
ATOM 2891 O O . PRO A 1 364 ? 16.604 -13.483 1.824 1.00 94.56 364 PRO A O 1
ATOM 2894 N N . GLN A 1 365 ? 15.711 -12.797 -0.131 1.00 93.12 365 GLN A N 1
ATOM 2895 C CA . GLN A 1 365 ? 14.635 -11.965 0.416 1.00 93.12 365 GLN A CA 1
ATOM 2896 C C . GLN A 1 365 ? 13.323 -12.744 0.630 1.00 93.12 365 GLN A C 1
ATOM 2898 O O . GLN A 1 365 ? 12.558 -12.443 1.552 1.00 93.12 365 GLN A O 1
ATOM 2903 N N . LEU A 1 366 ? 13.049 -13.751 -0.208 1.00 95.81 366 LEU A N 1
ATOM 2904 C CA . LEU A 1 366 ? 11.743 -14.424 -0.249 1.00 95.81 366 LEU A CA 1
ATOM 2905 C C . LEU A 1 366 ? 11.664 -15.745 0.524 1.00 95.81 366 LEU A C 1
ATOM 2907 O O . LEU A 1 366 ? 10.560 -16.217 0.804 1.00 95.81 366 LEU A O 1
ATOM 2911 N N . LYS A 1 367 ? 12.786 -16.377 0.887 1.00 94.38 367 LYS A N 1
ATOM 2912 C CA . LYS A 1 367 ? 12.755 -17.608 1.700 1.00 94.38 367 LYS A CA 1
ATOM 2913 C C . LYS A 1 367 ? 12.162 -17.341 3.097 1.00 94.38 367 LYS A C 1
ATOM 2915 O O . LYS A 1 367 ? 12.262 -16.232 3.618 1.00 94.38 367 LYS A O 1
ATOM 2920 N N . ALA A 1 368 ? 11.571 -18.357 3.726 1.00 92.25 368 ALA A N 1
ATOM 2921 C CA . ALA A 1 368 ? 10.980 -18.227 5.066 1.00 92.25 368 ALA A CA 1
ATOM 2922 C C . ALA A 1 368 ? 12.014 -17.840 6.147 1.00 92.25 368 ALA A C 1
ATOM 2924 O O . ALA A 1 368 ? 11.698 -17.126 7.087 1.00 92.25 368 ALA A O 1
ATOM 2925 N N . SER A 1 369 ? 13.272 -18.253 5.965 1.00 92.31 369 SER A N 1
ATOM 2926 C CA . SER A 1 369 ? 14.416 -17.912 6.824 1.00 92.31 369 SER A CA 1
ATOM 2927 C C . SER A 1 369 ? 15.238 -16.724 6.307 1.00 92.31 369 SER A C 1
ATOM 2929 O O . SER A 1 369 ? 16.453 -16.664 6.511 1.00 92.31 369 SER A O 1
ATOM 2931 N N . ALA A 1 370 ? 14.630 -15.830 5.522 1.00 92.62 370 ALA A N 1
ATOM 2932 C CA . ALA A 1 370 ? 15.311 -14.636 5.031 1.00 92.62 370 ALA A CA 1
ATOM 2933 C C . ALA A 1 370 ? 15.673 -13.737 6.218 1.00 92.62 370 ALA A C 1
ATOM 2935 O O . ALA A 1 370 ? 14.903 -13.642 7.166 1.00 92.62 370 ALA A O 1
ATOM 2936 N N . SER A 1 371 ? 16.821 -13.059 6.167 1.00 91.50 371 SER A N 1
ATOM 2937 C CA . SER A 1 371 ? 17.289 -12.198 7.269 1.00 91.50 371 SER A CA 1
ATOM 2938 C C . SER A 1 371 ? 16.336 -11.043 7.584 1.00 91.50 371 SER A C 1
ATOM 2940 O O . SER A 1 371 ? 16.345 -10.523 8.690 1.00 91.50 371 SER A O 1
ATOM 2942 N N . ILE A 1 372 ? 15.502 -10.657 6.616 1.00 91.00 372 ILE A N 1
ATOM 2943 C CA . ILE A 1 372 ? 14.446 -9.654 6.778 1.00 91.00 372 ILE A CA 1
ATOM 2944 C C . ILE A 1 372 ? 13.254 -10.149 7.619 1.00 91.00 372 ILE A C 1
ATOM 2946 O O . ILE A 1 372 ? 12.431 -9.350 8.064 1.00 91.00 372 ILE A O 1
ATOM 2950 N N . VAL A 1 373 ? 13.122 -11.464 7.810 1.00 93.56 373 VAL A N 1
ATOM 2951 C CA . VAL A 1 373 ? 12.041 -12.070 8.590 1.00 93.56 373 VAL A CA 1
ATOM 2952 C C . VAL A 1 373 ? 12.420 -12.042 10.061 1.00 93.56 373 VAL A C 1
ATOM 2954 O O . VAL A 1 373 ? 13.306 -12.774 10.494 1.00 93.56 373 VAL A O 1
ATOM 2957 N N . HIS A 1 374 ? 11.715 -11.217 10.829 1.00 95.31 374 HIS A N 1
ATOM 2958 C CA . HIS A 1 374 ? 11.962 -11.049 12.259 1.00 95.31 374 HIS A CA 1
ATOM 2959 C C . HIS A 1 374 ? 11.590 -12.300 13.069 1.00 95.31 374 HIS A C 1
ATOM 2961 O O . HIS A 1 374 ? 12.339 -12.727 13.944 1.00 95.31 374 HIS A O 1
ATOM 2967 N N . SER A 1 375 ? 10.442 -12.917 12.769 1.00 95.38 375 SER A N 1
ATOM 2968 C CA . SER A 1 375 ? 9.914 -14.064 13.521 1.00 95.38 375 SER A CA 1
ATOM 2969 C C . SER A 1 375 ? 9.743 -15.300 12.623 1.00 95.38 375 SER A C 1
ATOM 2971 O O . SER A 1 375 ? 8.618 -15.740 12.391 1.00 95.38 375 SER A O 1
ATOM 2973 N N . PRO A 1 376 ? 10.839 -15.904 12.115 1.00 94.38 376 PRO A N 1
ATOM 2974 C CA . PRO A 1 376 ? 10.774 -16.918 11.058 1.00 94.38 376 PRO A CA 1
ATOM 2975 C C . PRO A 1 376 ? 10.060 -18.203 11.481 1.00 94.38 376 PRO A C 1
ATOM 2977 O O . PRO A 1 376 ? 9.349 -18.803 10.675 1.00 94.38 376 PRO A O 1
ATOM 2980 N N . VAL A 1 377 ? 10.213 -18.621 12.742 1.00 95.06 377 VAL A N 1
ATOM 2981 C CA . VAL A 1 377 ? 9.511 -19.794 13.288 1.00 95.06 377 VAL A CA 1
ATOM 2982 C C . VAL A 1 377 ? 8.007 -19.533 13.356 1.00 95.06 377 VAL A C 1
ATOM 2984 O O . VAL A 1 377 ? 7.225 -20.384 12.942 1.00 95.06 377 VAL A O 1
ATOM 2987 N N . PHE A 1 378 ? 7.613 -18.343 13.817 1.00 94.50 378 PHE A N 1
ATOM 2988 C CA . PHE A 1 378 ? 6.211 -17.952 13.932 1.00 94.50 378 PHE A CA 1
ATOM 2989 C C . PHE A 1 378 ? 5.547 -17.803 12.560 1.00 94.50 378 PHE A C 1
ATOM 2991 O O . PHE A 1 378 ? 4.530 -18.445 12.328 1.00 94.50 378 PHE A O 1
ATOM 2998 N N . GLU A 1 379 ? 6.143 -17.052 11.622 1.00 94.00 379 GLU A N 1
ATOM 2999 C CA . GLU A 1 379 ? 5.608 -16.922 10.255 1.00 94.00 379 GLU A CA 1
ATOM 3000 C C . GLU A 1 379 ? 5.474 -18.294 9.570 1.00 94.00 379 GLU A C 1
ATOM 3002 O O . GLU A 1 379 ? 4.467 -18.574 8.923 1.00 94.00 379 GLU A O 1
ATOM 3007 N N . SER A 1 380 ? 6.459 -19.184 9.750 1.00 93.00 380 SER A N 1
ATOM 3008 C CA . SER A 1 380 ? 6.419 -20.533 9.166 1.00 93.00 380 SER A CA 1
ATOM 3009 C C . SER A 1 380 ? 5.368 -21.439 9.805 1.00 93.00 380 SER A C 1
ATOM 3011 O O . SER A 1 380 ? 4.873 -22.345 9.139 1.00 93.00 380 SER A O 1
ATOM 3013 N N . ALA A 1 381 ? 5.064 -21.252 11.091 1.00 93.69 381 ALA A N 1
ATOM 3014 C CA . ALA A 1 381 ? 3.989 -21.969 11.766 1.00 93.69 381 ALA A CA 1
ATOM 3015 C C . ALA A 1 381 ? 2.622 -21.425 11.333 1.00 93.69 381 ALA A C 1
ATOM 3017 O O . ALA A 1 381 ? 1.748 -22.207 10.980 1.00 93.69 381 ALA A O 1
ATOM 3018 N N . ALA A 1 382 ? 2.476 -20.099 11.276 1.00 91.56 382 ALA A N 1
ATOM 3019 C CA . ALA A 1 382 ? 1.252 -19.430 10.851 1.00 91.56 382 ALA A CA 1
ATOM 3020 C C . ALA A 1 382 ? 0.872 -19.760 9.399 1.00 91.56 382 ALA A C 1
ATOM 3022 O O . ALA A 1 382 ? -0.302 -19.873 9.095 1.00 91.56 382 ALA A O 1
ATOM 3023 N N . ALA A 1 383 ? 1.846 -19.979 8.511 1.00 91.88 383 ALA A N 1
ATOM 3024 C CA . ALA A 1 383 ? 1.589 -20.398 7.130 1.00 91.88 383 ALA A CA 1
ATOM 3025 C C . ALA A 1 383 ? 1.138 -21.869 6.974 1.00 91.88 383 ALA A C 1
ATOM 3027 O O . ALA A 1 383 ? 0.903 -22.304 5.850 1.00 91.88 383 ALA A O 1
ATOM 3028 N N . LYS A 1 384 ? 1.086 -22.658 8.058 1.00 90.56 384 LYS A N 1
ATOM 3029 C CA . LYS A 1 384 ? 0.645 -24.069 8.048 1.00 90.56 384 LYS A CA 1
ATOM 3030 C C . LYS A 1 384 ? -0.748 -24.279 8.644 1.00 90.56 384 LYS A C 1
ATOM 3032 O O . LYS A 1 384 ? -1.250 -25.399 8.575 1.00 90.56 384 LYS A O 1
ATOM 3037 N N . VAL A 1 385 ? -1.292 -23.248 9.284 1.00 81.12 385 VAL A N 1
ATOM 3038 C CA . VAL A 1 385 ? -2.652 -23.200 9.835 1.00 81.12 385 VAL A CA 1
ATOM 3039 C C . VAL A 1 385 ? -3.539 -22.551 8.788 1.00 81.12 385 VAL A C 1
ATOM 3041 O O . VAL A 1 385 ? -4.664 -23.060 8.606 1.00 81.12 385 VAL A O 1
#

pLDDT: mean 89.58, std 10.65, range [41.5, 98.12]

Nearest PDB structures (foldseek):
  4d1q-assembly1_H-2  TM=6.537E-01  e=5.590E-10  Musca domestica
  4d1q-assembly1_B  TM=5.489E-01  e=6.177E-10  Musca domestica
  6dww-assembly1_A  TM=5.956E-01  e=4.331E-09  Musca domestica
  8sjd-assembly1_B  TM=5.518E-01  e=1.182E-09  Musca domestica
  2bw3-assembly1_A  TM=5.014E-01  e=7.885E-09  Musca domestica

Sequence (385 aa):
MATVTNRDLCRYFFAADSDHYYVCNYCGTRRKQLPSSGYANLMSHLKDKHPDYGLEFKLHQSRQAGSLSAHEFVNPAAVNMYRRIEWVVDRNMPLGEVDNPLTRSISKLKPTCSKTLKAYLAATVVEVEKKIRAEIHGPVGVLFDGWTCNFEHYVALFAVYWSDGELKQPLLALAPMEEGDQTAQSHCEYIKKILTIYHQSEMSLSLLIGDNCATNQAVATRLRVPLIGCASHRFNLAVNTFLEAHKTTVDAVSALMLALRTLNNRSALRKHTDLAPLRPNATRWSSVFDMLARYVRIRDEIKKVDAVFDLIPKAAMHRRIEALHEDLKILNSVTVKLQVDGLSLADVRTLFDSVVQRFPSMKPQLKASASIVHSPVFESAAAKV

Radius of gyration: 31.42 Å; Cα contacts (8 Å, |Δi|>4): 437; chains: 1; bounding box: 88×53×64 Å

Secondary structure (DSSP, 8-state):
-PPPPHHHHHHHHEEEEGGGEEEETTT--EEE--TT--THHHHHHHHHH-TTHHHHHHHHHHHHTTSGGGSTT--HHHHHHHHHHHHHHHTT--GGGGG-HHHHHH--SPP--HHHHHHHHHHHHHHHHHHHHHH--S-EEEEEEEEEETTEEEEEEEEEEEETTEEE--EEEEEEPPTT---HHHHHHHHHHHHHHTT--TTTEEEEEE---HHHHHHHHHHT--EEE-HHHHHHHHHHHHHHTTHHHHHHHHHHHHHTTSHHHHHHHHTT-SPPP----TT-THHHHHHHHHHHHTHHHHTT-GGGGGGSPPHHHHHHHHHHHHHHHHHHHHHHHHTSTT--HHHHHHHHHHHHHH-GGGHHHHSTT-TT-SSHHHHHHHTT-

InterPro domains:
  IPR012337 Ribonuclease H-like superfamily [SSF53098] (131-348)

Organism: NCBI:txid1490495

Mean predicted aligned error: 12.58 Å

Solvent-accessible surface area (backbone atoms only — not comparable to full-atom values): 21952 Å² total; per-residue (Å²): 130,86,80,87,47,69,66,59,53,46,61,74,47,31,46,84,49,78,94,46,26,33,29,30,74,87,78,64,54,74,42,82,51,58,98,88,55,75,61,60,68,62,52,48,50,39,60,76,76,37,76,59,54,70,57,54,54,50,52,51,55,58,69,30,71,83,42,88,82,53,49,94,74,65,53,67,69,56,55,45,48,50,55,51,49,49,53,31,62,80,65,70,46,61,66,60,50,56,57,33,68,66,54,49,72,75,40,92,58,79,85,59,43,40,72,58,51,51,55,51,50,55,55,46,49,55,53,51,49,52,52,52,35,74,59,67,64,73,67,31,29,40,39,40,53,76,51,78,56,95,93,38,46,33,39,39,36,22,44,37,37,68,49,98,92,37,85,43,70,53,79,74,46,74,45,69,48,63,89,96,55,80,48,37,64,58,52,47,52,49,52,54,55,56,35,46,78,46,77,41,54,77,87,31,48,59,31,37,34,30,55,59,47,73,47,51,46,46,27,26,61,75,71,70,31,49,40,46,60,33,62,62,57,44,48,51,55,25,50,50,59,57,46,61,84,40,41,75,62,52,49,47,52,50,51,37,29,53,58,40,61,39,73,67,46,36,55,55,38,51,79,66,40,92,75,75,72,50,74,59,51,92,91,40,68,66,32,47,47,54,26,48,53,48,45,69,74,44,45,75,44,53,72,75,31,71,96,48,54,92,49,56,70,51,74,73,55,41,53,52,50,53,54,51,43,56,54,45,50,56,56,47,53,49,54,57,55,68,71,42,88,91,69,48,60,42,56,52,50,54,52,38,52,55,46,28,72,76,40,59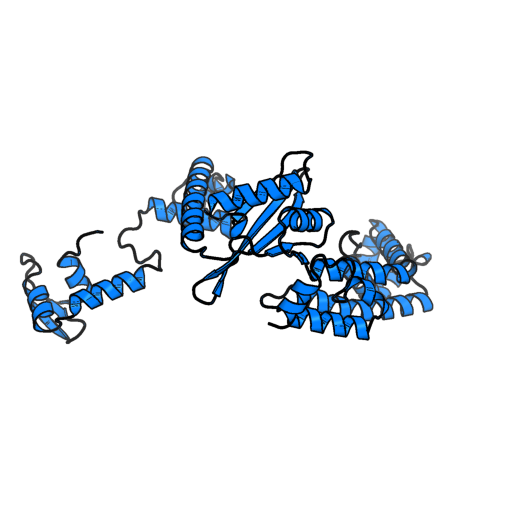,86,32,34,67,54,55,42,70,83,13,85,71,45,80,27,36,70,56,52,58,52,60,34,75,111

Foldseek 3Di:
DDDDDLVNLQVVQWDDDPPQWTAGPPPRDIDHDDPPHDSVRVVVCCVVPPVCSVVVVVVVLVVLVPDPVSPVDDDLVNVLLVVVCCVCPVVVHPLQCLVDPVSCVPDPRDRDGSVVSVVVVVVVLVVVLVVLLVFDDAAKEKEKEWDDDPQFIKMWIWIWDDGPNDTDTDTQDIDTFDRPDPALVSVLVVVQVSCVSSVHHLVSHAEYEYALDPSVLVNCVVSVHFYDHQLLNLLQVLVVLVCVVVVVLLVLLQVLLVQCPPPVNVVQLVVPDPDHQAHADPVGCVSSLVNLVSCLVSVVSSCSRPSSPVSRDDPVSNVVSVVVNVLVVLSVVLSVVSPDPPQALLNSLVSLVVCCVVVVSSCLSRPLPRPSRSRSVVSVVRSVD